Protein 2DUM (pdb70)

Radius of gyration: 31.24 Å; Cα contacts (8 Å, |Δi|>4): 1107; chains: 4; bounding box: 80×66×72 Å

Solvent-accessible surface area: 28606 Å² total; per-residue (Å²): 1,2,109,43,0,0,1,14,4,79,36,27,140,10,0,81,102,4,6,84,1,1,59,128,26,0,105,35,94,0,15,44,0,0,0,0,15,12,55,33,76,40,101,33,102,147,82,213,199,144,75,100,61,45,89,128,50,85,81,83,4,42,154,87,0,104,109,2,0,110,83,0,55,183,5,0,79,13,121,79,36,82,43,28,37,57,51,2,61,39,69,44,10,6,24,92,1,0,75,107,49,95,2,12,1,0,0,2,15,3,79,13,142,179,67,49,49,106,11,6,52,54,6,52,92,0,0,53,98,1,94,1,1,2,1,0,0,28,75,56,69,153,181,6,4,121,52,1,0,0,12,4,85,43,25,157,24,1,78,66,4,9,73,0,2,73,105,30,0,134,39,111,1,17,39,0,0,0,0,20,11,13,52,69,32,58,10,93,108,118,64,128,46,255,126,113,78,60,78,125,56,78,84,64,3,42,129,68,1,117,130,0,2,105,74,0,76,191,9,0,94,12,116,85,33,81,47,28,35,54,90,3,84,35,57,33,11,13,19,88,2,0,63,114,46,75,4,11,1,0,0,5,20,5,137,120,75,126,1,0,69,50,6,72,90,0,0,78,76,0,74,12,1,1,3,1,1,30,80,45,61,192,4,4,127,31,0,0,5,12,15,80,31,17,131,10,1,74,95,5,15,73,0,1,42,96,22,0,116,33,114,0,20,39,0,0,1,0,17,16,32,46,79,44,94,65,125,144,84,159,115,189,139,75,106,80,67,140,95,76,103,62,4,44,144,70,0,140,101,59,7,125,58,3,60,177,1,1,78,10,111,89,33,85,50,20,46,62,58,5,86,25,46,33,12,13,24,94,0,0,85,104,47,76,1,6,1,0,2,8,14,0,27,3,85,109,74,111,60,54,48,85,18,1,39,40,13,50,104,0,0,65,86,0,78,3,1,1,3,1,4,8,52,31,34,154,117,188,4,3,118,55,0,0,0,9,3,77,34,22,154,19,0,77,91,2,14,81,0,1,57,104,27,0,121,45,104,0,19,44,0,1,0,0,20,11,16,58,63,32,64,8,85,119,91,88,125,95,192,118,60,56,78,99,120,52,90,72,71,3,37,112,73,0,113,135,9,1,104,87,0,61,181,8,1,77,6,122,83,33,90,33,20,43,60,61,4,76,21,54,38,17,5,20,82,0,0,62,94,49,81,1,10,0,0,0,10,10,2,50,21,147,128,72,97,0,0,64,55,6,61,93,1,0,78,77,0,114,6,0,0,2,2,4,21,86,53,44,222

Secondary structure (DSSP, 8-state):
--SEEEEE--SSHHHHHHHHHHHHH--S--SEEEEEEEEETTGGG-----TTSHHHHHHHHHHHHHHHHHHHHHHTT-SEEEEEEEEE-HHHHHHHHHHHTT-SEEEEES-----TT---HHHHHHHHH-SS-EEEE------/--SSEEEE--S-HHHHHHHHHHHHH--S-EEEEEEEEEEETTHHHHHHHT--THHHHHHHHHHHHHHHHHHHHHHHTTEEEEEEEEEEE-HHHHHHHHHHHTT-SEEEEE-------HHHHHHHHH-SS-EEEE-----/--SEEEEE--S-HHHHHHHHHHHHH--SPPSEEEEEEEEEGGGTTS-----GGGGGGTHHHHHHHHHHHHHHHHHTT-SEEEEEEEEE-HHHHHHHHHHHHT-SEEEEESS-SSS--TT---HHHHHHHHH-SS-EEEE----S--/--TEEEEE----HHHHHHHHHHHHH--SPEEEEEEEEEEEHHHHHHHS-----SHHHHHHHHHHHHHTTHHHHHHHTTEEEEEEEEEEE-HHHHHHHHHHHTT-SEEEEES-----PPPHHHHHHHHH-SS-EEEE-----

B-factor: mean 58.66, std 19.9, range [17.04, 123.8]

CATH classification: 3.40.50.620

Sequence (569 aa):
MFRKVLFPTDFSEGAYRAVEVFEKRNKMEVGEVILLHVIDEGTLEELMELKDIKEKLKEEASRKLQEKAEEVKRAFRAKNVRTIIRFGIPWDEIVKVAEEENVSLIILPSRGKLSHEFLGSTVMRVLRKTKKPVLIIKEVDENMFRKVLFPTDFSEGAYRAVEVFEKRNKMEVGEVILLHVIDEGTLEELMDGYKDIKEKLKEEASRKLQEKAEEVKRAFRAKNVRTIIRFGIPWDEIVKVAEEENVSLIILPSRHEFLGSTVMRVLRKTKKPVLIIKEVDEMFRKVLFPTDFSEGAYRAVEVFEKRNKMEVGEVILLHVIDEGTLEELMDLKDIKEKLKEEASRKLQEKAEEVKRAFRAKNVRTIIRFGIPWDEIVKVAEEENVSLIILPSRGKLSLSHEFLGSTVMRVLRKTKKPVLIIKEVDENEMFRKVLFPTDFSEGAYRAVEVFEKRNKMEVGEVILLHVIDEGTLEELMDGLKDIKEKLKEEASRKLQEKAEEVKRAFRAKNVRTIIRFGIPWDEIVKVAEEENVSLIILPSRGKHEFLGSTVMRVLRKTKKPVLIIKEVDE

Organism: Pyrococcus horikoshii (strain ATCC 700860 / DSM 12428 / JCM 9974 / NBRC 100139 / OT-3) (NCBI:txid70601)

InterPro domains:
  IPR006015 Universal stress protein A family [PR01438] (5-23)
  IPR006015 Universal stress protein A family [PR01438] (115-127)
  IPR006015 Universal stress protein A family [PR01438] (133-155)
  IPR006016 UspA [PF00582] (4-155)
  IPR014729 Rossmann-like alpha/beta/alpha sandwich fold [G3DSA:3.40.50.620] (1-170)

Foldseek 3Di:
DLAEEEEEDPVFPLRVQLLVQLLVVDDDEHAEYEYEYEAAPPPCVVVCPDCCVVVVVVVVCCVCPVVVQPVSCVRSNYPYYYYDYHYHHLLVVVQVVCVVVVGQEYEYEQDRPPDDPNGHVSRVSNVPPHPHHYHYGYHHDDD/DLQEEEEEAQPDVLSVQLLVLLLVVDDDEGNEYEYEHEDAPPVCVVVVVVPPPVVVVVVVVVVVVCVVCQVSSCVSNNYDYYHYYYHYYHVLVVRLVCCPVVVGQEYEYEQVQPDGDPSCVVNVVPHPHHYHYTYHRDD/DLQEEEEEAQPAPQSVVQLVQLLQPDDDAHEEYEYEYEDEQVVCVVCVPPDPVVCCCCVVVVVVFVVCWVVSCNSRNYDYYHYYYHYYHVLVVQLVVCVVVVGQEYEYEACNHDPDDLPHGHDSRVVNVVPHPHHYHYTGHHDPPD/DLQFEEEEACPEVLSVQQLQQLLVPDPDAHEEYEYEYEDAVVVLVVVVVVVSVVVVVVVVVCVPVFVVPQVVSCVSHNYPYYDYDYHYDHVLVVVLVVCVVVVGQEYEEAQDSHPVDGDDSCVVVCPVHPHHYDYDYHHDD

Nearest PDB structures (foldseek):
  2dum-assembly2_C  TM=1.007E+00  e=1.094E-26  Pyrococcus horikoshii OT3
  2dum-assembly1_A  TM=9.655E-01  e=7.965E-21  Pyrococcus horikoshii OT3
  2dum-assembly2_B  TM=9.559E-01  e=1.217E-20  Pyrococcus horikoshii OT3
  1mjh-assembly1_B  TM=8.051E-01  e=1.052E-10  Methanocaldococcus jannaschii
  1mjh-assembly1_A  TM=8.034E-01  e=1.814E-10  Methanocaldococcus jannaschii

Structure (mmCIF, N/CA/C/O backbone):
data_2DUM
#
_entry.id   2DUM
#
_cell.length_a   120.786
_cell.length_b   120.786
_cell.length_c   127.098
_cell.angle_alpha   90.00
_cell.angle_beta   90.00
_cell.angle_gamma   90.00
#
_symmetry.space_group_name_H-M   'P 43 21 2'
#
loop_
_entity.id
_entity.type
_entity.pdbx_description
1 polymer 'Hypothetical protein PH0823'
2 water water
#
loop_
_atom_site.group_PDB
_atom_site.id
_atom_site.type_symbol
_atom_site.label_atom_id
_atom_site.label_alt_id
_atom_site.label_comp_id
_atom_site.label_asym_id
_atom_site.label_entity_id
_atom_site.label_seq_id
_atom_site.pdbx_PDB_ins_code
_atom_site.Cartn_x
_atom_site.Cartn_y
_atom_site.Cartn_z
_atom_site.occupancy
_atom_site.B_iso_or_equiv
_atom_site.auth_seq_id
_atom_site.auth_comp_id
_atom_site.auth_asym_id
_atom_site.auth_atom_id
_atom_site.pdbx_PDB_model_num
ATOM 1 N N . MET A 1 4 ? -13.107 58.177 15.388 1.00 28.30 4 MET A N 1
ATOM 2 C CA . MET A 1 4 ? -14.030 56.973 15.810 1.00 34.17 4 MET A CA 1
ATOM 3 C C . MET A 1 4 ? -13.852 56.412 17.202 1.00 35.43 4 MET A C 1
ATOM 4 O O . MET A 1 4 ? -14.790 55.888 17.733 1.00 37.51 4 MET A O 1
ATOM 9 N N . PHE A 1 5 ? -12.642 56.422 17.743 1.00 36.51 5 PHE A N 1
ATOM 10 C CA . PHE A 1 5 ? -12.400 56.135 19.148 1.00 36.76 5 PHE A CA 1
ATOM 11 C C . PHE A 1 5 ? -12.360 57.453 19.941 1.00 35.54 5 PHE A C 1
ATOM 12 O O . PHE A 1 5 ? -11.842 57.508 21.062 1.00 36.35 5 PHE A O 1
ATOM 20 N N . ARG A 1 6 ? -12.959 58.500 19.387 1.00 33.47 6 ARG A N 1
ATOM 21 C CA . ARG A 1 6 ? -12.894 59.780 20.059 1.00 32.26 6 ARG A CA 1
ATOM 22 C C . ARG A 1 6 ? -13.672 59.796 21.363 1.00 31.98 6 ARG A C 1
ATOM 23 O O . ARG A 1 6 ? -13.214 60.475 22.318 1.00 33.58 6 ARG A O 1
ATOM 31 N N . LYS A 1 7 ? -14.800 59.076 21.430 1.00 30.17 7 LYS A N 1
ATOM 32 C CA . LYS A 1 7 ? -15.589 59.041 22.610 1.00 29.27 7 LYS A CA 1
ATOM 33 C C . LYS A 1 7 ? -16.395 57.731 22.681 1.00 29.37 7 LYS A C 1
ATOM 34 O O . LYS A 1 7 ? -17.595 57.655 22.569 1.00 27.82 7 LYS A O 1
ATOM 40 N N . VAL A 1 8 ? -15.740 56.632 22.827 1.00 29.58 8 VAL A N 1
ATOM 41 C CA . VAL A 1 8 ? -16.537 55.454 22.703 1.00 29.27 8 VAL A CA 1
ATOM 42 C C . VAL A 1 8 ? -17.337 55.247 23.960 1.00 30.79 8 VAL A C 1
ATOM 43 O O . VAL A 1 8 ? -16.926 55.743 25.034 1.00 30.21 8 VAL A O 1
ATOM 47 N N . LEU A 1 9 ? -18.459 54.519 23.846 1.00 31.60 9 LEU A N 1
ATOM 48 C CA . LEU A 1 9 ? -19.263 54.219 25.044 1.00 33.43 9 LEU A CA 1
ATOM 49 C C . LEU A 1 9 ? -19.200 52.767 25.153 1.00 35.65 9 LEU A C 1
ATO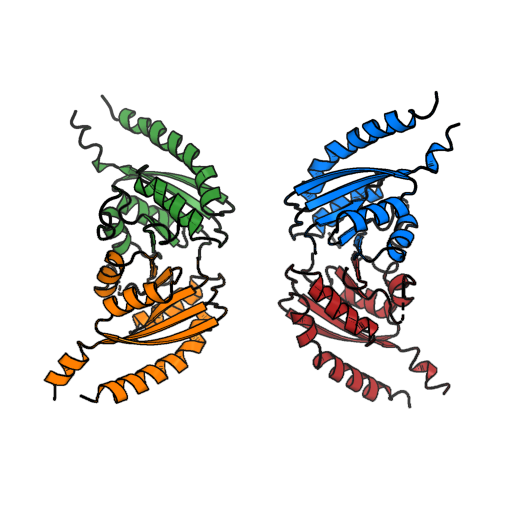M 50 O O . LEU A 1 9 ? -19.096 52.050 24.132 1.00 38.08 9 LEU A O 1
ATOM 55 N N . PHE A 1 10 ? -19.345 52.290 26.359 1.00 36.72 10 PHE A N 1
ATOM 56 C CA . PHE A 1 10 ? -19.030 50.935 26.596 1.00 37.64 10 PHE A CA 1
ATOM 57 C C . PHE A 1 10 ? -19.764 50.606 27.828 1.00 39.17 10 PHE A C 1
ATOM 58 O O . PHE A 1 10 ? -19.387 51.053 28.896 1.00 39.41 10 PHE A O 1
ATOM 66 N N . PRO A 1 11 ? -20.873 49.934 27.689 1.00 40.76 11 PRO A N 1
ATOM 67 C CA . PRO A 1 11 ? -21.649 49.283 28.705 1.00 42.77 11 PRO A CA 1
ATOM 68 C C . PRO A 1 11 ? -21.065 48.039 29.340 1.00 46.39 11 PRO A C 1
ATOM 69 O O . PRO A 1 11 ? -20.783 47.033 28.646 1.00 46.84 11 PRO A O 1
ATOM 73 N N . THR A 1 12 ? -20.922 48.120 30.672 1.00 49.68 12 THR A N 1
ATOM 74 C CA . THR A 1 12 ? -20.542 46.976 31.508 1.00 52.88 12 THR A CA 1
ATOM 75 C C . THR A 1 12 ? -21.648 46.357 32.312 1.00 54.80 12 THR A C 1
ATOM 76 O O . THR A 1 12 ? -22.398 46.981 33.048 1.00 55.30 12 THR A O 1
ATOM 80 N N . ASP A 1 13 ? -21.617 45.055 32.212 1.00 57.58 13 ASP A N 1
ATOM 81 C CA . ASP A 1 13 ? -22.670 44.184 32.562 1.00 59.69 13 ASP A CA 1
ATOM 82 C C . ASP A 1 13 ? -22.340 43.766 33.932 1.00 59.53 13 ASP A C 1
ATOM 83 O O . ASP A 1 13 ? -23.005 42.970 34.527 1.00 59.65 13 ASP A O 1
ATOM 88 N N . PHE A 1 14 ? -21.251 44.299 34.425 1.00 60.04 14 PHE A N 1
ATOM 89 C CA . PHE A 1 14 ? -20.562 43.689 35.524 1.00 60.58 14 PHE A CA 1
ATOM 90 C C . PHE A 1 14 ? -20.394 42.217 35.359 1.00 61.78 14 PHE A C 1
ATOM 91 O O . PHE A 1 14 ? -19.704 41.647 36.170 1.00 62.51 14 PHE A O 1
ATOM 99 N N . SER A 1 15 ? -20.945 41.620 34.299 1.00 62.69 15 SER A N 1
ATOM 100 C CA . SER A 1 15 ? -20.749 40.202 34.028 1.00 64.66 15 SER A CA 1
ATOM 101 C C . SER A 1 15 ? -19.303 39.759 33.814 1.00 65.70 15 SER A C 1
ATOM 102 O O . SER A 1 15 ? -18.376 40.561 33.722 1.00 66.11 15 SER A O 1
ATOM 105 N N . GLU A 1 16 ? -19.145 38.444 33.714 1.00 66.82 16 GLU A N 1
ATOM 106 C CA . GLU A 1 16 ? -17.996 37.767 33.055 1.00 67.57 16 GLU A CA 1
ATOM 107 C C . GLU A 1 16 ? -17.519 38.419 31.734 1.00 65.85 16 GLU A C 1
ATOM 108 O O . GLU A 1 16 ? -16.361 38.876 31.566 1.00 64.28 16 GLU A O 1
ATOM 114 N N . GLY A 1 17 ? -18.502 38.381 30.817 1.00 64.74 17 GLY A N 1
ATOM 115 C CA . GLY A 1 17 ? -18.405 38.697 29.406 1.00 63.38 17 GLY A CA 1
ATOM 116 C C . GLY A 1 17 ? -17.853 40.058 29.281 1.00 62.43 17 GLY A C 1
ATOM 117 O O . GLY A 1 17 ? -17.054 40.294 28.374 1.00 62.62 17 GLY A O 1
ATOM 118 N N . ALA A 1 18 ? -18.249 40.895 30.261 1.00 61.44 18 ALA A N 1
ATOM 119 C CA . ALA A 1 18 ? -17.981 42.320 30.359 1.00 59.86 18 ALA A CA 1
ATOM 120 C C . ALA A 1 18 ? -16.531 42.547 30.664 1.00 60.14 18 ALA A C 1
ATOM 121 O O . ALA A 1 18 ? -15.914 43.358 30.026 1.00 59.09 18 ALA A O 1
ATOM 123 N N . TYR A 1 19 ? -15.958 41.782 31.590 1.00 61.09 19 TYR A N 1
ATOM 124 C CA . TYR A 1 19 ? -14.532 41.917 31.866 1.00 62.27 19 TYR A CA 1
ATOM 125 C C . TYR A 1 19 ? -13.650 41.315 30.809 1.00 60.90 19 TYR A C 1
ATOM 126 O O . TYR A 1 19 ? -12.595 41.816 30.535 1.00 60.71 19 TYR A O 1
ATOM 135 N N . ARG A 1 20 ? -14.066 40.196 30.248 1.00 59.54 20 ARG A N 1
ATOM 136 C CA . ARG A 1 20 ? -13.354 39.618 29.154 1.00 58.14 20 ARG A CA 1
ATOM 137 C C . ARG A 1 20 ? -13.269 40.562 27.971 1.00 56.78 20 ARG A C 1
ATOM 138 O O . ARG A 1 20 ? -12.199 40.752 27.361 1.00 56.06 20 ARG A O 1
ATOM 146 N N . ALA A 1 21 ? -14.389 41.188 27.647 1.00 55.99 21 ALA A N 1
ATOM 147 C CA . ALA A 1 21 ? -14.416 42.074 26.478 1.00 55.05 21 ALA A CA 1
ATOM 148 C C . ALA A 1 21 ? -13.373 43.110 26.650 1.00 54.52 21 ALA A C 1
ATOM 149 O O . ALA A 1 21 ? -12.698 43.496 25.703 1.00 53.93 21 ALA A O 1
ATOM 151 N N . VAL A 1 22 ? -13.196 43.493 27.902 1.00 55.29 22 VAL A N 1
ATOM 152 C CA . VAL A 1 22 ? -12.185 44.496 28.282 1.00 55.71 22 VAL A CA 1
ATOM 153 C C . VAL A 1 22 ? -10.748 44.002 28.070 1.00 56.19 22 VAL A C 1
ATOM 154 O O . VAL A 1 22 ? -9.969 44.726 27.410 1.00 57.47 22 VAL A O 1
ATOM 158 N N . GLU A 1 23 ? -10.376 42.804 28.554 1.00 55.56 23 GLU A N 1
ATOM 159 C CA . GLU A 1 23 ? -9.065 42.217 28.116 1.00 55.61 23 GLU A CA 1
ATOM 160 C C . GLU A 1 23 ? -8.951 42.198 26.595 1.00 53.64 23 GLU A C 1
ATOM 161 O O . GLU A 1 23 ? -8.015 42.781 26.001 1.00 53.07 23 GLU A O 1
ATOM 167 N N . VAL A 1 24 ? -9.934 41.557 25.960 1.00 51.02 24 VAL A N 1
ATOM 168 C CA . VAL A 1 24 ? -9.835 41.371 24.542 1.00 48.23 24 VAL A CA 1
ATOM 169 C C . VAL A 1 24 ? -9.574 42.720 23.905 1.00 47.67 24 VAL A C 1
ATOM 170 O O . VAL A 1 24 ? -8.696 42.778 23.085 1.00 47.30 24 VAL A O 1
ATOM 174 N N . PHE A 1 25 ? -10.283 43.801 24.295 1.00 46.02 25 PHE A N 1
ATOM 175 C CA . PHE A 1 25 ? -10.051 45.056 23.643 1.00 44.83 25 PHE A CA 1
ATOM 176 C C . PHE A 1 25 ? -8.657 45.393 23.929 1.00 47.04 25 PHE A C 1
ATOM 177 O O . PHE A 1 25 ? -7.915 45.803 23.036 1.00 47.48 25 PHE A O 1
ATOM 185 N N . GLU A 1 26 ? -8.257 45.140 25.177 1.00 49.32 26 GLU A N 1
ATOM 186 C CA . GLU A 1 26 ? -6.915 45.502 25.644 1.00 51.07 26 GLU A CA 1
ATOM 187 C C . GLU A 1 26 ? -5.826 44.858 24.833 1.00 50.15 26 GLU A C 1
ATOM 188 O O . GLU A 1 26 ? -4.905 45.551 24.422 1.00 49.14 26 GLU A O 1
ATOM 194 N N . LYS A 1 27 ? -5.980 43.546 24.561 1.00 51.34 27 LYS A N 1
ATOM 195 C CA . LYS A 1 27 ? -5.037 42.744 23.664 1.00 51.61 27 LYS A CA 1
ATOM 196 C C . LYS A 1 27 ? -5.128 42.971 22.152 1.00 50.83 27 LYS A C 1
ATOM 197 O O . LYS A 1 27 ? -4.126 43.294 21.496 1.00 50.11 27 LYS A O 1
ATOM 203 N N . ARG A 1 28 ? -6.347 42.844 21.632 1.00 50.64 28 ARG A N 1
ATOM 204 C CA . ARG A 1 28 ? -6.697 43.217 20.265 1.00 50.00 28 ARG A CA 1
ATOM 205 C C . ARG A 1 28 ? -6.292 44.598 19.909 1.00 48.98 28 ARG A C 1
ATOM 206 O O . ARG A 1 28 ? -5.603 44.763 18.919 1.00 48.70 28 ARG A O 1
ATOM 214 N N . ASN A 1 29 ? -6.706 45.584 20.711 1.00 48.65 29 ASN A N 1
ATOM 215 C CA . ASN A 1 29 ? -6.510 47.025 20.331 1.00 48.91 29 ASN A CA 1
ATOM 216 C C . ASN A 1 29 ? -5.239 47.678 20.752 1.00 48.56 29 ASN A C 1
ATOM 217 O O . ASN A 1 29 ? -4.837 47.538 21.948 1.00 48.77 29 ASN A O 1
ATOM 222 N N . LYS A 1 30 ? -4.661 48.449 19.812 1.00 47.77 30 LYS A N 1
ATOM 223 C CA . LYS A 1 30 ? -3.594 49.377 20.212 1.00 47.47 30 LYS A CA 1
ATOM 224 C C . LYS A 1 30 ? -3.722 50.891 19.958 1.00 46.37 30 LYS A C 1
ATOM 225 O O . LYS A 1 30 ? -2.828 51.667 20.301 1.00 46.74 30 LYS A O 1
ATOM 231 N N . MET A 1 31 ? -4.829 51.337 19.396 1.00 46.04 31 MET A N 1
ATOM 232 C CA . MET A 1 31 ? -4.977 52.764 19.016 1.00 45.60 31 MET A CA 1
ATOM 233 C C . MET A 1 31 ? -5.467 53.457 20.282 1.00 46.90 31 MET A C 1
ATOM 234 O O . MET A 1 31 ? -5.781 52.782 21.327 1.00 46.86 31 MET A O 1
ATOM 239 N N . GLU A 1 32 ? -5.522 54.780 20.256 1.00 46.66 32 GLU A N 1
ATOM 240 C CA . GLU A 1 32 ? -5.798 55.364 21.506 1.00 47.49 32 GLU A CA 1
ATOM 241 C C . GLU A 1 32 ? -7.146 56.078 21.482 1.00 46.95 32 GLU A C 1
ATOM 242 O O . GLU A 1 32 ? -7.424 56.969 20.661 1.00 48.69 32 GLU A O 1
ATOM 248 N N . VAL A 1 33 ? -8.024 55.575 22.314 1.00 45.79 33 VAL A N 1
ATOM 249 C CA . VAL A 1 33 ? -9.344 56.143 22.584 1.00 44.86 33 VAL A CA 1
ATOM 250 C C . VAL A 1 33 ? -9.257 57.616 23.165 1.00 45.16 33 VAL A C 1
ATOM 251 O O . VAL A 1 33 ? -8.301 57.909 23.897 1.00 46.11 33 VAL A O 1
ATOM 255 N N . GLY A 1 34 ? -10.177 58.538 22.800 1.00 44.42 34 GLY A N 1
ATOM 256 C CA . GLY A 1 34 ? -10.212 59.926 23.318 1.00 43.40 34 GLY A CA 1
ATOM 257 C C . GLY A 1 34 ? -10.760 59.800 24.726 1.00 43.71 34 GLY A C 1
ATOM 258 O O . GLY A 1 34 ? -9.995 59.746 25.684 1.00 44.16 34 GLY A O 1
ATOM 259 N N . GLU A 1 35 ? -12.084 59.665 24.865 1.00 43.80 35 GLU A N 1
ATOM 260 C CA . GLU A 1 35 ? -12.778 59.416 26.148 1.00 42.91 35 GLU A CA 1
ATOM 261 C C . GLU A 1 35 ? -13.605 58.146 26.093 1.00 40.60 35 GLU A C 1
ATOM 262 O O . GLU A 1 35 ? -14.248 57.852 25.128 1.00 40.19 35 GLU A O 1
ATOM 268 N N . VAL A 1 36 ? -13.635 57.387 27.147 1.00 40.33 36 VAL A N 1
ATOM 269 C CA . VAL A 1 36 ? -14.653 56.305 27.222 1.00 40.36 36 VAL A CA 1
ATOM 270 C C . VAL A 1 36 ? -15.754 56.517 28.341 1.00 41.09 36 VAL A C 1
ATOM 271 O O . VAL A 1 36 ? -15.452 56.802 29.487 1.00 43.16 36 VAL A O 1
ATOM 275 N N . ILE A 1 37 ? -17.021 56.384 28.040 1.00 39.82 37 ILE A N 1
ATOM 276 C CA . ILE A 1 37 ? -17.929 56.492 29.127 1.00 39.41 37 ILE A CA 1
ATOM 277 C C . ILE A 1 37 ? -18.269 55.058 29.455 1.00 39.42 37 ILE A C 1
ATOM 278 O O . ILE A 1 37 ? -18.795 54.294 28.643 1.00 40.55 37 ILE A O 1
ATOM 283 N N . LEU A 1 38 ? -18.002 54.702 30.667 1.00 38.68 38 LEU A N 1
ATOM 284 C CA . LEU A 1 38 ? -18.218 53.385 31.094 1.00 38.84 38 LEU A CA 1
ATOM 285 C C . LEU A 1 38 ? -19.618 53.313 31.702 1.00 40.37 38 LEU A C 1
ATOM 286 O O . LEU A 1 38 ? -19.761 53.570 32.873 1.00 40.52 38 LEU A O 1
ATOM 291 N N . LEU A 1 39 ? -20.662 52.968 30.937 1.00 42.34 39 LEU A N 1
ATOM 292 C CA . LEU A 1 39 ? -22.059 52.945 31.447 1.00 42.79 39 LEU A CA 1
ATOM 293 C C . LEU A 1 39 ? -22.435 51.692 32.173 1.00 44.07 39 LEU A C 1
ATOM 294 O O . LEU A 1 39 ? -21.851 50.649 31.946 1.00 44.23 39 LEU A O 1
ATOM 299 N N . HIS A 1 40 ? -23.392 51.794 33.087 1.00 46.98 40 HIS A N 1
ATOM 300 C CA . HIS A 1 40 ? -24.008 50.613 33.759 1.00 50.16 40 HIS A CA 1
ATOM 301 C C . HIS A 1 40 ? -25.439 50.871 34.063 1.00 52.11 40 HIS A C 1
ATOM 302 O O . HIS A 1 40 ? -25.760 51.809 34.832 1.00 52.65 40 HIS A O 1
ATOM 309 N N . VAL A 1 41 ? -26.306 50.054 33.487 1.00 53.48 41 VAL A N 1
ATOM 310 C CA . VAL A 1 41 ? -27.678 50.388 33.607 1.00 54.61 41 VAL A CA 1
ATOM 311 C C . VAL A 1 41 ? -28.186 49.387 34.502 1.00 55.98 41 VAL A C 1
ATOM 312 O O . VAL A 1 41 ? -28.353 48.281 34.098 1.00 56.34 41 VAL A O 1
ATOM 316 N N . ILE A 1 42 ? -28.485 49.752 35.717 1.00 59.05 42 ILE A N 1
ATOM 317 C CA . ILE A 1 42 ? -29.066 48.733 36.572 1.00 62.73 42 ILE A CA 1
ATOM 318 C C . ILE A 1 42 ? -30.550 48.539 36.205 1.00 64.16 42 ILE A C 1
ATOM 319 O O . ILE A 1 42 ? -31.334 49.517 36.171 1.00 64.22 42 ILE A O 1
ATOM 324 N N . ASP A 1 43 ? -30.859 47.283 35.839 1.00 66.13 43 ASP A N 1
ATOM 325 C CA . ASP A 1 43 ? -32.045 46.924 35.060 1.00 68.24 43 ASP A CA 1
ATOM 326 C C . ASP A 1 43 ? -33.331 47.060 35.830 1.00 70.58 43 ASP A C 1
ATOM 327 O O . ASP A 1 43 ? -33.522 46.410 36.852 1.00 71.12 43 ASP A O 1
ATOM 332 N N . GLU A 1 44 ? -34.237 47.887 35.326 1.00 73.82 44 GLU A N 1
ATOM 333 C CA . GLU A 1 44 ? -35.567 48.086 35.934 1.00 77.19 44 GLU A CA 1
ATOM 334 C C . GLU A 1 44 ? -36.303 46.747 36.139 1.00 78.16 44 GLU A C 1
ATOM 335 O O . GLU A 1 44 ? -36.835 46.445 37.224 1.00 77.50 44 GLU A O 1
ATOM 341 N N . GLY A 1 45 ? -36.329 45.955 35.071 1.00 80.23 45 GLY A N 1
ATOM 342 C CA . GLY A 1 45 ? -36.874 44.604 35.126 1.00 83.08 45 GLY A CA 1
ATOM 343 C C . GLY A 1 45 ? -36.424 43.805 36.340 1.00 84.89 45 GLY A C 1
ATOM 344 O O . GLY A 1 45 ? -37.231 43.514 37.234 1.00 85.14 45 GLY A O 1
ATOM 345 N N . THR A 1 46 ? -35.124 43.488 36.371 1.00 86.75 46 THR A N 1
ATOM 346 C CA . THR A 1 46 ? -34.552 42.399 37.209 1.00 88.71 46 THR A CA 1
ATOM 347 C C . THR A 1 46 ? -34.836 42.545 38.717 1.00 89.23 46 THR A C 1
ATOM 348 O O . THR A 1 46 ? -35.157 41.572 39.406 1.00 89.01 46 THR A O 1
ATOM 352 N N . LEU A 1 47 ? -34.771 43.764 39.215 1.00 90.48 47 LEU A N 1
ATOM 353 C CA . LEU A 1 47 ? -35.150 43.991 40.594 1.00 92.17 47 LEU A CA 1
ATOM 354 C C . LEU A 1 47 ? -36.603 43.612 40.909 1.00 92.98 47 LEU A C 1
ATOM 355 O O . LEU A 1 47 ? -36.914 43.458 42.077 1.00 93.63 47 LEU A O 1
ATOM 360 N N . GLU A 1 48 ? -37.481 43.474 39.901 1.00 93.70 48 GLU A N 1
ATOM 361 C CA . GLU A 1 48 ? -38.923 43.269 40.149 1.00 94.32 48 GLU A CA 1
ATOM 362 C C . GLU A 1 48 ? -39.221 42.035 40.938 1.00 95.27 48 GLU A C 1
ATOM 363 O O . GLU A 1 48 ? -40.083 42.034 41.826 1.00 94.32 48 GLU A O 1
ATOM 369 N N . GLU A 1 49 ? -38.494 40.978 40.596 1.00 97.22 49 GLU A N 1
ATOM 370 C CA . GLU A 1 49 ? -37.989 40.072 41.620 1.00 99.28 49 GLU A CA 1
ATOM 371 C C . GLU A 1 49 ? -37.490 40.975 42.852 1.00 100.32 49 GLU A C 1
ATOM 372 O O . GLU A 1 49 ? -36.325 40.896 43.373 1.00 100.14 49 GLU A O 1
ATOM 378 N N . LEU A 1 50 ? -38.410 41.872 43.258 1.00 100.94 50 LEU A N 1
ATOM 379 C CA . LEU A 1 50 ? -38.312 42.709 44.463 1.00 101.44 50 LEU A CA 1
ATOM 380 C C . LEU A 1 50 ? -39.039 41.859 45.535 1.00 102.24 50 LEU A C 1
ATOM 381 O O . LEU A 1 50 ? -39.844 42.372 46.328 1.00 102.81 50 LEU A O 1
ATOM 386 N N . MET A 1 51 ? -38.769 40.547 45.537 1.00 102.61 51 MET A N 1
ATOM 387 C CA . MET A 1 51 ? -39.521 39.588 46.364 1.00 102.69 51 MET A CA 1
ATOM 388 C C . MET A 1 51 ? -38.812 39.253 47.694 1.00 102.59 51 MET A C 1
ATOM 389 O O . MET A 1 51 ? -38.621 40.063 48.626 1.00 101.95 51 MET A O 1
ATOM 394 N N . GLU A 1 64 ? -39.198 47.628 53.197 1.00 118.85 64 GLU A N 1
ATOM 395 C CA . GLU A 1 64 ? -38.348 48.611 52.439 1.00 118.71 64 GLU A CA 1
ATOM 396 C C . GLU A 1 64 ? -39.068 48.971 51.170 1.00 118.06 64 GLU A C 1
ATOM 397 O O . GLU A 1 64 ? -39.840 48.154 50.646 1.00 117.86 64 GLU A O 1
ATOM 403 N N . LEU A 1 65 ? -38.839 50.183 50.668 1.00 117.33 65 LEU A N 1
ATOM 404 C CA . LEU A 1 65 ? -39.503 50.559 49.413 1.00 116.55 65 LEU A CA 1
ATOM 405 C C . LEU A 1 65 ? -38.570 50.732 48.200 1.00 115.86 65 LEU A C 1
ATOM 406 O O . LEU A 1 65 ? -37.932 49.753 47.746 1.00 116.00 65 LEU A O 1
ATOM 411 N N . LYS A 1 66 ? -38.513 51.983 47.706 1.00 114.37 66 LYS A N 1
ATOM 412 C CA . LYS A 1 66 ? -37.867 52.367 46.439 1.00 112.15 66 LYS A CA 1
ATOM 413 C C . LYS A 1 66 ? -36.472 52.921 46.624 1.00 110.61 66 LYS A C 1
ATOM 414 O O . LYS A 1 66 ? -36.033 53.796 45.879 1.00 110.79 66 LYS A O 1
ATOM 420 N N . ASP A 1 67 ? -35.784 52.441 47.639 1.00 108.28 67 ASP A N 1
ATOM 421 C CA . ASP A 1 67 ? -34.487 52.967 47.937 1.00 106.52 67 ASP A CA 1
ATOM 422 C C . ASP A 1 67 ? -33.636 51.804 48.242 1.00 105.38 67 ASP A C 1
ATOM 423 O O . ASP A 1 67 ? -32.550 51.912 48.833 1.00 105.22 67 ASP A O 1
ATOM 428 N N . ILE A 1 68 ? -34.158 50.662 47.816 1.00 103.82 68 ILE A N 1
ATOM 429 C CA . ILE A 1 68 ? -33.327 49.485 47.671 1.00 102.32 68 ILE A CA 1
ATOM 430 C C . ILE A 1 68 ? -32.678 49.716 46.318 1.00 100.59 68 ILE A C 1
ATOM 431 O O . ILE A 1 68 ? -31.527 49.302 46.051 1.00 100.72 68 ILE A O 1
ATOM 436 N N . LYS A 1 69 ? -33.431 50.448 45.501 1.00 97.84 69 LYS A N 1
ATOM 437 C CA . LYS A 1 69 ? -32.919 50.986 44.287 1.00 95.47 69 LYS A CA 1
ATOM 438 C C . LYS A 1 69 ? -31.584 51.579 44.644 1.00 94.28 69 LYS A C 1
ATOM 439 O O . LYS A 1 69 ? -30.543 51.165 44.162 1.00 94.41 69 LYS A O 1
ATOM 445 N N . GLU A 1 70 ? -31.606 52.500 45.572 1.00 92.54 70 GLU A N 1
ATOM 446 C CA . GLU A 1 70 ? -30.488 53.355 45.694 1.00 91.45 70 GLU A CA 1
ATOM 447 C C . GLU A 1 70 ? -29.382 52.843 46.563 1.00 90.35 70 GLU A C 1
ATOM 448 O O . GLU A 1 70 ? -28.364 53.519 46.696 1.00 90.26 70 GLU A O 1
ATOM 454 N N . LYS A 1 71 ? -29.558 51.662 47.155 1.00 89.05 71 LYS A N 1
ATOM 455 C CA . LYS A 1 71 ? -28.384 50.942 47.679 1.00 87.74 71 LYS A CA 1
ATOM 456 C C . LYS A 1 71 ? -27.672 50.168 46.552 1.00 86.30 71 LYS A C 1
ATOM 457 O O . LYS A 1 71 ? -26.496 49.836 46.649 1.00 85.80 71 LYS A O 1
ATOM 463 N N . LEU A 1 72 ? -28.401 49.924 45.467 1.00 84.58 72 LEU A N 1
ATOM 464 C CA . LEU A 1 72 ? -27.826 49.375 44.259 1.00 82.43 72 LEU A CA 1
ATOM 465 C C . LEU A 1 72 ? -27.043 50.398 43.519 1.00 80.82 72 LEU A C 1
ATOM 466 O O . LEU A 1 72 ? -26.111 50.078 42.799 1.00 79.67 72 LEU A O 1
ATOM 471 N N . LYS A 1 73 ? -27.465 51.634 43.676 1.00 80.44 73 LYS A N 1
ATOM 472 C CA . LYS A 1 73 ? -26.808 52.713 43.028 1.00 81.12 73 LYS A CA 1
ATOM 473 C C . LYS A 1 73 ? -25.347 52.745 43.514 1.00 81.85 73 LYS A C 1
ATOM 474 O O . LYS A 1 73 ? -24.452 52.550 42.694 1.00 82.23 73 LYS A O 1
ATOM 480 N N . GLU A 1 74 ? -25.090 52.919 44.819 1.00 82.82 74 GLU A N 1
ATOM 481 C CA . GLU A 1 74 ? -23.690 52.944 45.339 1.00 84.17 74 GLU A CA 1
ATOM 482 C C . GLU A 1 74 ? -22.943 51.618 45.199 1.00 83.70 74 GLU A C 1
ATOM 483 O O . GLU A 1 74 ? -21.755 51.595 44.965 1.00 83.55 74 GLU A O 1
ATOM 489 N N . GLU A 1 75 ? -23.650 50.513 45.340 1.00 84.51 75 GLU A N 1
ATOM 490 C CA . GLU A 1 75 ? -23.198 49.222 44.774 1.00 85.48 75 GLU A CA 1
ATOM 491 C C . GLU A 1 75 ? -22.559 49.308 43.357 1.00 84.05 75 GLU A C 1
ATOM 492 O O . GLU A 1 75 ? -21.535 48.651 43.078 1.00 83.51 75 GLU A O 1
ATOM 498 N N . ALA A 1 76 ? -23.238 50.059 42.482 1.00 82.18 76 ALA A N 1
ATOM 499 C CA . ALA A 1 76 ? -22.791 50.339 41.172 1.00 80.84 76 ALA A CA 1
ATOM 500 C C . ALA A 1 76 ? -21.502 51.105 41.333 1.00 80.70 76 ALA A C 1
ATOM 501 O O . ALA A 1 76 ? -20.447 50.507 41.184 1.00 81.07 76 ALA A O 1
ATOM 503 N N . SER A 1 77 ? -21.568 52.392 41.682 1.00 80.36 77 SER A N 1
ATOM 504 C CA . SER A 1 77 ? -20.368 53.253 41.899 1.00 80.20 77 SER A CA 1
ATOM 505 C C . SER A 1 77 ? -19.206 52.616 42.634 1.00 80.85 77 SER A C 1
ATOM 506 O O . SER A 1 77 ? -18.107 53.147 42.611 1.00 81.00 77 SER A O 1
ATOM 509 N N . ARG A 1 78 ? -19.476 51.494 43.308 1.00 81.89 78 ARG A N 1
ATOM 510 C CA . ARG A 1 78 ? -18.476 50.686 44.012 1.00 81.58 78 ARG A CA 1
ATOM 511 C C . ARG A 1 78 ? -17.535 50.167 42.935 1.00 80.79 78 ARG A C 1
ATOM 512 O O . ARG A 1 78 ? -16.461 50.736 42.671 1.00 80.68 78 ARG A O 1
ATOM 520 N N . LYS A 1 79 ? -17.984 49.098 42.282 1.00 80.05 79 LYS A N 1
ATOM 521 C CA . LYS A 1 79 ? -17.156 48.376 41.312 1.00 78.69 79 LYS A CA 1
ATOM 522 C C . LYS A 1 79 ? -16.903 49.198 40.057 1.00 77.38 79 LYS A C 1
ATOM 523 O O . LYS A 1 79 ? -15.998 48.897 39.287 1.00 77.45 79 LYS A O 1
ATOM 529 N N . LEU A 1 80 ? -17.709 50.241 39.886 1.00 75.41 80 LEU A N 1
ATOM 530 C CA . LEU A 1 80 ? -17.822 50.925 38.639 1.00 72.98 80 LEU A CA 1
ATOM 531 C C . LEU A 1 80 ? -16.809 51.917 38.769 1.00 71.32 80 LEU A C 1
ATOM 532 O O . LEU A 1 80 ? -15.928 51.997 37.980 1.00 70.05 80 LEU A O 1
ATOM 537 N N . GLN A 1 81 ? -16.912 52.673 39.830 1.00 71.40 81 GLN A N 1
ATOM 538 C CA . GLN A 1 81 ? -16.036 53.801 39.906 1.00 72.15 81 GLN A CA 1
ATOM 539 C C . GLN A 1 81 ? -14.637 53.326 40.285 1.00 70.52 81 GLN A C 1
ATOM 540 O O . GLN A 1 81 ? -13.654 54.052 40.199 1.00 70.88 81 GLN A O 1
ATOM 546 N N . GLU A 1 82 ? -14.489 52.066 40.582 1.00 69.02 82 GLU A N 1
ATOM 547 C CA . GLU A 1 82 ? -13.125 51.673 40.655 1.00 67.45 82 GLU A CA 1
ATOM 548 C C . GLU A 1 82 ? -12.621 50.962 39.365 1.00 66.07 82 GLU A C 1
ATOM 549 O O . GLU A 1 82 ? -11.453 51.036 39.072 1.00 66.08 82 GLU A O 1
ATOM 555 N N . LYS A 1 83 ? -13.503 50.330 38.588 1.00 64.64 83 LYS A N 1
ATOM 556 C CA . LYS A 1 83 ? -13.197 49.707 37.273 1.00 64.13 83 LYS A CA 1
ATOM 557 C C . LYS A 1 83 ? -13.092 50.809 36.242 1.00 64.50 83 LYS A C 1
ATOM 558 O O . LYS A 1 83 ? -12.803 50.589 35.093 1.00 63.87 83 LYS A O 1
ATOM 564 N N . ALA A 1 84 ? -13.418 52.018 36.683 1.00 66.06 84 ALA A N 1
ATOM 565 C CA . ALA A 1 84 ? -13.222 53.254 35.927 1.00 66.42 84 ALA A CA 1
ATOM 566 C C . ALA A 1 84 ? -11.807 53.277 35.520 1.00 66.71 84 ALA A C 1
ATOM 567 O O . ALA A 1 84 ? -11.512 53.527 34.384 1.00 68.00 84 ALA A O 1
ATOM 569 N N . GLU A 1 85 ? -10.914 53.026 36.452 1.00 67.42 85 GLU A N 1
ATOM 570 C CA . GLU A 1 85 ? -9.520 53.291 36.156 1.00 67.03 85 GLU A CA 1
ATOM 571 C C . GLU A 1 85 ? -8.711 52.145 35.490 1.00 65.54 85 GLU A C 1
ATOM 572 O O . GLU A 1 85 ? -7.610 52.395 35.028 1.00 65.62 85 GLU A O 1
ATOM 578 N N . GLU A 1 86 ? -9.248 50.939 35.376 1.00 63.74 86 GLU A N 1
ATOM 579 C CA . GLU A 1 86 ? -8.542 49.910 34.554 1.00 63.34 86 GLU A CA 1
ATOM 580 C C . GLU A 1 86 ? -9.064 49.800 33.053 1.00 61.31 86 GLU A C 1
ATOM 581 O O . GLU A 1 86 ? -8.319 49.497 32.072 1.00 60.96 86 GLU A O 1
ATOM 587 N N . VAL A 1 87 ? -10.330 50.106 32.860 1.00 58.25 87 VAL A N 1
ATOM 588 C CA . VAL A 1 87 ? -10.781 50.390 31.514 1.00 56.09 87 VAL A CA 1
ATOM 589 C C . VAL A 1 87 ? -10.031 51.563 30.764 1.00 55.59 87 VAL A C 1
ATOM 590 O O . VAL A 1 87 ? -9.620 51.439 29.598 1.00 55.96 87 VAL A O 1
ATOM 594 N N . LYS A 1 88 ? -9.880 52.687 31.444 1.00 53.62 88 LYS A N 1
ATOM 595 C CA . LYS A 1 88 ? -9.216 53.809 30.893 1.00 52.57 88 LYS A CA 1
ATOM 596 C C . LYS A 1 88 ? -7.909 53.269 30.395 1.00 50.34 88 LYS A C 1
ATOM 597 O O . LYS A 1 88 ? -7.439 53.553 29.282 1.00 50.03 88 LYS A O 1
ATOM 603 N N . ARG A 1 89 ? -7.351 52.425 31.229 1.00 48.40 89 ARG A N 1
ATOM 604 C CA . ARG A 1 89 ? -6.038 51.865 30.980 1.00 47.24 89 ARG A CA 1
ATOM 605 C C . ARG A 1 89 ? -6.015 50.795 29.913 1.00 46.09 89 ARG A C 1
ATOM 606 O O . ARG A 1 89 ? -4.974 50.567 29.300 1.00 45.35 89 ARG A O 1
ATOM 614 N N . ALA A 1 90 ? -7.142 50.115 29.703 1.00 45.10 90 ALA A N 1
ATOM 615 C CA . ALA A 1 90 ? -7.203 49.147 28.568 1.00 43.95 90 ALA A CA 1
ATOM 616 C C . ALA A 1 90 ? -7.509 49.785 27.198 1.00 41.24 90 ALA A C 1
ATOM 617 O O . ALA A 1 90 ? -6.802 49.612 26.191 1.00 41.66 90 ALA A O 1
ATOM 619 N N . PHE A 1 91 ? -8.573 50.543 27.164 1.00 37.36 91 PHE A N 1
ATOM 620 C CA . PHE A 1 91 ? -8.804 51.331 25.983 1.00 34.63 91 PHE A CA 1
ATOM 621 C C . PHE A 1 91 ? -7.692 52.212 25.572 1.00 32.35 91 PHE A C 1
ATOM 622 O O . PHE A 1 91 ? -7.765 52.739 24.467 1.00 30.39 91 PHE A O 1
ATOM 630 N N . ARG A 1 92 ? -6.688 52.349 26.455 1.00 29.66 92 ARG A N 1
ATOM 631 C CA . ARG A 1 92 ? -5.593 53.234 26.217 1.00 29.60 92 ARG A CA 1
ATOM 632 C C . ARG A 1 92 ? -6.190 54.555 25.945 1.00 27.49 92 ARG A C 1
ATOM 633 O O . ARG A 1 92 ? -5.845 55.237 25.053 1.00 26.98 92 ARG A O 1
ATOM 641 N N . ALA A 1 93 ? -7.053 54.922 26.833 1.00 27.47 93 ALA A N 1
ATOM 642 C CA . ALA A 1 93 ? -7.906 56.066 26.734 1.00 27.38 93 ALA A CA 1
ATOM 643 C C . ALA A 1 93 ? -7.156 57.337 27.215 1.00 28.03 93 ALA A C 1
ATOM 644 O O . ALA A 1 93 ? -6.493 57.272 28.244 1.00 29.41 93 ALA A O 1
ATOM 646 N N . LYS A 1 94 ? -7.231 58.487 26.560 1.00 28.00 94 LYS A N 1
ATOM 647 C CA . LYS A 1 94 ? -6.868 59.668 27.307 1.00 29.79 94 LYS A CA 1
ATOM 648 C C . LYS A 1 94 ? -7.835 59.985 28.512 1.00 31.49 94 LYS A C 1
ATOM 649 O O . LYS A 1 94 ? -7.327 60.546 29.464 1.00 34.00 94 LYS A O 1
ATOM 655 N N . ASN A 1 95 ? -9.166 59.693 28.513 1.00 31.12 95 ASN A N 1
ATOM 656 C CA . ASN A 1 95 ? -10.080 60.053 29.667 1.00 30.87 95 ASN A CA 1
ATOM 657 C C . ASN A 1 95 ? -11.184 59.101 29.867 1.00 33.51 95 ASN A C 1
ATOM 658 O O . ASN A 1 95 ? -11.626 58.424 28.952 1.00 34.87 95 ASN A O 1
ATOM 663 N N . VAL A 1 96 ? -11.692 59.070 31.074 1.00 35.86 96 VAL A N 1
ATOM 664 C CA . VAL A 1 96 ? -12.713 58.109 31.401 1.00 37.82 96 VAL A CA 1
ATOM 665 C C . VAL A 1 96 ? -13.861 58.896 32.089 1.00 39.83 96 VAL A C 1
ATOM 666 O O . VAL A 1 96 ? -13.716 60.094 32.461 1.00 42.13 96 VAL A O 1
ATOM 670 N N . ARG A 1 97 ? -15.021 58.273 32.209 1.00 40.71 97 ARG A N 1
ATOM 671 C CA . ARG A 1 97 ? -15.997 58.708 33.184 1.00 41.38 97 ARG A CA 1
ATOM 672 C C . ARG A 1 97 ? -16.943 57.594 33.463 1.00 42.30 97 ARG A C 1
ATOM 673 O O . ARG A 1 97 ? -16.781 56.497 32.959 1.00 42.67 97 ARG A O 1
ATOM 681 N N . THR A 1 98 ? -17.951 57.894 34.268 1.00 43.77 98 THR A N 1
ATOM 682 C CA . THR A 1 98 ? -18.937 56.919 34.680 1.00 43.82 98 THR A CA 1
ATOM 683 C C . THR A 1 98 ? -20.326 57.522 34.426 1.00 44.45 98 THR A C 1
ATOM 684 O O . THR A 1 98 ? -20.485 58.741 34.451 1.00 43.86 98 THR A O 1
ATOM 688 N N . ILE A 1 99 ? -21.274 56.664 34.051 1.00 45.36 99 ILE A N 1
ATOM 689 C CA . ILE A 1 99 ? -22.658 56.970 34.189 1.00 47.05 99 ILE A CA 1
ATOM 690 C C . ILE A 1 99 ? -23.368 55.700 34.644 1.00 49.37 99 ILE A C 1
ATOM 691 O O . ILE A 1 99 ? -22.986 54.574 34.283 1.00 50.61 99 ILE A O 1
ATOM 696 N N . ILE A 1 100 ? -24.411 55.907 35.441 1.00 51.58 100 ILE A N 1
ATOM 697 C CA . ILE A 1 100 ? -25.225 54.886 36.105 1.00 53.06 100 ILE A CA 1
ATOM 698 C C . ILE A 1 100 ? -26.600 55.398 35.787 1.00 54.04 100 ILE A C 1
ATOM 699 O O . ILE A 1 100 ? -26.924 56.569 36.152 1.00 53.95 100 ILE A O 1
ATOM 704 N N . ARG A 1 101 ? -27.404 54.558 35.114 1.00 55.09 101 ARG A N 1
ATOM 705 C CA . ARG A 1 101 ? -28.795 54.879 34.888 1.00 55.71 101 ARG A CA 1
ATOM 706 C C . ARG A 1 101 ? -29.579 53.705 35.351 1.00 57.56 101 ARG A C 1
ATOM 707 O O . ARG A 1 101 ? -29.024 52.627 35.448 1.00 57.95 101 ARG A O 1
ATOM 715 N N . PHE A 1 102 ? -30.853 53.923 35.696 1.00 60.81 102 PHE A N 1
ATOM 716 C CA . PHE A 1 102 ? -31.859 52.822 35.902 1.00 63.64 102 PHE A CA 1
ATOM 717 C C . PHE A 1 102 ? -32.621 52.511 34.646 1.00 64.39 102 PHE A C 1
ATOM 718 O O . PHE A 1 102 ? -32.882 53.408 33.838 1.00 65.25 102 PHE A O 1
ATOM 726 N N . GLY A 1 103 ? -33.021 51.273 34.440 1.00 64.88 103 GLY A N 1
ATOM 727 C CA . GLY A 1 103 ? -33.940 51.100 33.303 1.00 66.09 103 GLY A CA 1
ATOM 728 C C . GLY A 1 103 ? -33.813 49.821 32.541 1.00 66.74 103 GLY A C 1
ATOM 729 O O . GLY A 1 103 ? -33.403 48.788 33.108 1.00 67.39 103 GLY A O 1
ATOM 730 N N . ILE A 1 104 ? -34.183 49.852 31.267 1.00 66.76 104 ILE A N 1
ATOM 731 C CA . ILE A 1 104 ? -34.008 48.617 30.472 1.00 66.90 104 ILE A CA 1
ATOM 732 C C . ILE A 1 104 ? -32.682 48.741 29.783 1.00 65.46 104 ILE A C 1
ATOM 733 O O . ILE A 1 104 ? -32.442 49.703 29.027 1.00 65.04 104 ILE A O 1
ATOM 738 N N . PRO A 1 105 ? -31.812 47.791 30.074 1.00 64.42 105 PRO A N 1
ATOM 739 C CA . PRO A 1 105 ? -30.501 47.907 29.535 1.00 64.95 105 PRO A CA 1
ATOM 740 C C . PRO A 1 105 ? -30.440 48.533 28.101 1.00 65.23 105 PRO A C 1
ATOM 741 O O . PRO A 1 105 ? -30.025 49.701 27.979 1.00 64.96 105 PRO A O 1
ATOM 745 N N . TRP A 1 106 ? -30.899 47.840 27.052 1.00 65.48 106 TRP A N 1
ATOM 746 C CA . TRP A 1 106 ? -30.684 48.377 25.686 1.00 65.11 106 TRP A CA 1
ATOM 747 C C . TRP A 1 106 ? -31.221 49.786 25.491 1.00 62.80 106 TRP A C 1
ATOM 748 O O . TRP A 1 106 ? -30.823 50.487 24.566 1.00 62.06 106 TRP A O 1
ATOM 759 N N . ASP A 1 107 ? -32.175 50.174 26.314 1.00 60.46 107 ASP A N 1
ATOM 760 C CA . ASP A 1 107 ? -32.864 51.394 26.026 1.00 58.67 107 ASP A CA 1
ATOM 761 C C . ASP A 1 107 ? -32.062 52.516 26.675 1.00 56.90 107 ASP A C 1
ATOM 762 O O . ASP A 1 107 ? -31.937 53.644 26.176 1.00 55.09 107 ASP A O 1
ATOM 767 N N . GLU A 1 108 ? -31.462 52.185 27.789 1.00 55.50 108 GLU A N 1
ATOM 768 C CA . GLU A 1 108 ? -30.617 53.174 28.372 1.00 55.04 108 GLU A CA 1
ATOM 769 C C . GLU A 1 108 ? -29.342 53.361 27.536 1.00 52.36 108 GLU A C 1
ATOM 770 O O . GLU A 1 108 ? -29.016 54.488 27.168 1.00 51.27 108 GLU A O 1
ATOM 776 N N . ILE A 1 109 ? -28.656 52.251 27.227 1.00 49.32 109 ILE A N 1
ATOM 777 C CA . ILE A 1 109 ? -27.561 52.233 26.268 1.00 46.14 109 ILE A CA 1
ATOM 778 C C . ILE A 1 109 ? -27.849 53.178 25.093 1.00 46.24 109 ILE A C 1
ATOM 779 O O . ILE A 1 109 ? -27.048 54.046 24.792 1.00 46.10 109 ILE A O 1
ATOM 784 N N . VAL A 1 110 ? -28.990 53.019 24.441 1.00 45.81 110 VAL A N 1
ATOM 785 C CA . VAL A 1 110 ? -29.251 53.742 23.234 1.00 46.43 110 VAL A CA 1
ATOM 786 C C . VAL A 1 110 ? -29.561 55.224 23.541 1.00 47.73 110 VAL A C 1
ATOM 787 O O . VAL A 1 110 ? -29.245 56.173 22.799 1.00 45.90 110 VAL A O 1
ATOM 791 N N . LYS A 1 111 ? -30.212 55.397 24.674 1.00 50.42 111 LYS A N 1
ATOM 792 C CA . LYS A 1 111 ? -30.584 56.733 25.124 1.00 52.36 111 LYS A CA 1
ATOM 793 C C . LYS A 1 111 ? -29.318 57.502 25.357 1.00 52.10 111 LYS A C 1
ATOM 794 O O . LYS A 1 111 ? -29.130 58.547 24.768 1.00 53.82 111 LYS A O 1
ATOM 800 N N . VAL A 1 112 ? -28.429 56.950 26.154 1.00 52.13 112 VAL A N 1
ATOM 801 C CA . VAL A 1 112 ? -27.179 57.608 26.487 1.00 52.52 112 VAL A CA 1
ATOM 802 C C . VAL A 1 112 ? -26.238 57.711 25.283 1.00 51.83 112 VAL A C 1
ATOM 803 O O . VAL A 1 112 ? -25.523 58.681 25.158 1.00 52.04 112 VAL A O 1
ATOM 807 N N . ALA A 1 113 ? -26.207 56.723 24.397 1.00 50.83 113 ALA A N 1
ATOM 808 C CA . ALA A 1 113 ? -25.383 56.878 23.234 1.00 48.79 113 ALA A CA 1
ATOM 809 C C . ALA A 1 113 ? -25.751 58.199 22.654 1.00 48.08 113 ALA A C 1
ATOM 810 O O . ALA A 1 113 ? -24.912 59.090 22.602 1.00 47.20 113 ALA A O 1
ATOM 812 N N . GLU A 1 114 ? -27.020 58.345 22.292 1.00 48.33 114 GLU A N 1
ATOM 813 C CA . GLU A 1 114 ? -27.415 59.462 21.433 1.00 50.13 114 GLU A CA 1
ATOM 814 C C . GLU A 1 114 ? -27.208 60.815 22.045 1.00 49.82 114 GLU A C 1
ATOM 815 O O . GLU A 1 114 ? -26.916 61.792 21.328 1.00 48.83 114 GLU A O 1
ATOM 821 N N . GLU A 1 115 ? -27.391 60.836 23.355 1.00 49.84 115 GLU A N 1
ATOM 822 C CA . GLU A 1 115 ? -27.336 62.043 24.142 1.00 52.68 115 GLU A CA 1
ATOM 823 C C . GLU A 1 115 ? -25.936 62.584 24.428 1.00 52.28 115 GLU A C 1
ATOM 824 O O . GLU A 1 115 ? -25.815 63.776 24.716 1.00 54.25 115 GLU A O 1
ATOM 830 N N . GLU A 1 116 ? -24.900 61.748 24.501 1.00 51.05 116 GLU A N 1
ATOM 831 C CA . GLU A 1 116 ? -23.579 62.299 24.598 1.00 50.15 116 GLU A CA 1
ATOM 832 C C . GLU A 1 116 ? -22.844 62.401 23.304 1.00 48.78 116 GLU A C 1
ATOM 833 O O . GLU A 1 116 ? -21.601 62.505 23.320 1.00 48.70 116 GLU A O 1
ATOM 839 N N . ASN A 1 117 ? -23.596 62.381 22.211 1.00 46.39 117 ASN A N 1
ATOM 840 C CA . ASN A 1 117 ? -23.046 62.357 20.916 1.00 44.83 117 ASN A CA 1
ATOM 841 C C . ASN A 1 117 ? -21.687 61.639 20.920 1.00 43.20 117 ASN A C 1
ATOM 842 O O . ASN A 1 117 ? -20.603 62.250 20.818 1.00 43.61 117 ASN A O 1
ATOM 847 N N . VAL A 1 118 ? -21.757 60.319 21.111 1.00 41.48 118 VAL A N 1
ATOM 848 C CA . VAL A 1 118 ? -20.582 59.451 21.176 1.00 37.55 118 VAL A CA 1
ATOM 849 C C . VAL A 1 118 ? -20.200 59.013 19.767 1.00 37.40 118 VAL A C 1
ATOM 850 O O . VAL A 1 118 ? -21.057 58.995 18.888 1.00 36.59 118 VAL A O 1
ATOM 854 N N . SER A 1 119 ? -18.925 58.625 19.584 1.00 36.97 119 SER A N 1
ATOM 855 C CA . SER A 1 119 ? -18.378 58.267 18.272 1.00 36.58 119 SER A CA 1
ATOM 856 C C . SER A 1 119 ? -18.751 56.876 17.899 1.00 35.06 119 SER A C 1
ATOM 857 O O . SER A 1 119 ? -18.994 56.650 16.736 1.00 36.81 119 SER A O 1
ATOM 860 N N . LEU A 1 120 ? -18.794 55.994 18.887 1.00 32.46 120 LEU A N 1
ATOM 861 C CA . LEU A 1 120 ? -18.918 54.590 18.732 1.00 30.85 120 LEU A CA 1
ATOM 862 C C . LEU A 1 120 ? -19.621 54.060 19.935 1.00 31.94 120 LEU A C 1
ATOM 863 O O . LEU A 1 120 ? -19.511 54.638 21.021 1.00 31.52 120 LEU A O 1
ATOM 868 N N . ILE A 1 121 ? -20.332 52.936 19.775 1.00 33.79 121 ILE A N 1
ATOM 869 C CA . ILE A 1 121 ? -20.599 52.108 20.961 1.00 35.48 121 ILE A CA 1
ATOM 870 C C . ILE A 1 121 ? -19.883 50.777 20.871 1.00 36.75 121 ILE A C 1
ATOM 871 O O . ILE A 1 121 ? -19.810 50.215 19.776 1.00 38.03 121 ILE A O 1
ATOM 876 N N . ILE A 1 122 ? -19.303 50.322 21.982 1.00 37.58 122 ILE A N 1
ATOM 877 C CA . ILE A 1 122 ? -18.583 49.059 22.009 1.00 39.54 122 ILE A CA 1
ATOM 878 C C . ILE A 1 122 ? -19.289 48.223 22.972 1.00 41.34 122 ILE A C 1
ATOM 879 O O . ILE A 1 122 ? -19.571 48.707 24.054 1.00 42.18 122 ILE A O 1
ATOM 884 N N . LEU A 1 123 ? -19.527 46.968 22.581 1.00 43.73 123 LEU A N 1
ATOM 885 C CA . LEU A 1 123 ? -20.257 45.935 23.331 1.00 45.76 123 LEU A CA 1
ATOM 886 C C . LEU A 1 123 ? -19.576 44.571 23.293 1.00 48.95 123 LEU A C 1
ATOM 887 O O . LEU A 1 123 ? -19.024 44.173 22.230 1.00 49.59 123 LEU A O 1
ATOM 892 N N . PRO A 1 124 ? -19.704 43.792 24.393 1.00 51.17 124 PRO A N 1
ATOM 893 C CA . PRO A 1 124 ? -19.250 42.407 24.358 1.00 53.12 124 PRO A CA 1
ATOM 894 C C . PRO A 1 124 ? -20.294 41.615 23.613 1.00 54.91 124 PRO A C 1
ATOM 895 O O . PRO A 1 124 ? -21.490 41.995 23.700 1.00 54.09 124 PRO A O 1
ATOM 899 N N . SER A 1 125 ? -19.873 40.557 22.897 1.00 57.83 125 SER A N 1
ATOM 900 C CA . SER A 1 125 ? -20.847 39.753 22.146 1.00 60.74 125 SER A CA 1
ATOM 901 C C . SER A 1 125 ? -21.742 39.124 23.187 1.00 63.55 125 SER A C 1
ATOM 902 O O . SER A 1 125 ? -22.890 39.544 23.351 1.00 65.12 125 SER A O 1
ATOM 905 N N . ARG A 1 126 ? -21.236 38.187 23.963 1.00 66.88 126 ARG A N 1
ATOM 906 C CA . ARG A 1 126 ? -22.103 37.587 24.962 1.00 69.99 126 ARG A CA 1
ATOM 907 C C . ARG A 1 126 ? -21.640 37.971 26.359 1.00 71.87 126 ARG A C 1
ATOM 908 O O . ARG A 1 126 ? -20.407 38.107 26.631 1.00 71.98 126 ARG A O 1
ATOM 916 N N . GLY A 1 127 ? -22.648 38.246 27.207 1.00 73.43 127 GLY A N 1
ATOM 917 C CA . GLY A 1 127 ? -22.466 38.438 28.667 1.00 74.45 127 GLY A CA 1
ATOM 918 C C . GLY A 1 127 ? -22.199 37.125 29.417 1.00 75.03 127 GLY A C 1
ATOM 919 O O . GLY A 1 127 ? -21.297 37.102 30.269 1.00 75.24 127 GLY A O 1
ATOM 920 N N . LYS A 1 128 ? -22.960 36.054 29.077 1.00 74.92 128 LYS A N 1
ATOM 921 C CA . LYS A 1 128 ? -22.828 34.687 29.651 1.00 75.20 128 LYS A CA 1
ATOM 922 C C . LYS A 1 128 ? -21.478 33.993 29.357 1.00 75.28 128 LYS A C 1
ATOM 923 O O . LYS A 1 128 ? -21.478 32.899 28.767 1.00 75.50 128 LYS A O 1
ATOM 929 N N . LEU A 1 131 ? -20.540 29.980 27.524 1.00 99.72 131 LEU A N 1
ATOM 930 C CA . LEU A 1 131 ? -20.652 29.029 26.373 1.00 100.80 131 LEU A CA 1
ATOM 931 C C . LEU A 1 131 ? -20.658 29.717 24.988 1.00 101.23 131 LEU A C 1
ATOM 932 O O . LEU A 1 131 ? -21.688 30.289 24.579 1.00 101.50 131 LEU A O 1
ATOM 937 N N . SER A 1 132 ? -19.502 29.641 24.297 1.00 101.43 132 SER A N 1
ATOM 938 C CA . SER A 1 132 ? -19.326 29.773 22.781 1.00 101.52 132 SER A CA 1
ATOM 939 C C . SER A 1 132 ? -19.638 31.107 21.989 1.00 100.95 132 SER A C 1
ATOM 940 O O . SER A 1 132 ? -20.520 31.939 22.372 1.00 101.34 132 SER A O 1
ATOM 943 N N . HIS A 1 133 ? -18.906 31.242 20.864 1.00 99.19 133 HIS A N 1
ATOM 944 C CA . HIS A 1 133 ? -18.837 32.469 20.051 1.00 97.15 133 HIS A CA 1
ATOM 945 C C . HIS A 1 133 ? -20.026 32.636 19.063 1.00 94.75 133 HIS A C 1
ATOM 946 O O . HIS A 1 133 ? -19.837 33.216 17.987 1.00 94.65 133 HIS A O 1
ATOM 953 N N . GLU A 1 134 ? -21.225 32.136 19.409 1.00 91.54 134 GLU A N 1
ATOM 954 C CA . GLU A 1 134 ? -22.395 32.291 18.530 1.00 88.40 134 GLU A CA 1
ATOM 955 C C . GLU A 1 134 ? -23.611 32.814 19.230 1.00 86.53 134 GLU A C 1
ATOM 956 O O . GLU A 1 134 ? -24.434 33.530 18.622 1.00 85.70 134 GLU A O 1
ATOM 962 N N . PHE A 1 135 ? -23.751 32.453 20.507 1.00 84.90 135 PHE A N 1
ATOM 963 C CA . PHE A 1 135 ? -24.855 33.048 21.257 1.00 82.95 135 PHE A CA 1
ATOM 964 C C . PHE A 1 135 ? -24.558 34.549 21.154 1.00 80.34 135 PHE A C 1
ATOM 965 O O . PHE A 1 135 ? -23.480 35.018 21.614 1.00 80.78 135 PHE A O 1
ATOM 973 N N . LEU A 1 136 ? -25.464 35.276 20.493 1.00 76.12 136 LEU A N 1
ATOM 974 C CA . LEU A 1 136 ? -25.251 36.674 20.358 1.00 71.95 136 LEU A CA 1
ATOM 975 C C . LEU A 1 136 ? -25.453 37.497 21.612 1.00 70.71 136 LEU A C 1
ATOM 976 O O . LEU A 1 136 ? -24.627 38.301 21.950 1.00 71.39 136 LEU A O 1
ATOM 981 N N . GLY A 1 137 ? -26.519 37.336 22.343 1.00 69.08 137 GLY A N 1
ATOM 982 C CA . GLY A 1 137 ? -26.766 38.355 23.348 1.00 67.44 137 GLY A CA 1
ATOM 983 C C . GLY A 1 137 ? -27.900 39.108 22.727 1.00 66.59 137 GLY A C 1
ATOM 984 O O . GLY A 1 137 ? -27.917 39.340 21.517 1.00 66.56 137 GLY A O 1
ATOM 985 N N . SER A 1 138 ? -28.900 39.418 23.530 1.00 66.00 138 SER A N 1
ATOM 986 C CA . SER A 1 138 ? -30.090 40.063 22.999 1.00 65.63 138 SER A CA 1
ATOM 987 C C . SER A 1 138 ? -30.232 41.517 23.507 1.00 64.90 138 SER A C 1
ATOM 988 O O . SER A 1 138 ? -30.991 42.304 22.877 1.00 65.53 138 SER A O 1
ATOM 991 N N . THR A 1 139 ? -29.538 41.876 24.615 1.00 62.59 139 THR A N 1
ATOM 992 C CA . THR A 1 139 ? -29.227 43.289 24.794 1.00 61.00 139 THR A CA 1
ATOM 993 C C . THR A 1 139 ? -28.481 43.788 23.546 1.00 59.53 139 THR A C 1
ATOM 994 O O . THR A 1 139 ? -28.822 44.849 22.990 1.00 59.81 139 THR A O 1
ATOM 998 N N . VAL A 1 140 ? -27.504 43.000 23.101 1.00 57.12 140 VAL A N 1
ATOM 999 C CA . VAL A 1 140 ? -26.644 43.374 22.017 1.00 55.51 140 VAL A CA 1
ATOM 1000 C C . VAL A 1 140 ? -27.465 43.631 20.774 1.00 55.64 140 VAL A C 1
ATOM 1001 O O . VAL A 1 140 ? -27.676 44.775 20.388 1.00 55.23 140 VAL A O 1
ATOM 1005 N N . MET A 1 141 ? -27.939 42.568 20.169 1.00 56.40 141 MET A N 1
ATOM 1006 C CA . MET A 1 141 ? -28.967 42.645 19.190 1.00 58.79 141 MET A CA 1
ATOM 1007 C C . MET A 1 141 ? -29.908 43.892 19.259 1.00 59.17 141 MET A C 1
ATOM 1008 O O . MET A 1 141 ? -30.202 44.549 18.221 1.00 59.68 141 MET A O 1
ATOM 1013 N N . ARG A 1 142 ? -30.428 44.207 20.441 1.00 58.42 142 ARG A N 1
ATOM 1014 C CA . ARG A 1 142 ? -31.414 45.274 20.499 1.00 58.91 142 ARG A CA 1
ATOM 1015 C C . ARG A 1 142 ? -30.822 46.705 20.385 1.00 57.23 142 ARG A C 1
ATOM 1016 O O . ARG A 1 142 ? -31.394 47.593 19.699 1.00 57.61 142 ARG A O 1
ATOM 1024 N N . VAL A 1 143 ? -29.677 46.936 21.023 1.00 55.03 143 VAL A N 1
ATOM 1025 C CA . VAL A 1 143 ? -28.920 48.143 20.709 1.00 52.60 143 VAL A CA 1
ATOM 1026 C C . VAL A 1 143 ? -28.568 48.119 19.222 1.00 52.41 143 VAL A C 1
ATOM 1027 O O . VAL A 1 143 ? -28.955 49.054 18.504 1.00 52.10 143 VAL A O 1
ATOM 1031 N N . LEU A 1 144 ? -27.889 47.054 18.771 1.00 50.89 144 LEU A N 1
ATOM 1032 C CA . LEU A 1 144 ? -27.611 46.886 17.360 1.00 50.60 144 LEU A CA 1
ATOM 1033 C C . LEU A 1 144 ? -28.645 47.484 16.432 1.00 51.53 144 LEU A C 1
ATOM 1034 O O . LEU A 1 144 ? -28.297 48.213 15.507 1.00 50.33 144 LEU A O 1
ATOM 1039 N N . ARG A 1 145 ? -29.907 47.176 16.720 1.00 54.05 145 ARG A N 1
ATOM 1040 C CA . ARG A 1 145 ? -31.040 47.457 15.846 1.00 57.43 145 ARG A CA 1
ATOM 1041 C C . ARG A 1 145 ? -31.657 48.869 15.998 1.00 57.59 145 ARG A C 1
ATOM 1042 O O . ARG A 1 145 ? -32.259 49.393 15.084 1.00 56.96 145 ARG A O 1
ATOM 1050 N N . LYS A 1 146 ? -31.527 49.463 17.179 1.00 58.04 146 LYS A N 1
ATOM 1051 C CA . LYS A 1 146 ? -32.264 50.637 17.508 1.00 57.85 146 LYS A CA 1
ATOM 1052 C C . LYS A 1 146 ? -31.383 51.838 17.326 1.00 56.96 146 LYS A C 1
ATOM 1053 O O . LYS A 1 146 ? -31.854 52.956 17.071 1.00 58.36 146 LYS A O 1
ATOM 1059 N N . THR A 1 147 ? -30.085 51.633 17.420 1.00 55.07 147 THR A N 1
ATOM 1060 C CA . THR A 1 147 ? -29.179 52.777 17.379 1.00 52.64 147 THR A CA 1
ATOM 1061 C C . THR A 1 147 ? -28.871 53.366 15.991 1.00 52.23 147 THR A C 1
ATOM 1062 O O . THR A 1 147 ? -29.168 52.741 14.987 1.00 52.17 147 THR A O 1
ATOM 1066 N N . LYS A 1 148 ? -28.332 54.592 15.946 1.00 51.96 148 LYS A N 1
ATOM 1067 C CA . LYS A 1 148 ? -27.831 55.252 14.672 1.00 51.30 148 LYS A CA 1
ATOM 1068 C C . LYS A 1 148 ? -26.305 55.358 14.644 1.00 49.23 148 LYS A C 1
ATOM 1069 O O . LYS A 1 148 ? -25.619 55.314 13.570 1.00 50.33 148 LYS A O 1
ATOM 1075 N N . LYS A 1 149 ? -25.785 55.501 15.851 1.00 46.00 149 LYS A N 1
ATOM 1076 C CA . LYS A 1 149 ? -24.379 55.311 16.166 1.00 42.38 149 LYS A CA 1
ATOM 1077 C C . LYS A 1 149 ? -23.718 53.987 15.528 1.00 41.40 149 LYS A C 1
ATOM 1078 O O . LYS A 1 149 ? -24.448 53.027 15.128 1.00 40.51 149 LYS A O 1
ATOM 1084 N N . PRO A 1 150 ? -22.366 53.995 15.295 1.00 39.37 150 PRO A N 1
ATOM 1085 C CA . PRO A 1 150 ? -21.653 52.753 14.932 1.00 38.27 150 PRO A CA 1
ATOM 1086 C C . PRO A 1 150 ? -21.405 51.860 16.108 1.00 36.36 150 PRO A C 1
ATOM 1087 O O . PRO A 1 150 ? -21.617 52.316 17.250 1.00 36.20 150 PRO A O 1
ATOM 1091 N N . VAL A 1 151 ? -21.089 50.577 15.864 1.00 34.73 151 VAL A N 1
ATOM 1092 C CA . VAL A 1 151 ? -21.105 49.609 16.961 1.00 34.37 151 VAL A CA 1
ATOM 1093 C C . VAL A 1 151 ? -20.029 48.576 16.859 1.00 34.58 151 VAL A C 1
ATOM 1094 O O . VAL A 1 151 ? -19.946 47.892 15.854 1.00 35.96 151 VAL A O 1
ATOM 1098 N N . LEU A 1 152 ? -19.220 48.418 17.901 1.00 33.76 152 LEU A N 1
ATOM 1099 C CA . LEU A 1 152 ? -18.157 47.463 17.833 1.00 32.70 152 LEU A CA 1
ATOM 1100 C C . LEU A 1 152 ? -18.599 46.239 18.651 1.00 34.20 152 LEU A C 1
ATOM 1101 O O . LEU A 1 152 ? -18.826 46.256 19.927 1.00 32.64 152 LEU A O 1
ATOM 1106 N N . ILE A 1 153 ? -18.759 45.127 17.969 1.00 34.91 153 ILE A N 1
ATOM 1107 C CA . ILE A 1 153 ? -19.019 44.003 18.844 1.00 36.42 153 ILE A CA 1
ATOM 1108 C C . ILE A 1 153 ? -17.748 43.191 18.998 1.00 38.43 153 ILE A C 1
ATOM 1109 O O . ILE A 1 153 ? -17.180 42.676 18.033 1.00 37.15 153 ILE A O 1
ATOM 1114 N N . ILE A 1 154 ? -17.233 43.186 20.213 1.00 42.27 154 ILE A N 1
ATOM 1115 C CA . ILE A 1 154 ? -15.933 42.553 20.467 1.00 46.53 154 ILE A CA 1
ATOM 1116 C C . ILE A 1 154 ? -16.319 41.177 20.978 1.00 48.65 154 ILE A C 1
ATOM 1117 O O . ILE A 1 154 ? -17.521 40.991 21.350 1.00 49.15 154 ILE A O 1
ATOM 1122 N N . LYS A 1 155 ? -15.385 40.219 20.941 1.00 51.36 155 LYS A N 1
ATOM 1123 C CA . LYS A 1 155 ? -15.751 38.840 21.221 1.00 55.02 155 LYS A CA 1
ATOM 1124 C C . LYS A 1 155 ? -14.724 37.953 21.973 1.00 59.89 155 LYS A C 1
ATOM 1125 O O . LYS A 1 155 ? -15.043 37.375 23.034 1.00 61.56 155 LYS A O 1
ATOM 1131 N N . GLU A 1 156 ? -13.525 37.785 21.413 1.00 65.27 156 GLU A N 1
ATOM 1132 C CA . GLU A 1 156 ? -12.416 37.033 22.047 1.00 69.27 156 GLU A CA 1
ATOM 1133 C C . GLU A 1 156 ? -11.203 37.046 21.122 1.00 72.69 156 GLU A C 1
ATOM 1134 O O . GLU A 1 156 ? -11.327 37.278 19.903 1.00 73.60 156 GLU A O 1
ATOM 1140 N N . VAL A 1 157 ? -10.032 36.804 21.703 1.00 77.24 157 VAL A N 1
ATOM 1141 C CA . VAL A 1 157 ? -8.770 37.103 21.019 1.00 81.16 157 VAL A CA 1
ATOM 1142 C C . VAL A 1 157 ? -8.395 36.084 19.899 1.00 84.76 157 VAL A C 1
ATOM 1143 O O . VAL A 1 157 ? -9.263 35.315 19.404 1.00 85.20 157 VAL A O 1
ATOM 1147 N N . ASP A 1 158 ? -7.133 36.148 19.469 1.00 88.93 158 ASP A N 1
ATOM 1148 C CA . ASP A 1 158 ? -6.600 35.388 18.335 1.00 92.80 158 ASP A CA 1
ATOM 1149 C C . ASP A 1 158 ? -6.000 33.947 18.652 1.00 94.69 158 ASP A C 1
ATOM 1150 O O . ASP A 1 158 ? -6.694 33.015 19.166 1.00 93.86 158 ASP A O 1
ATOM 1155 N N . GLU A 1 159 ? -4.720 33.778 18.311 1.00 97.31 159 GLU A N 1
ATOM 1156 C CA . GLU A 1 159 ? -4.093 32.460 18.328 1.00 99.70 159 GLU A CA 1
ATOM 1157 C C . GLU A 1 159 ? -3.257 32.189 19.593 1.00 101.27 159 GLU A C 1
ATOM 1158 O O . GLU A 1 159 ? -3.207 31.029 20.035 1.00 101.83 159 GLU A O 1
ATOM 1164 N N . ASN A 1 160 ? -2.625 33.225 20.176 1.00 102.75 160 ASN A N 1
ATOM 1165 C CA . ASN A 1 160 ? -1.567 32.977 21.182 1.00 104.18 160 ASN A CA 1
ATOM 1166 C C . ASN A 1 160 ? -2.010 32.363 22.550 1.00 104.62 160 ASN A C 1
ATOM 1167 O O . ASN A 1 160 ? -2.278 33.053 23.547 1.00 105.07 160 ASN A O 1
ATOM 1172 N N . MET B 1 4 ? 5.571 72.625 13.755 1.00 29.96 4 MET B N 1
ATOM 1173 C CA . MET B 1 4 ? 7.142 72.908 13.671 1.00 31.61 4 MET B CA 1
ATOM 1174 C C . MET B 1 4 ? 7.880 72.530 12.368 1.00 33.30 4 MET B C 1
ATOM 1175 O O . MET B 1 4 ? 8.885 73.155 11.973 1.00 31.96 4 MET B O 1
ATOM 1180 N N . PHE B 1 5 ? 7.355 71.508 11.692 1.00 35.24 5 PHE B N 1
ATOM 1181 C CA . PHE B 1 5 ? 7.707 71.201 10.336 1.00 35.34 5 PHE B CA 1
ATOM 1182 C C . PHE B 1 5 ? 6.499 71.504 9.378 1.00 35.17 5 PHE B C 1
ATOM 1183 O O . PHE B 1 5 ? 6.508 71.047 8.208 1.00 34.08 5 PHE B O 1
ATOM 1191 N N . ARG B 1 6 ? 5.485 72.290 9.823 1.00 33.68 6 ARG B N 1
ATOM 1192 C CA . ARG B 1 6 ? 4.373 72.612 8.915 1.00 32.67 6 ARG B CA 1
ATOM 1193 C C . ARG B 1 6 ? 4.824 73.300 7.709 1.00 33.09 6 ARG B C 1
ATOM 1194 O O . ARG B 1 6 ? 4.368 72.948 6.678 1.00 33.02 6 ARG B O 1
ATOM 1202 N N . LYS B 1 7 ? 5.724 74.301 7.818 1.00 34.28 7 LYS B N 1
ATOM 1203 C CA . LYS B 1 7 ? 6.141 75.126 6.637 1.00 33.52 7 LYS B CA 1
ATOM 1204 C C . LYS B 1 7 ? 7.629 75.270 6.580 1.00 31.30 7 LYS B C 1
ATOM 1205 O O . LYS B 1 7 ? 8.167 76.143 7.206 1.00 31.21 7 LYS B O 1
ATOM 1211 N N . VAL B 1 8 ? 8.344 74.450 5.855 1.00 29.03 8 VAL B N 1
ATOM 1212 C CA . VAL B 1 8 ? 9.749 74.660 6.023 1.00 28.15 8 VAL B CA 1
ATOM 1213 C C . VAL B 1 8 ? 10.511 75.428 4.920 1.00 30.23 8 VAL B C 1
ATOM 1214 O O . VAL B 1 8 ? 10.205 75.395 3.718 1.00 30.03 8 VAL B O 1
ATOM 1218 N N . LEU B 1 9 ? 11.537 76.135 5.304 1.00 32.86 9 LEU B N 1
ATOM 1219 C CA . LEU B 1 9 ? 12.174 76.845 4.237 1.00 36.48 9 LEU B CA 1
ATOM 1220 C C . LEU B 1 9 ? 13.483 76.177 3.878 1.00 38.42 9 LEU B C 1
ATOM 1221 O O . LEU B 1 9 ? 14.456 76.272 4.647 1.00 39.80 9 LEU B O 1
ATOM 1226 N N . PHE B 1 10 ? 13.538 75.485 2.745 1.00 38.69 10 PHE B N 1
ATOM 1227 C CA . PHE B 1 10 ? 14.804 75.002 2.436 1.00 40.14 10 PHE B CA 1
ATOM 1228 C C . PHE B 1 10 ? 15.362 75.899 1.380 1.00 41.37 10 PHE B C 1
ATOM 1229 O O . PHE B 1 10 ? 14.784 76.061 0.331 1.00 42.47 10 PHE B O 1
ATOM 1237 N N . PRO B 1 11 ? 16.441 76.583 1.648 1.00 42.53 11 PRO B N 1
ATOM 1238 C CA . PRO B 1 11 ? 16.942 77.236 0.510 1.00 43.01 11 PRO B CA 1
ATOM 1239 C C . PRO B 1 11 ? 18.208 76.592 -0.119 1.00 44.39 11 PRO B C 1
ATOM 1240 O O . PRO B 1 11 ? 19.231 76.475 0.527 1.00 43.51 11 PRO B O 1
ATOM 1244 N N . THR B 1 12 ? 18.083 76.179 -1.383 1.00 46.55 12 THR B N 1
ATOM 1245 C CA . THR B 1 12 ? 19.126 75.577 -2.198 1.00 49.72 12 THR B CA 1
ATOM 1246 C C . THR B 1 12 ? 19.831 76.663 -3.000 1.00 52.72 12 THR B C 1
ATOM 1247 O O . THR B 1 12 ? 19.211 77.675 -3.367 1.00 54.54 12 THR B O 1
ATOM 1251 N N . ASP B 1 13 ? 21.102 76.439 -3.337 1.00 54.93 13 ASP B N 1
ATOM 1252 C CA . ASP B 1 13 ? 21.796 77.219 -4.355 1.00 57.12 13 ASP B CA 1
ATOM 1253 C C . ASP B 1 13 ? 22.398 76.218 -5.388 1.00 58.00 13 ASP B C 1
ATOM 1254 O O . ASP B 1 13 ? 23.319 76.509 -6.121 1.00 56.54 13 ASP B O 1
ATOM 1259 N N . PHE B 1 14 ? 21.910 74.994 -5.402 1.00 60.64 14 PHE B N 1
ATOM 1260 C CA . PHE B 1 14 ? 22.428 73.983 -6.348 1.00 62.57 14 PHE B CA 1
ATOM 1261 C C . PHE B 1 14 ? 23.910 73.672 -6.049 1.00 63.60 14 PHE B C 1
ATOM 1262 O O . PHE B 1 14 ? 24.641 73.166 -6.895 1.00 63.54 14 PHE B O 1
ATOM 1270 N N . SER B 1 15 ? 24.337 73.971 -4.818 1.00 65.26 15 SER B N 1
ATOM 1271 C CA . SER B 1 15 ? 25.630 73.499 -4.296 1.00 65.73 15 SER B CA 1
ATOM 1272 C C . SER B 1 15 ? 25.636 71.942 -4.311 1.00 64.84 15 SER B C 1
ATOM 1273 O O . SER B 1 15 ? 24.630 71.321 -4.680 1.00 65.16 15 SER B O 1
ATOM 1276 N N . GLU B 1 16 ? 26.758 71.317 -3.975 1.00 63.79 16 GLU B N 1
ATOM 1277 C CA . GLU B 1 16 ? 26.791 69.871 -3.894 1.00 63.29 16 GLU B CA 1
ATOM 1278 C C . GLU B 1 16 ? 26.365 69.522 -2.521 1.00 61.86 16 GLU B C 1
ATOM 1279 O O . GLU B 1 16 ? 25.899 68.448 -2.274 1.00 63.11 16 GLU B O 1
ATOM 1285 N N . GLY B 1 17 ? 26.553 70.445 -1.605 1.00 59.54 17 GLY B N 1
ATOM 1286 C CA . GLY B 1 17 ? 26.236 70.183 -0.249 1.00 57.26 17 GLY B CA 1
ATOM 1287 C C . GLY B 1 17 ? 24.801 70.458 -0.242 1.00 55.23 17 GLY B C 1
ATOM 1288 O O . GLY B 1 17 ? 24.066 69.690 0.365 1.00 55.21 17 GLY B O 1
ATOM 1289 N N . ALA B 1 18 ? 24.429 71.539 -0.934 1.00 53.54 18 ALA B N 1
ATOM 1290 C CA . ALA B 1 18 ? 23.033 71.866 -1.183 1.00 54.24 18 ALA B CA 1
ATOM 1291 C C . ALA B 1 18 ? 22.251 70.627 -1.617 1.00 55.30 18 ALA B C 1
ATOM 1292 O O . ALA B 1 18 ? 21.206 70.282 -1.075 1.00 55.17 18 ALA B O 1
ATOM 1294 N N . TYR B 1 19 ? 22.783 69.899 -2.572 1.00 57.42 19 TYR B N 1
ATOM 1295 C CA . TYR B 1 19 ? 22.090 68.700 -2.999 1.00 58.60 19 TYR B CA 1
ATOM 1296 C C . TYR B 1 19 ? 22.165 67.518 -2.037 1.00 58.21 19 TYR B C 1
ATOM 1297 O O . TYR B 1 19 ? 21.173 66.802 -1.930 1.00 58.74 19 TYR B O 1
ATOM 1306 N N . ARG B 1 20 ? 23.310 67.336 -1.347 1.00 57.11 20 ARG B N 1
ATOM 1307 C CA . ARG B 1 20 ? 23.555 66.284 -0.309 1.00 55.57 20 ARG B CA 1
ATOM 1308 C C . ARG B 1 20 ? 22.933 66.637 1.031 1.00 54.12 20 ARG B C 1
ATOM 1309 O O . ARG B 1 20 ? 22.768 65.781 1.880 1.00 53.50 20 ARG B O 1
ATOM 1317 N N . ALA B 1 21 ? 22.621 67.919 1.241 1.00 52.93 21 ALA B N 1
ATOM 1318 C CA . ALA B 1 21 ? 21.846 68.290 2.409 1.00 51.80 21 ALA B CA 1
ATOM 1319 C C . ALA B 1 21 ? 20.596 67.426 2.354 1.00 51.68 21 ALA B C 1
ATOM 1320 O O . ALA B 1 21 ? 20.219 66.839 3.340 1.00 51.58 21 ALA B O 1
ATOM 1322 N N . VAL B 1 22 ? 20.036 67.297 1.143 1.00 52.11 22 VAL B N 1
ATOM 1323 C CA . VAL B 1 22 ? 18.698 66.735 0.834 1.00 51.68 22 VAL B CA 1
ATOM 1324 C C . VAL B 1 22 ? 18.604 65.227 0.899 1.00 52.35 22 VAL B C 1
ATOM 1325 O O . VAL B 1 22 ? 17.516 64.674 1.118 1.00 51.65 22 VAL B O 1
ATOM 1329 N N . GLU B 1 23 ? 19.736 64.549 0.766 1.00 53.14 23 GLU B N 1
ATOM 1330 C CA . GLU B 1 23 ? 19.735 63.119 1.091 1.00 54.38 23 GLU B CA 1
ATOM 1331 C C . GLU B 1 23 ? 20.074 62.859 2.535 1.00 52.74 23 GLU B C 1
ATOM 1332 O O . GLU B 1 23 ? 19.563 61.899 3.131 1.00 54.46 23 GLU B O 1
ATOM 1338 N N . VAL B 1 24 ? 20.878 63.745 3.114 1.00 50.25 24 VAL B N 1
ATOM 1339 C CA . VAL B 1 24 ? 21.064 63.728 4.542 1.00 48.06 24 VAL B CA 1
ATOM 1340 C C . VAL B 1 24 ? 19.675 63.816 5.135 1.00 47.19 24 VAL B C 1
ATOM 1341 O O . VAL B 1 24 ? 19.300 62.975 5.933 1.00 45.25 24 VAL B O 1
ATOM 1345 N N . PHE B 1 25 ? 18.887 64.780 4.650 1.00 46.85 25 PHE B N 1
ATOM 1346 C CA . PHE B 1 25 ? 17.649 65.019 5.279 1.00 46.93 25 PHE B CA 1
ATOM 1347 C C . PHE B 1 25 ? 16.872 63.812 5.124 1.00 48.99 25 PHE B C 1
ATOM 1348 O O . PHE B 1 25 ? 16.311 63.342 6.096 1.00 50.05 25 PHE B O 1
ATOM 1356 N N . GLU B 1 26 ? 16.896 63.237 3.932 1.00 51.72 26 GLU B N 1
ATOM 1357 C CA . GLU B 1 26 ? 16.072 62.039 3.627 1.00 54.19 26 GLU B CA 1
ATOM 1358 C C . GLU B 1 26 ? 16.262 60.806 4.583 1.00 53.85 26 GLU B C 1
ATOM 1359 O O . GLU B 1 26 ? 15.263 60.241 5.140 1.00 53.10 26 GLU B O 1
ATOM 1365 N N . LYS B 1 27 ? 17.543 60.440 4.789 1.00 53.41 27 LYS B N 1
ATOM 1366 C CA . LYS B 1 27 ? 17.903 59.269 5.626 1.00 53.76 27 LYS B CA 1
ATOM 1367 C C . LYS B 1 27 ? 17.582 59.560 7.076 1.00 51.71 27 LYS B C 1
ATOM 1368 O O . LYS B 1 27 ? 16.786 58.856 7.669 1.00 51.50 27 LYS B O 1
ATOM 1374 N N . ARG B 1 28 ? 18.221 60.645 7.568 1.00 50.00 28 ARG B N 1
ATOM 1375 C CA . ARG B 1 28 ? 18.036 61.416 8.801 1.00 46.63 28 ARG B CA 1
ATOM 1376 C C . ARG B 1 28 ? 16.656 61.630 9.418 1.00 46.95 28 ARG B C 1
ATOM 1377 O O . ARG B 1 28 ? 16.526 61.417 10.636 1.00 48.15 28 ARG B O 1
ATOM 1385 N N . ASN B 1 29 ? 15.664 62.118 8.639 1.00 45.46 29 ASN B N 1
ATOM 1386 C CA . ASN B 1 29 ? 14.272 62.397 9.098 1.00 43.98 29 ASN B CA 1
ATOM 1387 C C . ASN B 1 29 ? 13.333 61.319 8.578 1.00 44.26 29 ASN B C 1
ATOM 1388 O O . ASN B 1 29 ? 13.536 60.841 7.435 1.00 45.42 29 ASN B O 1
ATOM 1393 N N . LYS B 1 30 ? 12.353 60.894 9.408 1.00 44.02 30 LYS B N 1
ATOM 1394 C CA . LYS B 1 30 ? 11.142 60.170 8.941 1.00 43.38 30 LYS B CA 1
ATOM 1395 C C . LYS B 1 30 ? 10.006 60.700 9.765 1.00 44.50 30 LYS B C 1
ATOM 1396 O O . LYS B 1 30 ? 9.644 60.108 10.778 1.00 45.66 30 LYS B O 1
ATOM 1402 N N . MET B 1 31 ? 9.509 61.883 9.379 1.00 45.18 31 MET B N 1
ATOM 1403 C CA . MET B 1 31 ? 8.538 62.707 10.123 1.00 43.82 31 MET B CA 1
ATOM 1404 C C . MET B 1 31 ? 7.925 63.491 8.989 1.00 44.43 31 MET B C 1
ATOM 1405 O O . MET B 1 31 ? 8.559 63.693 7.930 1.00 43.36 31 MET B O 1
ATOM 1410 N N . GLU B 1 32 ? 6.652 63.819 9.133 1.00 45.00 32 GLU B N 1
ATOM 1411 C CA . GLU B 1 32 ? 5.966 64.291 7.982 1.00 47.41 32 GLU B CA 1
ATOM 1412 C C . GLU B 1 32 ? 5.918 65.786 8.068 1.00 45.51 32 GLU B C 1
ATOM 1413 O O . GLU B 1 32 ? 5.504 66.414 9.075 1.00 45.16 32 GLU B O 1
ATOM 1419 N N . VAL B 1 33 ? 6.431 66.348 7.003 1.00 44.33 33 VAL B N 1
ATOM 1420 C CA . VAL B 1 33 ? 6.587 67.759 6.866 1.00 43.09 33 VAL B CA 1
ATOM 1421 C C . VAL B 1 33 ? 5.280 68.318 6.196 1.00 43.83 33 VAL B C 1
ATOM 1422 O O . VAL B 1 33 ? 4.791 67.727 5.210 1.00 45.87 33 VAL B O 1
ATOM 1426 N N . GLY B 1 34 ? 4.718 69.424 6.679 1.00 42.33 34 GLY B N 1
ATOM 1427 C CA . GLY B 1 34 ? 3.619 70.055 5.966 1.00 42.05 34 GLY B CA 1
ATOM 1428 C C . GLY B 1 34 ? 3.827 70.610 4.542 1.00 42.72 34 GLY B C 1
ATOM 1429 O O . GLY B 1 34 ? 3.037 70.345 3.660 1.00 44.24 34 GLY B O 1
ATOM 1430 N N . GLU B 1 35 ? 4.854 71.423 4.303 1.00 42.77 35 GLU B N 1
ATOM 1431 C CA . GLU B 1 35 ? 5.053 72.135 3.044 1.00 41.45 35 GLU B CA 1
ATOM 1432 C C . GLU B 1 35 ? 6.472 72.531 3.106 1.00 39.24 35 GLU B C 1
ATOM 1433 O O . GLU B 1 35 ? 6.976 72.856 4.195 1.00 39.26 35 GLU B O 1
ATOM 1439 N N . VAL B 1 36 ? 7.124 72.544 1.959 1.00 37.17 36 VAL B N 1
ATOM 1440 C CA . VAL B 1 36 ? 8.510 72.995 1.916 1.00 36.20 36 VAL B CA 1
ATOM 1441 C C . VAL B 1 36 ? 8.589 74.071 0.846 1.00 36.93 36 VAL B C 1
ATOM 1442 O O . VAL B 1 36 ? 8.036 73.962 -0.257 1.00 38.48 36 VAL B O 1
ATOM 1446 N N . ILE B 1 37 ? 9.195 75.186 1.182 1.00 35.94 37 ILE B N 1
ATOM 1447 C CA . ILE B 1 37 ? 9.383 76.143 0.135 1.00 34.12 37 ILE B CA 1
ATOM 1448 C C . ILE B 1 37 ? 10.762 75.822 -0.390 1.00 35.01 37 ILE B C 1
ATOM 1449 O O . ILE B 1 37 ? 11.756 75.659 0.349 1.00 37.41 37 ILE B O 1
ATOM 1454 N N . LEU B 1 38 ? 10.846 75.588 -1.652 1.00 33.56 38 LEU B N 1
ATOM 1455 C CA . LEU B 1 38 ? 12.129 75.519 -2.132 1.00 33.77 38 LEU B CA 1
ATOM 1456 C C . LEU B 1 38 ? 12.502 76.964 -2.602 1.00 36.07 38 LEU B C 1
ATOM 1457 O O . LEU B 1 38 ? 11.810 77.678 -3.378 1.00 35.73 38 LEU B O 1
ATOM 1462 N N . LEU B 1 39 ? 13.608 77.476 -2.100 1.00 37.01 39 LEU B N 1
ATOM 1463 C CA . LEU B 1 39 ? 13.917 78.824 -2.515 1.00 36.03 39 LEU B CA 1
ATOM 1464 C C . LEU B 1 39 ? 15.325 78.867 -3.026 1.00 36.37 39 LEU B C 1
ATOM 1465 O O . LEU B 1 39 ? 16.211 78.319 -2.440 1.00 36.04 39 LEU B O 1
ATOM 1470 N N . HIS B 1 40 ? 15.513 79.467 -4.177 1.00 38.48 40 HIS B N 1
ATOM 1471 C CA . HIS B 1 40 ? 16.833 79.594 -4.746 1.00 40.83 40 HIS B CA 1
ATOM 1472 C C . HIS B 1 40 ? 16.917 81.030 -4.945 1.00 42.74 40 HIS B C 1
ATOM 1473 O O . HIS B 1 40 ? 15.995 81.632 -5.506 1.00 42.68 40 HIS B O 1
ATOM 1480 N N . VAL B 1 41 ? 18.001 81.602 -4.424 1.00 45.92 41 VAL B N 1
ATOM 1481 C CA . VAL B 1 41 ? 18.226 83.057 -4.567 1.00 46.44 41 VAL B CA 1
ATOM 1482 C C . VAL B 1 41 ? 19.406 83.219 -5.474 1.00 47.96 41 VAL B C 1
ATOM 1483 O O . VAL B 1 41 ? 20.485 82.682 -5.213 1.00 47.37 41 VAL B O 1
ATOM 1487 N N . ILE B 1 42 ? 19.132 83.859 -6.597 1.00 50.87 42 ILE B N 1
ATOM 1488 C CA . ILE B 1 42 ? 20.140 84.166 -7.580 1.00 55.27 42 ILE B CA 1
ATOM 1489 C C . ILE B 1 42 ? 21.012 85.325 -7.035 1.00 56.98 42 ILE B C 1
ATOM 1490 O O . ILE B 1 42 ? 20.459 86.444 -6.748 1.00 58.04 42 ILE B O 1
ATOM 1495 N N . ASP B 1 43 ? 22.343 85.081 -6.936 1.00 58.62 43 ASP B N 1
ATOM 1496 C CA . ASP B 1 43 ? 23.344 85.952 -6.217 1.00 59.44 43 ASP B CA 1
ATOM 1497 C C . ASP B 1 43 ? 23.854 87.196 -6.973 1.00 62.04 43 ASP B C 1
ATOM 1498 O O . ASP B 1 43 ? 24.914 87.180 -7.681 1.00 62.14 43 ASP B O 1
ATOM 1503 N N . GLU B 1 44 ? 23.103 88.286 -6.822 1.00 64.20 44 GLU B N 1
ATOM 1504 C CA . GLU B 1 44 ? 23.492 89.538 -7.419 1.00 66.38 44 GLU B CA 1
ATOM 1505 C C . GLU B 1 44 ? 24.747 89.805 -6.650 1.00 66.87 44 GLU B C 1
ATOM 1506 O O . GLU B 1 44 ? 24.698 90.284 -5.504 1.00 68.63 44 GLU B O 1
ATOM 1512 N N . GLY B 1 45 ? 25.868 89.399 -7.217 1.00 66.66 45 GLY B N 1
ATOM 1513 C CA . GLY B 1 45 ? 27.062 89.373 -6.423 1.00 67.75 45 GLY B CA 1
ATOM 1514 C C . GLY B 1 45 ? 28.015 88.584 -7.250 1.00 69.11 45 GLY B C 1
ATOM 1515 O O . GLY B 1 45 ? 29.169 88.964 -7.410 1.00 69.20 45 GLY B O 1
ATOM 1516 N N . THR B 1 46 ? 27.525 87.478 -7.790 1.00 70.23 46 THR B N 1
ATOM 1517 C CA . THR B 1 46 ? 28.356 86.644 -8.612 1.00 71.41 46 THR B CA 1
ATOM 1518 C C . THR B 1 46 ? 27.950 87.000 -9.981 1.00 72.67 46 THR B C 1
ATOM 1519 O O . THR B 1 46 ? 28.730 86.824 -10.919 1.00 73.00 46 THR B O 1
ATOM 1523 N N . LEU B 1 47 ? 26.724 87.517 -10.081 1.00 74.17 47 LEU B N 1
ATOM 1524 C CA . LEU B 1 47 ? 26.255 88.120 -11.310 1.00 75.44 47 LEU B CA 1
ATOM 1525 C C . LEU B 1 47 ? 27.133 89.308 -11.619 1.00 76.79 47 LEU B C 1
ATOM 1526 O O . LEU B 1 47 ? 27.319 89.629 -12.796 1.00 77.39 47 LEU B O 1
ATOM 1531 N N . GLU B 1 48 ? 27.668 89.969 -10.574 1.00 78.05 48 GLU B N 1
ATOM 1532 C CA . GLU B 1 48 ? 28.628 91.066 -10.753 1.00 78.06 48 GLU B CA 1
ATOM 1533 C C . GLU B 1 48 ? 30.028 90.522 -10.864 1.00 78.05 48 GLU B C 1
ATOM 1534 O O . GLU B 1 48 ? 30.807 91.085 -11.538 1.00 77.95 48 GLU B O 1
ATOM 1540 N N . GLU B 1 49 ? 30.356 89.393 -10.278 1.00 79.52 49 GLU B N 1
ATOM 1541 C CA . GLU B 1 49 ? 31.698 88.879 -10.518 1.00 81.53 49 GLU B CA 1
ATOM 1542 C C . GLU B 1 49 ? 31.838 88.511 -11.960 1.00 82.04 49 GLU B C 1
ATOM 1543 O O . GLU B 1 49 ? 32.855 88.775 -12.594 1.00 82.07 49 GLU B O 1
ATOM 1549 N N . LEU B 1 50 ? 30.803 87.875 -12.466 1.00 83.24 50 LEU B N 1
ATOM 1550 C CA . LEU B 1 50 ? 30.779 87.449 -13.856 1.00 85.04 50 LEU B CA 1
ATOM 1551 C C . LEU B 1 50 ? 30.393 88.570 -14.817 1.00 85.82 50 LEU B C 1
ATOM 1552 O O . LEU B 1 50 ? 30.263 88.346 -16.033 1.00 86.36 50 LEU B O 1
ATOM 1557 N N . MET B 1 51 ? 30.118 89.753 -14.275 1.00 86.54 51 MET B N 1
ATOM 1558 C CA . MET B 1 51 ? 29.873 90.915 -15.122 1.00 86.43 51 MET B CA 1
ATOM 1559 C C . MET B 1 51 ? 31.285 91.427 -15.436 1.00 86.44 51 MET B C 1
ATOM 1560 O O . MET B 1 51 ? 31.620 91.612 -16.616 1.00 86.13 51 MET B O 1
ATOM 1565 N N . ASP B 1 52 ? 32.109 91.534 -14.377 1.00 86.36 52 ASP B N 1
ATOM 1566 C CA . ASP B 1 52 ? 33.587 91.652 -14.443 1.00 86.54 52 ASP B CA 1
ATOM 1567 C C . ASP B 1 52 ? 34.266 90.747 -15.481 1.00 88.21 52 ASP B C 1
ATOM 1568 O O . ASP B 1 52 ? 35.129 91.214 -16.249 1.00 88.96 52 ASP B O 1
ATOM 1573 N N . GLY B 1 53 ? 33.898 89.463 -15.481 1.00 89.56 53 GLY B N 1
ATOM 1574 C CA . GLY B 1 53 ? 34.560 88.476 -16.311 1.00 91.68 53 GLY B CA 1
ATOM 1575 C C . GLY B 1 53 ? 34.073 88.317 -17.740 1.00 92.32 53 GLY B C 1
ATOM 1576 O O . GLY B 1 53 ? 34.081 87.209 -18.235 1.00 92.47 53 GLY B O 1
ATOM 1577 N N . TYR B 1 54 ? 33.629 89.408 -18.379 1.00 93.91 54 TYR B N 1
ATOM 1578 C CA . TYR B 1 54 ? 33.311 89.585 -19.870 1.00 94.99 54 TYR B CA 1
ATOM 1579 C C . TYR B 1 54 ? 31.922 90.158 -20.219 1.00 95.46 54 TYR B C 1
ATOM 1580 O O . TYR B 1 54 ? 31.837 91.361 -20.526 1.00 95.72 54 TYR B O 1
ATOM 1589 N N . LYS B 1 66 ? 21.318 94.445 -18.547 1.00 104.40 66 LYS B N 1
ATOM 1590 C CA . LYS B 1 66 ? 21.929 93.358 -17.723 1.00 104.68 66 LYS B CA 1
ATOM 1591 C C . LYS B 1 66 ? 21.036 92.098 -17.688 1.00 105.13 66 LYS B C 1
ATOM 1592 O O . LYS B 1 66 ? 20.609 91.652 -16.626 1.00 105.46 66 LYS B O 1
ATOM 1598 N N . ASP B 1 67 ? 20.787 91.516 -18.859 1.00 105.44 67 ASP B N 1
ATOM 1599 C CA . ASP B 1 67 ? 19.926 90.328 -18.990 1.00 105.65 67 ASP B CA 1
ATOM 1600 C C . ASP B 1 67 ? 20.608 88.984 -19.066 1.00 105.12 67 ASP B C 1
ATOM 1601 O O . ASP B 1 67 ? 20.220 88.151 -19.902 1.00 104.72 67 ASP B O 1
ATOM 1606 N N . ILE B 1 68 ? 21.612 88.775 -18.214 1.00 104.39 68 ILE B N 1
ATOM 1607 C CA . ILE B 1 68 ? 22.082 87.427 -17.963 1.00 103.78 68 ILE B CA 1
ATOM 1608 C C . ILE B 1 68 ? 21.101 86.907 -16.931 1.00 102.51 68 ILE B C 1
ATOM 1609 O O . ILE B 1 68 ? 20.781 85.731 -16.880 1.00 101.92 68 ILE B O 1
ATOM 1614 N N . LYS B 1 69 ? 20.566 87.832 -16.157 1.00 101.53 69 LYS B N 1
ATOM 1615 C CA . LYS B 1 69 ? 19.562 87.513 -15.165 1.00 100.74 69 LYS B CA 1
ATOM 1616 C C . LYS B 1 69 ? 18.398 86.608 -15.639 1.00 99.55 69 LYS B C 1
ATOM 1617 O O . LYS B 1 69 ? 17.959 85.750 -14.891 1.00 99.44 69 LYS B O 1
ATOM 1623 N N . GLU B 1 70 ? 17.907 86.767 -16.863 1.00 98.68 70 GLU B N 1
ATOM 1624 C CA . GLU B 1 70 ? 16.804 85.885 -17.340 1.00 97.79 70 GLU B CA 1
ATOM 1625 C C . GLU B 1 70 ? 17.295 84.485 -17.805 1.00 96.39 70 GLU B C 1
ATOM 1626 O O . GLU B 1 70 ? 16.648 83.437 -17.565 1.00 95.63 70 GLU B O 1
ATOM 1632 N N . LYS B 1 71 ? 18.449 84.488 -18.466 1.00 94.73 71 LYS B N 1
ATOM 1633 C CA . LYS B 1 71 ? 19.193 83.269 -18.700 1.00 93.34 71 LYS B CA 1
ATOM 1634 C C . LYS B 1 71 ? 19.309 82.595 -17.323 1.00 91.49 71 LYS B C 1
ATOM 1635 O O . LYS B 1 71 ? 19.120 81.364 -17.191 1.00 91.59 71 LYS B O 1
ATOM 1641 N N . LEU B 1 72 ? 19.559 83.424 -16.299 1.00 88.86 72 LEU B N 1
ATOM 1642 C CA . LEU B 1 72 ? 19.835 82.943 -14.936 1.00 85.70 72 LEU B CA 1
ATOM 1643 C C . LEU B 1 72 ? 18.605 82.475 -14.268 1.00 83.26 72 LEU B C 1
ATOM 1644 O O . LEU B 1 72 ? 18.595 81.432 -13.631 1.00 82.49 72 LEU B O 1
ATOM 1649 N N . LYS B 1 73 ? 17.569 83.269 -14.450 1.00 80.64 73 LYS B N 1
ATOM 1650 C CA . LYS B 1 73 ? 16.344 82.996 -13.843 1.00 78.66 73 LYS B CA 1
ATOM 1651 C C . LYS B 1 73 ? 15.800 81.757 -14.463 1.00 77.90 73 LYS B C 1
ATOM 1652 O O . LYS B 1 73 ? 15.352 80.897 -13.755 1.00 78.14 73 LYS B O 1
ATOM 1658 N N . GLU B 1 74 ? 15.859 81.617 -15.779 1.00 77.07 74 GLU B N 1
ATOM 1659 C CA . GLU B 1 74 ? 15.144 80.504 -16.362 1.00 75.93 74 GLU B CA 1
ATOM 1660 C C . GLU B 1 74 ? 15.892 79.183 -16.174 1.00 74.78 74 GLU B C 1
ATOM 1661 O O . GLU B 1 74 ? 15.273 78.232 -15.858 1.00 75.02 74 GLU B O 1
ATOM 1667 N N . GLU B 1 75 ? 17.213 79.115 -16.256 1.00 74.52 75 GLU B N 1
ATOM 1668 C CA . GLU B 1 75 ? 17.868 77.863 -15.887 1.00 73.56 75 GLU B CA 1
ATOM 1669 C C . GLU B 1 75 ? 17.746 77.618 -14.385 1.00 72.92 75 GLU B C 1
ATOM 1670 O O . GLU B 1 75 ? 17.797 76.480 -13.898 1.00 72.66 75 GLU B O 1
ATOM 1676 N N . ALA B 1 76 ? 17.605 78.701 -13.637 1.00 71.93 76 ALA B N 1
ATOM 1677 C CA . ALA B 1 76 ? 17.310 78.588 -12.238 1.00 69.62 76 ALA B CA 1
ATOM 1678 C C . ALA B 1 76 ? 15.970 77.927 -12.263 1.00 68.45 76 ALA B C 1
ATOM 1679 O O . ALA B 1 76 ? 15.884 76.732 -12.098 1.00 68.58 76 ALA B O 1
ATOM 1681 N N . SER B 1 77 ? 14.949 78.685 -12.590 1.00 67.23 77 SER B N 1
ATOM 1682 C CA . SER B 1 77 ? 13.576 78.237 -12.460 1.00 67.78 77 SER B CA 1
ATOM 1683 C C . SER B 1 77 ? 13.196 76.877 -13.120 1.00 67.70 77 SER B C 1
ATOM 1684 O O . SER B 1 77 ? 12.141 76.318 -12.822 1.00 67.41 77 SER B O 1
ATOM 1687 N N . ARG B 1 78 ? 14.069 76.348 -13.967 1.00 67.67 78 ARG B N 1
ATOM 1688 C CA . ARG B 1 78 ? 14.019 74.949 -14.405 1.00 68.30 78 ARG B CA 1
ATOM 1689 C C . ARG B 1 78 ? 14.409 74.051 -13.256 1.00 68.02 78 ARG B C 1
ATOM 1690 O O . ARG B 1 78 ? 13.560 73.431 -12.573 1.00 68.49 78 ARG B O 1
ATOM 1698 N N . LYS B 1 79 ? 15.737 73.974 -13.104 1.00 66.61 79 LYS B N 1
ATOM 1699 C CA . LYS B 1 79 ? 16.420 73.290 -12.014 1.00 65.16 79 LYS B CA 1
ATOM 1700 C C . LYS B 1 79 ? 15.587 73.172 -10.671 1.00 64.21 79 LYS B C 1
ATOM 1701 O O . LYS B 1 79 ? 15.651 72.142 -9.970 1.00 64.20 79 LYS B O 1
ATOM 1707 N N . LEU B 1 80 ? 14.829 74.209 -10.333 1.00 62.17 80 LEU B N 1
ATOM 1708 C CA . LEU B 1 80 ? 13.951 74.120 -9.239 1.00 62.14 80 LEU B CA 1
ATOM 1709 C C . LEU B 1 80 ? 12.795 73.250 -9.616 1.00 63.34 80 LEU B C 1
ATOM 1710 O O . LEU B 1 80 ? 12.606 72.186 -9.065 1.00 63.45 80 LEU B O 1
ATOM 1715 N N . GLN B 1 81 ? 11.981 73.703 -10.556 1.00 65.03 81 GLN B N 1
ATOM 1716 C CA . GLN B 1 81 ? 10.770 72.973 -10.814 1.00 64.86 81 GLN B CA 1
ATOM 1717 C C . GLN B 1 81 ? 11.065 71.502 -11.169 1.00 64.96 81 GLN B C 1
ATOM 1718 O O . GLN B 1 81 ? 10.176 70.591 -11.042 1.00 65.91 81 GLN B O 1
ATOM 1724 N N . GLU B 1 82 ? 12.315 71.216 -11.520 1.00 63.83 82 GLU B N 1
ATOM 1725 C CA . GLU B 1 82 ? 12.670 69.798 -11.587 1.00 63.05 82 GLU B CA 1
ATOM 1726 C C . GLU B 1 82 ? 12.842 69.167 -10.184 1.00 62.28 82 GLU B C 1
ATOM 1727 O O . GLU B 1 82 ? 12.263 68.118 -9.870 1.00 62.26 82 GLU B O 1
ATOM 1733 N N . LYS B 1 83 ? 13.641 69.840 -9.360 1.00 60.96 83 LYS B N 1
ATOM 1734 C CA . LYS B 1 83 ? 14.079 69.385 -8.071 1.00 60.15 83 LYS B CA 1
ATOM 1735 C C . LYS B 1 83 ? 12.903 69.395 -7.048 1.00 59.16 83 LYS B C 1
ATOM 1736 O O . LYS B 1 83 ? 12.838 68.645 -6.072 1.00 57.21 83 LYS B O 1
ATOM 1742 N N . ALA B 1 84 ? 11.960 70.285 -7.317 1.00 59.58 84 ALA B N 1
ATOM 1743 C CA . ALA B 1 84 ? 10.852 70.542 -6.466 1.00 59.00 84 ALA B CA 1
ATOM 1744 C C . ALA B 1 84 ? 10.275 69.204 -6.133 1.00 59.67 84 ALA B C 1
ATOM 1745 O O . ALA B 1 84 ? 9.889 68.964 -5.030 1.00 60.87 84 ALA B O 1
ATOM 1747 N N . GLU B 1 85 ? 10.236 68.279 -7.067 1.00 61.01 85 GLU B N 1
ATOM 1748 C CA . GLU B 1 85 ? 9.495 66.995 -6.797 1.00 61.52 85 GLU B CA 1
ATOM 1749 C C . GLU B 1 85 ? 10.222 65.903 -5.935 1.00 60.07 85 GLU B C 1
ATOM 1750 O O . GLU B 1 85 ? 9.561 65.119 -5.268 1.00 58.77 85 GLU B O 1
ATOM 1756 N N . GLU B 1 86 ? 11.561 65.913 -5.960 1.00 59.71 86 GLU B N 1
ATOM 1757 C CA . GLU B 1 86 ? 12.453 65.115 -5.067 1.00 60.49 86 GLU B CA 1
ATOM 1758 C C . GLU B 1 86 ? 12.601 65.707 -3.689 1.00 56.74 86 GLU B C 1
ATOM 1759 O O . GLU B 1 86 ? 12.765 64.993 -2.706 1.00 57.67 86 GLU B O 1
ATOM 1765 N N . VAL B 1 87 ? 12.564 67.017 -3.592 1.00 53.17 87 VAL B N 1
ATOM 1766 C CA . VAL B 1 87 ? 12.589 67.560 -2.283 1.00 49.25 87 VAL B CA 1
ATOM 1767 C C . VAL B 1 87 ? 11.270 67.159 -1.578 1.00 47.18 87 VAL B C 1
ATOM 1768 O O . VAL B 1 87 ? 11.294 66.544 -0.489 1.00 45.68 87 VAL B O 1
ATOM 1772 N N . LYS B 1 88 ? 10.136 67.451 -2.211 1.00 44.05 88 LYS B N 1
ATOM 1773 C CA . LYS B 1 88 ? 8.853 67.002 -1.661 1.00 41.66 88 LYS B CA 1
ATOM 17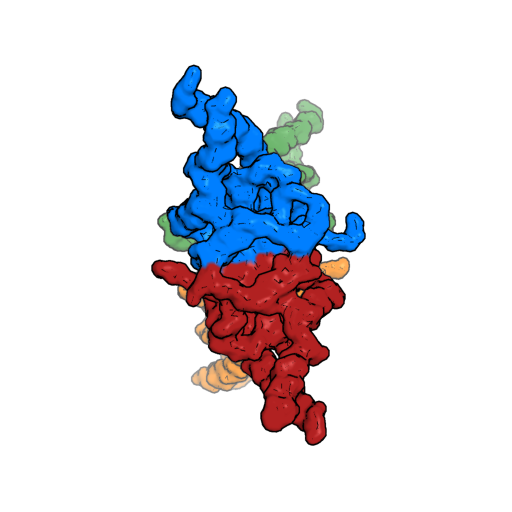74 C C . LYS B 1 88 ? 9.008 65.619 -1.084 1.00 42.47 88 LYS B C 1
ATOM 1775 O O . LYS B 1 88 ? 8.454 65.332 -0.021 1.00 42.52 88 LYS B O 1
ATOM 1781 N N . ARG B 1 89 ? 9.752 64.765 -1.784 1.00 42.32 89 ARG B N 1
ATOM 1782 C CA . ARG B 1 89 ? 9.767 63.357 -1.461 1.00 43.08 89 ARG B CA 1
ATOM 1783 C C . ARG B 1 89 ? 10.742 62.982 -0.320 1.00 43.49 89 ARG B C 1
ATOM 1784 O O . ARG B 1 89 ? 10.365 62.349 0.668 1.00 42.96 89 ARG B O 1
ATOM 1792 N N . ALA B 1 90 ? 12.004 63.362 -0.489 1.00 44.03 90 ALA B N 1
ATOM 1793 C CA . ALA B 1 90 ? 12.992 63.343 0.579 1.00 44.20 90 ALA B CA 1
ATOM 1794 C C . ALA B 1 90 ? 12.431 63.952 1.850 1.00 44.54 90 ALA B C 1
ATOM 1795 O O . ALA B 1 90 ? 12.387 63.343 2.944 1.00 46.78 90 ALA B O 1
ATOM 1797 N N . PHE B 1 91 ? 11.987 65.192 1.706 1.00 43.66 91 PHE B N 1
ATOM 1798 C CA . PHE B 1 91 ? 11.502 65.903 2.839 1.00 41.95 91 PHE B CA 1
ATOM 1799 C C . PHE B 1 91 ? 10.353 65.224 3.456 1.00 40.92 91 PHE B C 1
ATOM 1800 O O . PHE B 1 91 ? 10.027 65.523 4.603 1.00 40.07 91 PHE B O 1
ATOM 1808 N N . ARG B 1 92 ? 9.800 64.280 2.685 1.00 39.33 92 ARG B N 1
ATOM 1809 C CA . ARG B 1 92 ? 8.758 63.439 3.150 1.00 38.86 92 ARG B CA 1
ATOM 1810 C C . ARG B 1 92 ? 7.620 64.395 3.512 1.00 38.41 92 ARG B C 1
ATOM 1811 O O . ARG B 1 92 ? 6.986 64.283 4.549 1.00 39.59 92 ARG B O 1
ATOM 1819 N N . ALA B 1 93 ? 7.358 65.317 2.581 1.00 37.77 93 ALA B N 1
ATOM 1820 C CA . ALA B 1 93 ? 6.475 66.468 2.736 1.00 36.07 93 ALA B CA 1
ATOM 1821 C C . ALA B 1 93 ? 5.088 66.413 2.090 1.00 35.44 93 ALA B C 1
ATOM 1822 O O . ALA B 1 93 ? 4.901 65.976 0.941 1.00 34.42 93 ALA B O 1
ATOM 1824 N N . LYS B 1 94 ? 4.098 66.942 2.769 1.00 35.24 94 LYS B N 1
ATOM 1825 C CA . LYS B 1 94 ? 2.808 67.044 2.099 1.00 36.51 94 LYS B CA 1
ATOM 1826 C C . LYS B 1 94 ? 2.725 67.934 0.869 1.00 37.48 94 LYS B C 1
ATOM 1827 O O . LYS B 1 94 ? 2.060 67.545 -0.059 1.00 39.21 94 LYS B O 1
ATOM 1833 N N . ASN B 1 95 ? 3.324 69.144 0.858 1.00 37.42 95 ASN B N 1
ATOM 1834 C CA . ASN B 1 95 ? 3.261 70.035 -0.311 1.00 36.79 95 ASN B CA 1
ATOM 1835 C C . ASN B 1 95 ? 4.572 70.702 -0.655 1.00 37.77 95 ASN B C 1
ATOM 1836 O O . ASN B 1 95 ? 5.392 70.956 0.206 1.00 39.42 95 ASN B O 1
ATOM 1841 N N . VAL B 1 96 ? 4.817 70.964 -1.926 1.00 37.33 96 VAL B N 1
ATOM 1842 C CA . VAL B 1 96 ? 6.010 71.654 -2.227 1.00 37.86 96 VAL B CA 1
ATOM 1843 C C . VAL B 1 96 ? 5.769 72.920 -3.066 1.00 38.96 96 VAL B C 1
ATOM 1844 O O . VAL B 1 96 ? 5.032 72.881 -4.053 1.00 39.72 96 VAL B O 1
ATOM 1848 N N . ARG B 1 97 ? 6.346 74.060 -2.657 1.00 39.24 97 ARG B N 1
ATOM 1849 C CA . ARG B 1 97 ? 6.456 75.160 -3.608 1.00 39.58 97 ARG B CA 1
ATOM 1850 C C . ARG B 1 97 ? 7.836 75.696 -3.775 1.00 39.43 97 ARG B C 1
ATOM 1851 O O . ARG B 1 97 ? 8.702 75.541 -2.891 1.00 40.59 97 ARG B O 1
ATOM 1859 N N . THR B 1 98 ? 7.980 76.395 -4.890 1.00 38.48 98 THR B N 1
ATOM 1860 C CA . THR B 1 98 ? 9.213 77.020 -5.251 1.00 38.63 98 THR B CA 1
ATOM 1861 C C . THR B 1 98 ? 9.112 78.551 -5.277 1.00 37.30 98 THR B C 1
ATOM 1862 O O . THR B 1 98 ? 8.025 79.108 -5.302 1.00 37.62 98 THR B O 1
ATOM 1866 N N . ILE B 1 99 ? 10.279 79.199 -5.196 1.00 36.83 99 ILE B N 1
ATOM 1867 C CA . ILE B 1 99 ? 10.409 80.639 -5.094 1.00 36.55 99 ILE B CA 1
ATOM 1868 C C . ILE B 1 99 ? 11.796 80.975 -5.577 1.00 37.82 99 ILE B C 1
ATOM 1869 O O . ILE B 1 99 ? 12.758 80.454 -5.021 1.00 38.35 99 ILE B O 1
ATOM 1874 N N . ILE B 1 100 ? 11.895 81.840 -6.582 1.00 38.77 100 ILE B N 1
ATOM 1875 C CA . ILE B 1 100 ? 13.154 82.270 -7.077 1.00 41.37 100 ILE B CA 1
ATOM 1876 C C . ILE B 1 100 ? 13.344 83.665 -6.581 1.00 42.38 100 ILE B C 1
ATOM 1877 O O . ILE B 1 100 ? 12.385 84.368 -6.513 1.00 43.96 100 ILE B O 1
ATOM 1882 N N . ARG B 1 101 ? 14.564 84.127 -6.314 1.00 43.78 101 ARG B N 1
ATOM 1883 C CA . ARG B 1 101 ? 14.746 85.451 -5.732 1.00 44.12 101 ARG B CA 1
ATOM 1884 C C . ARG B 1 101 ? 16.002 86.109 -6.214 1.00 45.01 101 ARG B C 1
ATOM 1885 O O . ARG B 1 101 ? 17.021 85.441 -6.414 1.00 44.91 101 ARG B O 1
ATOM 1893 N N . PHE B 1 102 ? 15.949 87.420 -6.386 1.00 46.71 102 PHE B N 1
ATOM 1894 C CA . PHE B 1 102 ? 17.161 88.109 -6.783 1.00 50.20 102 PHE B CA 1
ATOM 1895 C C . PHE B 1 102 ? 17.828 89.030 -5.749 1.00 49.90 102 PHE B C 1
ATOM 1896 O O . PHE B 1 102 ? 17.240 90.081 -5.379 1.00 51.12 102 PHE B O 1
ATOM 1904 N N . GLY B 1 103 ? 19.028 88.710 -5.278 1.00 48.36 103 GLY B N 1
ATOM 1905 C CA . GLY B 1 103 ? 19.521 89.513 -4.136 1.00 48.57 103 GLY B CA 1
ATOM 1906 C C . GLY B 1 103 ? 20.812 88.987 -3.509 1.00 49.17 103 GLY B C 1
ATOM 1907 O O . GLY B 1 103 ? 21.608 88.290 -4.219 1.00 49.30 103 GLY B O 1
ATOM 1908 N N . ILE B 1 104 ? 21.082 89.319 -2.221 1.00 48.49 104 ILE B N 1
ATOM 1909 C CA . ILE B 1 104 ? 22.259 88.696 -1.548 1.00 48.17 104 ILE B CA 1
ATOM 1910 C C . ILE B 1 104 ? 21.569 87.597 -0.841 1.00 47.31 104 ILE B C 1
ATOM 1911 O O . ILE B 1 104 ? 20.552 87.886 -0.177 1.00 48.13 104 ILE B O 1
ATOM 1916 N N . PRO B 1 105 ? 22.005 86.328 -1.093 1.00 45.72 105 PRO B N 1
ATOM 1917 C CA . PRO B 1 105 ? 21.290 85.127 -0.566 1.00 45.03 105 PRO B CA 1
ATOM 1918 C C . PRO B 1 105 ? 20.756 85.344 0.822 1.00 45.09 105 PRO B C 1
ATOM 1919 O O . PRO B 1 105 ? 19.547 85.460 0.975 1.00 44.71 105 PRO B O 1
ATOM 1923 N N . TRP B 1 106 ? 21.629 85.552 1.808 1.00 46.04 106 TRP B N 1
ATOM 1924 C CA . TRP B 1 106 ? 21.202 85.442 3.192 1.00 45.83 106 TRP B CA 1
ATOM 1925 C C . TRP B 1 106 ? 20.161 86.518 3.441 1.00 45.43 106 TRP B C 1
ATOM 1926 O O . TRP B 1 106 ? 19.415 86.465 4.415 1.00 46.39 106 TRP B O 1
ATOM 1937 N N . ASP B 1 107 ? 20.070 87.509 2.590 1.00 44.32 107 ASP B N 1
ATOM 1938 C CA . ASP B 1 107 ? 19.155 88.557 2.952 1.00 45.20 107 ASP B CA 1
ATOM 1939 C C . ASP B 1 107 ? 17.819 88.297 2.317 1.00 45.33 107 ASP B C 1
ATOM 1940 O O . ASP B 1 107 ? 16.774 88.786 2.704 1.00 44.61 107 ASP B O 1
ATOM 1945 N N . GLU B 1 108 ? 17.847 87.532 1.266 1.00 46.63 108 GLU B N 1
ATOM 1946 C CA . GLU B 1 108 ? 16.572 87.218 0.684 1.00 47.43 108 GLU B CA 1
ATOM 1947 C C . GLU B 1 108 ? 16.002 86.113 1.521 1.00 46.03 108 GLU B C 1
ATOM 1948 O O . GLU B 1 108 ? 14.813 86.132 1.749 1.00 47.10 108 GLU B O 1
ATOM 1954 N N . ILE B 1 109 ? 16.853 85.199 2.008 1.00 43.58 109 ILE B N 1
ATOM 1955 C CA . ILE B 1 109 ? 16.434 84.062 2.819 1.00 42.03 109 ILE B CA 1
ATOM 1956 C C . ILE B 1 109 ? 15.666 84.507 4.048 1.00 41.76 109 ILE B C 1
ATOM 1957 O O . ILE B 1 109 ? 14.470 84.191 4.231 1.00 41.29 109 ILE B O 1
ATOM 1962 N N . VAL B 1 110 ? 16.340 85.276 4.870 1.00 40.67 110 VAL B N 1
ATOM 1963 C CA . VAL B 1 110 ? 15.715 85.833 6.029 1.00 41.16 110 VAL B CA 1
ATOM 1964 C C . VAL B 1 110 ? 14.448 86.632 5.677 1.00 41.63 110 VAL B C 1
ATOM 1965 O O . VAL B 1 110 ? 13.586 86.839 6.513 1.00 42.04 110 VAL B O 1
ATOM 1969 N N . LYS B 1 111 ? 14.365 87.127 4.458 1.00 42.43 111 LYS B N 1
ATOM 1970 C CA . LYS B 1 111 ? 13.280 88.030 4.106 1.00 44.21 111 LYS B CA 1
ATOM 1971 C C . LYS B 1 111 ? 12.085 87.162 3.885 1.00 45.29 111 LYS B C 1
ATOM 1972 O O . LYS B 1 111 ? 11.151 87.184 4.660 1.00 46.90 111 LYS B O 1
ATOM 1978 N N . VAL B 1 112 ? 12.144 86.365 2.825 1.00 46.10 112 VAL B N 1
ATOM 1979 C CA . VAL B 1 112 ? 11.213 85.252 2.581 1.00 45.06 112 VAL B CA 1
ATOM 1980 C C . VAL B 1 112 ? 10.810 84.509 3.867 1.00 45.82 112 VAL B C 1
ATOM 1981 O O . VAL B 1 112 ? 9.625 84.350 4.091 1.00 46.62 112 VAL B O 1
ATOM 1985 N N . ALA B 1 113 ? 11.770 84.086 4.705 1.00 45.45 113 ALA B N 1
ATOM 1986 C CA . ALA B 1 113 ? 11.401 83.392 5.918 1.00 46.50 113 ALA B CA 1
ATOM 1987 C C . ALA B 1 113 ? 10.346 84.222 6.590 1.00 48.01 113 ALA B C 1
ATOM 1988 O O . ALA B 1 113 ? 9.270 83.720 6.972 1.00 48.71 113 ALA B O 1
ATOM 1990 N N . GLU B 1 114 ? 10.636 85.507 6.720 1.00 48.67 114 GLU B N 1
ATOM 1991 C CA . GLU B 1 114 ? 9.727 86.287 7.436 1.00 50.15 114 GLU B CA 1
ATOM 1992 C C . GLU B 1 114 ? 8.374 86.411 6.737 1.00 50.19 114 GLU B C 1
ATOM 1993 O O . GLU B 1 114 ? 7.364 86.171 7.408 1.00 50.92 114 GLU B O 1
ATOM 1999 N N . GLU B 1 115 ? 8.342 86.757 5.445 1.00 49.81 115 GLU B N 1
ATOM 2000 C CA . GLU B 1 115 ? 7.112 87.233 4.848 1.00 51.58 115 GLU B CA 1
ATOM 2001 C C . GLU B 1 115 ? 6.234 86.036 4.867 1.00 50.69 115 GLU B C 1
ATOM 2002 O O . GLU B 1 115 ? 5.285 86.024 5.674 1.00 52.60 115 GLU B O 1
ATOM 2008 N N . GLU B 1 116 ? 6.551 85.001 4.069 1.00 48.73 116 GLU B N 1
ATOM 2009 C CA . GLU B 1 116 ? 5.923 83.650 4.208 1.00 46.40 116 GLU B CA 1
ATOM 2010 C C . GLU B 1 116 ? 5.556 83.081 5.600 1.00 45.10 116 GLU B C 1
ATOM 2011 O O . GLU B 1 116 ? 4.801 82.139 5.699 1.00 43.68 116 GLU B O 1
ATOM 2017 N N . ASN B 1 117 ? 6.104 83.665 6.646 1.00 44.44 117 ASN B N 1
ATOM 2018 C CA . ASN B 1 117 ? 5.994 83.181 7.974 1.00 44.75 117 ASN B CA 1
ATOM 2019 C C . ASN B 1 117 ? 6.078 81.698 8.014 1.00 43.65 117 ASN B C 1
ATOM 2020 O O . ASN B 1 117 ? 5.060 81.016 8.230 1.00 44.44 117 ASN B O 1
ATOM 2025 N N . VAL B 1 118 ? 7.284 81.191 7.750 1.00 41.48 118 VAL B N 1
ATOM 2026 C CA . VAL B 1 118 ? 7.601 79.777 7.898 1.00 37.54 118 VAL B CA 1
ATOM 2027 C C . VAL B 1 118 ? 7.783 79.443 9.401 1.00 37.50 118 VAL B C 1
ATOM 2028 O O . VAL B 1 118 ? 7.743 80.336 10.250 1.00 37.38 118 VAL B O 1
ATOM 2032 N N . SER B 1 119 ? 7.981 78.162 9.721 1.00 36.49 119 SER B N 1
ATOM 2033 C CA . SER B 1 119 ? 8.061 77.677 11.096 1.00 34.79 119 SER B CA 1
ATOM 2034 C C . SER B 1 119 ? 9.438 77.246 11.393 1.00 33.29 119 SER B C 1
ATOM 2035 O O . SER B 1 119 ? 9.718 77.170 12.572 1.00 35.67 119 SER B O 1
ATOM 2038 N N . LEU B 1 120 ? 10.279 76.995 10.367 1.00 30.34 120 LEU B N 1
ATOM 2039 C CA . LEU B 1 120 ? 11.697 76.636 10.467 1.00 27.32 120 LEU B CA 1
ATOM 2040 C C . LEU B 1 120 ? 12.493 76.928 9.152 1.00 29.14 120 LEU B C 1
ATOM 2041 O O . LEU B 1 120 ? 11.940 76.969 8.071 1.00 28.91 120 LEU B O 1
ATOM 2046 N N . ILE B 1 121 ? 13.812 77.070 9.231 1.00 30.49 121 ILE B N 1
ATOM 2047 C CA . ILE B 1 121 ? 14.597 77.029 8.023 1.00 31.70 121 ILE B CA 1
ATOM 2048 C C . ILE B 1 121 ? 15.612 75.906 7.968 1.00 33.51 121 ILE B C 1
ATOM 2049 O O . ILE B 1 121 ? 16.438 75.803 8.827 1.00 33.93 121 ILE B O 1
ATOM 2054 N N . ILE B 1 122 ? 15.563 75.033 6.982 1.00 36.87 122 ILE B N 1
ATOM 2055 C CA . ILE B 1 122 ? 16.629 74.001 6.922 1.00 39.15 122 ILE B CA 1
ATOM 2056 C C . ILE B 1 122 ? 17.661 74.675 6.116 1.00 42.27 122 ILE B C 1
ATOM 2057 O O . ILE B 1 122 ? 17.329 75.321 5.108 1.00 43.79 122 ILE B O 1
ATOM 2062 N N . LEU B 1 123 ? 18.919 74.515 6.533 1.00 44.92 123 LEU B N 1
ATOM 2063 C CA . LEU B 1 123 ? 20.108 75.158 5.907 1.00 45.69 123 LEU B CA 1
ATOM 2064 C C . LEU B 1 123 ? 21.219 74.153 5.867 1.00 47.10 123 LEU B C 1
ATOM 2065 O O . LEU B 1 123 ? 21.533 73.552 6.896 1.00 47.21 123 LEU B O 1
ATOM 2070 N N . PRO B 1 124 ? 21.814 73.925 4.699 1.00 48.54 124 PRO B N 1
ATOM 2071 C CA . PRO B 1 124 ? 22.928 72.955 4.681 1.00 49.35 124 PRO B CA 1
ATOM 2072 C C . PRO B 1 124 ? 24.081 73.568 5.378 1.00 50.66 124 PRO B C 1
ATOM 2073 O O . PRO B 1 124 ? 24.256 74.757 5.269 1.00 50.21 124 PRO B O 1
ATOM 2077 N N . SER B 1 125 ? 24.822 72.785 6.141 1.00 53.67 125 SER B N 1
ATOM 2078 C CA . SER B 1 125 ? 25.868 73.352 6.954 1.00 57.56 125 SER B CA 1
ATOM 207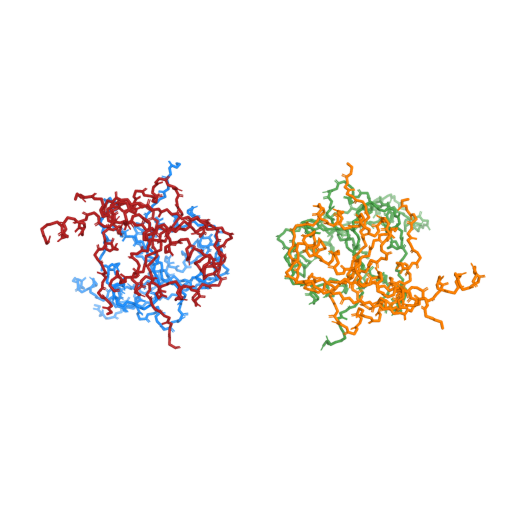9 C C . SER B 1 125 ? 26.908 74.053 6.098 1.00 61.35 125 SER B C 1
ATOM 2080 O O . SER B 1 125 ? 27.124 75.283 6.168 1.00 61.48 125 SER B O 1
ATOM 2083 N N . ARG B 1 126 ? 27.593 73.235 5.295 1.00 65.24 126 ARG B N 1
ATOM 2084 C CA . ARG B 1 126 ? 28.595 73.761 4.385 1.00 67.86 126 ARG B CA 1
ATOM 2085 C C . ARG B 1 126 ? 27.829 73.870 3.087 1.00 67.49 126 ARG B C 1
ATOM 2086 O O . ARG B 1 126 ? 27.432 72.868 2.427 1.00 66.91 126 ARG B O 1
ATOM 2094 N N . HIS B 1 133 ? 34.921 70.183 7.326 1.00 96.20 133 HIS B N 1
ATOM 2095 C CA . HIS B 1 133 ? 33.739 69.684 8.101 1.00 97.21 133 HIS B CA 1
ATOM 2096 C C . HIS B 1 133 ? 33.147 70.706 9.125 1.00 97.81 133 HIS B C 1
ATOM 2097 O O . HIS B 1 133 ? 31.906 70.909 9.164 1.00 97.97 133 HIS B O 1
ATOM 2104 N N . GLU B 1 134 ? 34.044 71.292 9.957 1.00 98.36 134 GLU B N 1
ATOM 2105 C CA . GLU B 1 134 ? 33.774 72.227 11.117 1.00 97.99 134 GLU B CA 1
ATOM 2106 C C . GLU B 1 134 ? 33.748 73.673 10.645 1.00 98.06 134 GLU B C 1
ATOM 2107 O O . GLU B 1 134 ? 33.385 74.612 11.374 1.00 97.94 134 GLU B O 1
ATOM 2113 N N . PHE B 1 135 ? 34.237 73.829 9.424 1.00 98.23 135 PHE B N 1
ATOM 2114 C CA . PHE B 1 135 ? 33.955 74.986 8.635 1.00 97.95 135 PHE B CA 1
ATOM 2115 C C . PHE B 1 135 ? 32.441 75.108 8.415 1.00 95.61 135 PHE B C 1
ATOM 2116 O O . PHE B 1 135 ? 31.809 74.274 7.764 1.00 95.40 135 PHE B O 1
ATOM 2124 N N . LEU B 1 136 ? 31.892 76.169 8.983 1.00 93.00 136 LEU B N 1
ATOM 2125 C CA . LEU B 1 136 ? 30.500 76.548 8.814 1.00 90.27 136 LEU B CA 1
ATOM 2126 C C . LEU B 1 136 ? 30.403 77.621 7.695 1.00 88.97 136 LEU B C 1
ATOM 2127 O O . LEU B 1 136 ? 31.259 78.527 7.611 1.00 89.98 136 LEU B O 1
ATOM 2132 N N . GLY B 1 137 ? 29.390 77.528 6.828 1.00 86.55 137 GLY B N 1
ATOM 2133 C CA . GLY B 1 137 ? 29.200 78.528 5.752 1.00 82.70 137 GLY B CA 1
ATOM 2134 C C . GLY B 1 137 ? 28.985 79.963 6.230 1.00 79.60 137 GLY B C 1
ATOM 2135 O O . GLY B 1 137 ? 28.507 80.216 7.342 1.00 79.63 137 GLY B O 1
ATOM 2136 N N . SER B 1 138 ? 29.314 80.914 5.376 1.00 76.24 138 SER B N 1
ATOM 2137 C CA . SER B 1 138 ? 29.242 82.308 5.786 1.00 73.43 138 SER B CA 1
ATOM 2138 C C . SER B 1 138 ? 27.815 82.828 5.811 1.00 70.24 138 SER B C 1
ATOM 2139 O O . SER B 1 138 ? 27.499 83.854 6.460 1.00 69.92 138 SER B O 1
ATOM 2142 N N . THR B 1 139 ? 26.978 82.139 5.053 1.00 66.14 139 THR B N 1
ATOM 2143 C CA . THR B 1 139 ? 25.661 82.628 4.762 1.00 62.22 139 THR B CA 1
ATOM 2144 C C . THR B 1 139 ? 24.656 81.985 5.711 1.00 59.74 139 THR B C 1
ATOM 2145 O O . THR B 1 139 ? 23.545 82.436 5.909 1.00 58.26 139 THR B O 1
ATOM 2149 N N . VAL B 1 140 ? 25.125 80.934 6.333 1.00 57.41 140 VAL B N 1
ATOM 2150 C CA . VAL B 1 140 ? 24.447 80.282 7.361 1.00 55.18 140 VAL B CA 1
ATOM 2151 C C . VAL B 1 140 ? 24.693 81.158 8.581 1.00 55.67 140 VAL B C 1
ATOM 2152 O O . VAL B 1 140 ? 23.774 81.490 9.340 1.00 56.22 140 VAL B O 1
ATOM 2156 N N . MET B 1 141 ? 25.938 81.581 8.733 1.00 54.63 141 MET B N 1
ATOM 2157 C CA . MET B 1 141 ? 26.315 82.332 9.857 1.00 54.02 141 MET B CA 1
ATOM 2158 C C . MET B 1 141 ? 25.486 83.594 9.753 1.00 50.30 141 MET B C 1
ATOM 2159 O O . MET B 1 141 ? 24.752 83.948 10.620 1.00 49.72 141 MET B O 1
ATOM 2164 N N . ARG B 1 142 ? 25.504 84.236 8.641 1.00 48.27 142 ARG B N 1
ATOM 2165 C CA . ARG B 1 142 ? 24.663 85.404 8.524 1.00 47.78 142 ARG B CA 1
ATOM 2166 C C . ARG B 1 142 ? 23.146 85.222 8.744 1.00 47.55 142 ARG B C 1
ATOM 2167 O O . ARG B 1 142 ? 22.485 86.101 9.309 1.00 47.40 142 ARG B O 1
ATOM 2175 N N . VAL B 1 143 ? 22.560 84.141 8.225 1.00 47.32 143 VAL B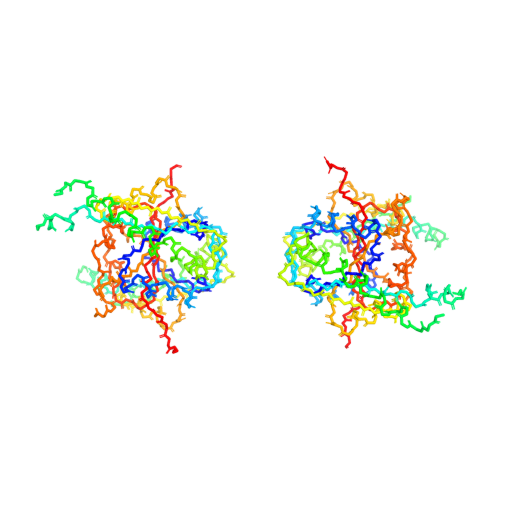 N 1
ATOM 2176 C CA . VAL B 1 143 ? 21.095 83.951 8.341 1.00 46.29 143 VAL B CA 1
ATOM 2177 C C . VAL B 1 143 ? 20.844 83.575 9.771 1.00 46.57 143 VAL B C 1
ATOM 2178 O O . VAL B 1 143 ? 19.810 83.922 10.331 1.00 48.01 143 VAL B O 1
ATOM 2182 N N . LEU B 1 144 ? 21.787 82.872 10.378 1.00 45.31 144 LEU B N 1
ATOM 2183 C CA . LEU B 1 144 ? 21.650 82.520 11.764 1.00 44.53 144 LEU B CA 1
ATOM 2184 C C . LEU B 1 144 ? 21.577 83.681 12.782 1.00 45.73 144 LEU B C 1
ATOM 2185 O O . LEU B 1 144 ? 20.892 83.599 13.794 1.00 45.25 144 LEU B O 1
ATOM 2190 N N . ARG B 1 145 ? 22.327 84.738 12.514 1.00 47.27 145 ARG B N 1
ATOM 2191 C CA . ARG B 1 145 ? 22.331 85.939 13.330 1.00 49.06 145 ARG B CA 1
ATOM 2192 C C . ARG B 1 145 ? 21.115 86.778 13.063 1.00 48.14 145 ARG B C 1
ATOM 2193 O O . ARG B 1 145 ? 20.674 87.494 13.900 1.00 48.42 145 ARG B O 1
ATOM 2201 N N . LYS B 1 146 ? 20.580 86.730 11.873 1.00 47.65 146 LYS B N 1
ATOM 2202 C CA . LYS B 1 146 ? 19.670 87.756 11.524 1.00 47.67 146 LYS B CA 1
ATOM 2203 C C . LYS B 1 146 ? 18.166 87.321 11.549 1.00 47.90 146 LYS B C 1
ATOM 2204 O O . LYS B 1 146 ? 17.250 88.174 11.553 1.00 47.69 146 LYS B O 1
ATOM 2210 N N . THR B 1 147 ? 17.839 86.032 11.578 1.00 48.03 147 THR B N 1
ATOM 2211 C CA . THR B 1 147 ? 16.392 85.792 11.659 1.00 48.68 147 THR B CA 1
ATOM 2212 C C . THR B 1 147 ? 15.880 85.738 12.998 1.00 48.42 147 THR B C 1
ATOM 2213 O O . THR B 1 147 ? 16.564 85.460 13.939 1.00 47.92 147 THR B O 1
ATOM 2217 N N . LYS B 1 148 ? 14.588 85.890 13.026 1.00 48.91 148 LYS B N 1
ATOM 2218 C CA . LYS B 1 148 ? 13.909 85.705 14.239 1.00 49.93 148 LYS B CA 1
ATOM 2219 C C . LYS B 1 148 ? 13.36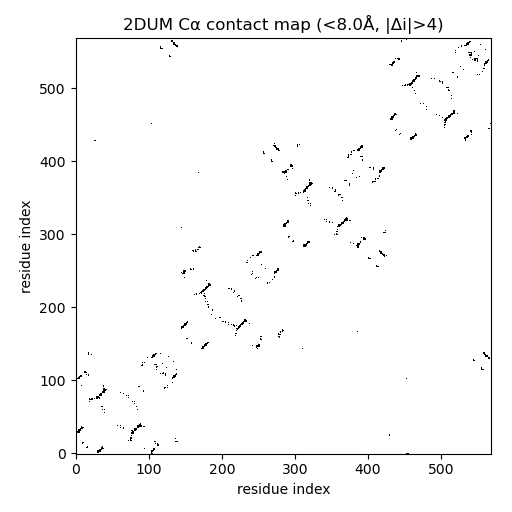5 84.253 14.296 1.00 48.06 148 LYS B C 1
ATOM 2220 O O . LYS B 1 148 ? 12.830 83.842 15.325 1.00 48.35 148 LYS B O 1
ATOM 2226 N N . LYS B 1 149 ? 13.511 83.495 13.204 1.00 45.83 149 LYS B N 1
ATOM 2227 C CA . LYS B 1 149 ? 12.892 82.137 13.082 1.00 43.86 149 LYS B CA 1
ATOM 2228 C C . LYS B 1 149 ? 13.832 80.995 13.554 1.00 42.75 149 LYS B C 1
ATOM 2229 O O . LYS B 1 149 ? 15.043 81.166 13.611 1.00 44.50 149 LYS B O 1
ATOM 2235 N N . PRO B 1 150 ? 13.287 79.819 13.830 1.00 40.55 150 PRO B N 1
ATOM 2236 C CA . PRO B 1 150 ? 14.183 78.755 14.159 1.00 40.30 150 PRO B CA 1
ATOM 2237 C C . PRO B 1 150 ? 14.980 78.286 12.963 1.00 39.40 150 PRO B C 1
ATOM 2238 O O . PRO B 1 150 ? 14.500 78.296 11.830 1.00 39.66 150 PRO B O 1
ATOM 2242 N N . VAL B 1 151 ? 16.187 77.808 13.183 1.00 37.75 151 VAL B N 1
ATOM 2243 C CA . VAL B 1 151 ? 16.875 77.302 12.018 1.00 35.24 151 VAL B CA 1
ATOM 2244 C C . VAL B 1 151 ? 17.516 75.969 12.358 1.00 34.13 151 VAL B C 1
ATOM 2245 O O . VAL B 1 151 ? 18.026 75.763 13.465 1.00 34.59 151 VAL B O 1
ATOM 2249 N N . LEU B 1 152 ? 17.383 75.021 11.455 1.00 32.47 152 LEU B N 1
ATOM 2250 C CA . LEU B 1 152 ? 18.003 73.743 11.664 1.00 32.20 152 LEU B CA 1
ATOM 2251 C C . LEU B 1 152 ? 19.110 73.598 10.640 1.00 34.47 152 LEU B C 1
ATOM 2252 O O . LEU B 1 152 ? 18.857 73.762 9.382 1.00 35.44 152 LEU B O 1
ATOM 2257 N N . ILE B 1 153 ? 20.323 73.310 11.104 1.00 34.49 153 ILE B N 1
ATOM 2258 C CA . ILE B 1 153 ? 21.441 73.213 10.185 1.00 34.76 153 ILE B CA 1
ATOM 2259 C C . ILE B 1 153 ? 21.707 71.782 10.117 1.00 37.35 153 ILE B C 1
ATOM 2260 O O . ILE B 1 153 ? 21.752 71.113 11.143 1.00 38.46 153 ILE B O 1
ATOM 2265 N N . ILE B 1 154 ? 21.937 71.254 8.944 1.00 40.32 154 ILE B N 1
ATOM 2266 C CA . ILE B 1 154 ? 22.124 69.816 8.945 1.00 43.66 154 ILE B CA 1
ATOM 2267 C C . ILE B 1 154 ? 23.413 69.616 8.218 1.00 46.95 154 ILE B C 1
ATOM 2268 O O . ILE B 1 154 ? 23.712 70.485 7.381 1.00 46.71 154 ILE B O 1
ATOM 2273 N N . LYS B 1 155 ? 24.167 68.537 8.539 1.00 51.04 155 LYS B N 1
ATOM 2274 C CA . LYS B 1 155 ? 25.459 68.264 7.865 1.00 57.27 155 LYS B CA 1
ATOM 2275 C C . LYS B 1 155 ? 25.554 66.925 7.102 1.00 59.91 155 LYS B C 1
ATOM 2276 O O . LYS B 1 155 ? 24.977 66.837 6.035 1.00 61.18 155 LYS B O 1
ATOM 2282 N N . GLU B 1 156 ? 26.267 65.897 7.599 1.00 63.99 156 GLU B N 1
ATOM 2283 C CA . GLU B 1 156 ? 26.256 64.548 6.951 1.00 67.49 156 GLU B CA 1
ATOM 2284 C C . GLU B 1 156 ? 25.342 63.498 7.648 1.00 70.84 156 GLU B C 1
ATOM 2285 O O . GLU B 1 156 ? 24.812 63.799 8.732 1.00 72.65 156 GLU B O 1
ATOM 2291 N N . VAL B 1 157 ? 25.113 62.314 7.023 1.00 73.53 157 VAL B N 1
ATOM 2292 C CA . VAL B 1 157 ? 24.482 61.120 7.696 1.00 75.23 157 VAL B CA 1
ATOM 2293 C C . VAL B 1 157 ? 25.496 60.690 8.806 1.00 78.71 157 VAL B C 1
ATOM 2294 O O . VAL B 1 157 ? 26.557 61.358 8.929 1.00 79.18 157 VAL B O 1
ATOM 2298 N N . ASP B 1 158 ? 25.240 59.664 9.632 1.00 81.58 158 ASP B N 1
ATOM 2299 C CA . ASP B 1 158 ? 26.311 59.370 10.621 1.00 85.33 158 ASP B CA 1
ATOM 2300 C C . ASP B 1 158 ? 27.029 58.031 10.639 1.00 87.18 158 ASP B C 1
ATOM 2301 O O . ASP B 1 158 ? 26.585 57.090 11.317 1.00 88.05 158 ASP B O 1
ATOM 2306 N N . GLU B 1 159 ? 28.161 58.015 9.913 1.00 89.00 159 GLU B N 1
ATOM 2307 C CA . GLU B 1 159 ? 29.218 56.950 9.854 1.00 90.69 159 GLU B CA 1
ATOM 2308 C C . GLU B 1 159 ? 29.036 55.777 10.822 1.00 90.55 159 GLU B C 1
ATOM 2309 O O . GLU B 1 159 ? 29.391 55.774 12.014 1.00 90.46 159 GLU B O 1
ATOM 2315 N N . MET C 1 4 ? 13.441 61.952 13.083 1.00 29.63 4 MET C N 1
ATOM 2316 C CA . MET C 1 4 ? 14.206 63.300 13.329 1.00 32.85 4 MET C CA 1
ATOM 2317 C C . MET C 1 4 ? 14.083 64.206 14.609 1.00 35.32 4 MET C C 1
ATOM 2318 O O . MET C 1 4 ? 14.973 65.015 14.926 1.00 34.28 4 MET C O 1
ATOM 2323 N N . PHE C 1 5 ? 12.943 64.156 15.257 1.00 38.22 5 PHE C N 1
ATOM 2324 C CA . PHE C 1 5 ? 12.872 64.411 16.661 1.00 40.37 5 PHE C CA 1
ATOM 2325 C C . PHE C 1 5 ? 12.890 63.069 17.448 1.00 42.24 5 PHE C C 1
ATOM 2326 O O . PHE C 1 5 ? 12.472 63.048 18.605 1.00 44.41 5 PHE C O 1
ATOM 2334 N N . ARG C 1 6 ? 13.268 61.954 16.821 1.00 42.74 6 ARG C N 1
ATOM 2335 C CA . ARG C 1 6 ? 13.311 60.661 17.497 1.00 44.25 6 ARG C CA 1
ATOM 2336 C C . ARG C 1 6 ? 13.835 60.867 18.859 1.00 41.97 6 ARG C C 1
ATOM 2337 O O . ARG C 1 6 ? 13.125 60.612 19.774 1.00 41.76 6 ARG C O 1
ATOM 2345 N N . LYS C 1 7 ? 15.087 61.299 18.994 1.00 40.75 7 LYS C N 1
ATOM 2346 C CA . LYS C 1 7 ? 15.646 61.552 20.315 1.00 40.69 7 LYS C CA 1
ATOM 2347 C C . LYS C 1 7 ? 16.406 62.817 20.286 1.00 39.64 7 LYS C C 1
ATOM 2348 O O . LYS C 1 7 ? 17.324 62.902 19.499 1.00 40.88 7 LYS C O 1
ATOM 2354 N N . VAL C 1 8 ? 16.153 63.723 21.213 1.00 37.63 8 VAL C N 1
ATOM 2355 C CA . VAL C 1 8 ? 16.545 65.123 21.057 1.00 35.88 8 VAL C CA 1
ATOM 2356 C C . VAL C 1 8 ? 17.325 65.516 22.238 1.00 34.95 8 VAL C C 1
ATOM 2357 O O . VAL C 1 8 ? 16.946 65.196 23.366 1.00 34.34 8 VAL C O 1
ATOM 2361 N N . LEU C 1 9 ? 18.431 66.212 22.011 1.00 33.89 9 LEU C N 1
ATOM 2362 C CA . LEU C 1 9 ? 19.310 66.541 23.151 1.00 32.37 9 LEU C CA 1
ATOM 2363 C C . LEU C 1 9 ? 19.236 67.940 23.404 1.00 32.44 9 LEU C C 1
ATOM 2364 O O . LEU C 1 9 ? 19.431 68.757 22.482 1.00 34.06 9 LEU C O 1
ATOM 2369 N N . PHE C 1 10 ? 18.944 68.255 24.638 1.00 33.12 10 PHE C N 1
ATOM 2370 C CA . PHE C 1 10 ? 18.719 69.640 24.996 1.00 35.24 10 PHE C CA 1
ATOM 2371 C C . PHE C 1 10 ? 19.507 70.045 26.186 1.00 37.44 10 PHE C C 1
ATOM 2372 O O . PHE C 1 10 ? 19.195 69.651 27.340 1.00 37.11 10 PHE C O 1
ATOM 2380 N N . PRO C 1 11 ? 20.588 70.777 25.923 1.00 40.24 11 PRO C N 1
ATOM 2381 C CA . PRO C 1 11 ? 21.474 71.143 27.005 1.00 41.97 11 PRO C CA 1
ATOM 2382 C C . PRO C 1 11 ? 21.051 72.493 27.592 1.00 43.62 11 PRO C C 1
ATOM 2383 O O . PRO C 1 11 ? 20.844 73.448 26.865 1.00 44.19 11 PRO C O 1
ATOM 2387 N N . THR C 1 12 ? 20.868 72.532 28.899 1.00 45.63 12 THR C N 1
ATOM 2388 C CA . THR C 1 12 ? 20.466 73.733 29.602 1.00 47.62 12 THR C CA 1
ATOM 2389 C C . THR C 1 12 ? 21.605 74.239 30.518 1.00 47.74 12 THR C C 1
ATOM 2390 O O . THR C 1 12 ? 22.323 73.437 31.085 1.00 48.39 12 THR C O 1
ATOM 2394 N N . ASP C 1 13 ? 21.749 75.548 30.699 1.00 48.90 13 ASP C N 1
ATOM 2395 C CA . ASP C 1 13 ? 22.701 76.139 31.742 1.00 50.04 13 ASP C CA 1
ATOM 2396 C C . ASP C 1 13 ? 21.905 76.784 32.910 1.00 50.23 13 ASP C C 1
ATOM 2397 O O . ASP C 1 13 ? 22.337 77.770 33.559 1.00 49.92 13 ASP C O 1
ATOM 2402 N N . PHE C 1 14 ? 20.699 76.274 33.112 1.00 50.84 14 PHE C N 1
ATOM 2403 C CA . PHE C 1 14 ? 19.746 76.955 33.980 1.00 51.54 14 PHE C CA 1
ATOM 2404 C C . PHE C 1 14 ? 19.979 78.413 33.869 1.00 51.63 14 PHE C C 1
ATOM 2405 O O . PHE C 1 14 ? 20.556 78.997 34.743 1.00 52.45 14 PHE C O 1
ATOM 2413 N N . SER C 1 15 ? 19.680 78.949 32.711 1.00 52.56 15 SER C N 1
ATOM 2414 C CA . SER C 1 15 ? 19.826 80.343 32.437 1.00 53.41 15 SER C CA 1
ATOM 2415 C C . SER C 1 15 ? 18.467 80.803 32.073 1.00 54.22 15 SER C C 1
ATOM 2416 O O . SER C 1 15 ? 17.630 80.031 31.716 1.00 54.99 15 SER C O 1
ATOM 2419 N N . GLU C 1 16 ? 18.275 82.097 32.119 1.00 55.69 16 GLU C N 1
ATOM 2420 C CA . GLU C 1 16 ? 17.034 82.688 31.747 1.00 57.02 16 GLU C CA 1
ATOM 2421 C C . GLU C 1 16 ? 16.548 82.200 30.366 1.00 55.56 16 GLU C C 1
ATOM 2422 O O . GLU C 1 16 ? 15.428 81.641 30.225 1.00 54.64 16 GLU C O 1
ATOM 2428 N N . GLY C 1 17 ? 17.413 82.406 29.364 1.00 54.85 17 GLY C N 1
ATOM 2429 C CA . GLY C 1 17 ? 17.172 81.978 27.940 1.00 53.93 17 GLY C CA 1
ATOM 2430 C C . GLY C 1 17 ? 16.843 80.488 27.806 1.00 52.81 17 GLY C C 1
ATOM 2431 O O . GLY C 1 17 ? 15.818 80.125 27.171 1.00 53.04 17 GLY C O 1
ATOM 2432 N N . ALA C 1 18 ? 17.687 79.654 28.441 1.00 50.39 18 ALA C N 1
ATOM 2433 C CA . ALA C 1 18 ? 17.457 78.262 28.568 1.00 48.77 18 ALA C CA 1
ATOM 2434 C C . ALA C 1 18 ? 15.998 78.057 29.035 1.00 49.18 18 ALA C C 1
ATOM 2435 O O . ALA C 1 18 ? 15.188 77.581 28.267 1.00 48.69 18 ALA C O 1
ATOM 2437 N N . TYR C 1 19 ? 15.616 78.500 30.228 1.00 49.61 19 TYR C N 1
ATOM 2438 C CA . TYR C 1 19 ? 14.194 78.539 30.585 1.00 49.46 19 TYR C CA 1
ATOM 2439 C C . TYR C 1 19 ? 13.262 79.104 29.536 1.00 49.27 19 TYR C C 1
ATOM 2440 O O . TYR C 1 19 ? 12.261 78.458 29.227 1.00 48.79 19 TYR C O 1
ATOM 2449 N N . ARG C 1 20 ? 13.550 80.253 28.945 1.00 49.34 20 ARG C N 1
ATOM 2450 C CA . ARG C 1 20 ? 12.566 80.724 27.938 1.00 52.20 20 ARG C CA 1
ATOM 2451 C C . ARG C 1 20 ? 12.430 79.936 26.605 1.00 53.15 20 ARG C C 1
ATOM 2452 O O . ARG C 1 20 ? 11.320 79.912 25.968 1.00 52.37 20 ARG C O 1
ATOM 2460 N N . ALA C 1 21 ? 13.567 79.331 26.186 1.00 53.48 21 ALA C N 1
ATOM 2461 C CA . ALA C 1 21 ? 13.628 78.490 24.977 1.00 52.35 21 ALA C CA 1
ATOM 2462 C C . ALA C 1 21 ? 12.632 77.407 25.096 1.00 53.06 21 ALA C C 1
ATOM 2463 O O . ALA C 1 21 ? 12.005 77.079 24.086 1.00 55.24 21 ALA C O 1
ATOM 2465 N N . VAL C 1 22 ? 12.431 76.832 26.287 1.00 51.73 22 VAL C N 1
ATOM 2466 C CA . VAL C 1 22 ? 11.545 75.675 26.280 1.00 50.49 22 VAL C CA 1
ATOM 2467 C C . VAL C 1 22 ? 10.126 76.195 26.006 1.00 49.38 22 VAL C C 1
ATOM 2468 O O . VAL C 1 22 ? 9.397 75.722 25.142 1.00 47.13 22 VAL C O 1
ATOM 2472 N N . GLU C 1 23 ? 9.814 77.246 26.734 1.00 49.66 23 GLU C N 1
ATOM 2473 C CA . GLU C 1 23 ? 8.680 78.073 26.460 1.00 49.87 23 GLU C CA 1
ATOM 2474 C C . GLU C 1 23 ? 8.558 78.378 24.959 1.00 47.47 23 GLU C C 1
ATOM 2475 O O . GLU C 1 23 ? 7.482 78.171 24.362 1.00 47.20 23 GLU C O 1
ATOM 2481 N N . VAL C 1 24 ? 9.621 78.862 24.328 1.00 44.62 24 VAL C N 1
ATOM 2482 C CA . VAL C 1 24 ? 9.441 79.134 22.918 1.00 43.36 24 VAL C CA 1
ATOM 2483 C C . VAL C 1 24 ? 8.880 77.896 22.145 1.00 43.83 24 VAL C C 1
ATOM 2484 O O . VAL C 1 24 ? 7.861 78.017 21.419 1.00 44.96 24 VAL C O 1
ATOM 2488 N N . PHE C 1 25 ? 9.516 76.724 22.343 1.00 41.98 25 PHE C N 1
ATOM 2489 C CA . PHE C 1 25 ? 9.254 75.465 21.638 1.00 39.32 25 PHE C CA 1
ATOM 2490 C C . PHE C 1 25 ? 7.826 75.010 21.901 1.00 40.79 25 PHE C C 1
ATOM 2491 O O . PHE C 1 25 ? 7.070 74.399 21.065 1.00 39.07 25 PHE C O 1
ATOM 2499 N N . GLU C 1 26 ? 7.464 75.327 23.117 1.00 42.27 26 GLU C N 1
ATOM 2500 C CA . GLU C 1 26 ? 6.233 74.930 23.611 1.00 45.61 26 GLU C CA 1
ATOM 2501 C C . GLU C 1 26 ? 5.256 75.589 22.649 1.00 46.58 26 GLU C C 1
ATOM 2502 O O . GLU C 1 26 ? 4.306 74.900 22.147 1.00 47.37 26 GLU C O 1
ATOM 2508 N N . LYS C 1 27 ? 5.533 76.869 22.303 1.00 46.73 27 LYS C N 1
ATOM 2509 C CA . LYS C 1 27 ? 4.632 77.694 21.383 1.00 46.89 27 LYS C CA 1
ATOM 2510 C C . LYS C 1 27 ? 4.648 77.299 19.909 1.00 46.00 27 LYS C C 1
ATOM 2511 O O . LYS C 1 27 ? 3.599 77.010 19.323 1.00 45.35 27 LYS C O 1
ATOM 2517 N N . ARG C 1 28 ? 5.852 77.271 19.330 1.00 44.98 28 ARG C N 1
ATOM 2518 C CA . ARG C 1 28 ? 6.042 76.878 17.983 1.00 44.67 28 ARG C CA 1
ATOM 2519 C C . ARG C 1 28 ? 5.876 75.354 17.723 1.00 45.83 28 ARG C C 1
ATOM 2520 O O . ARG C 1 28 ? 5.114 75.019 16.793 1.00 46.78 28 ARG C O 1
ATOM 2528 N N . ASN C 1 29 ? 6.474 74.404 18.506 1.00 45.95 29 ASN C N 1
ATOM 2529 C CA . ASN C 1 29 ? 6.328 72.988 18.123 1.00 44.98 29 ASN C CA 1
ATOM 2530 C C . ASN C 1 29 ? 5.018 72.408 18.529 1.00 46.19 29 ASN C C 1
ATOM 2531 O O . ASN C 1 29 ? 4.552 72.557 19.694 1.00 46.84 29 ASN C O 1
ATOM 2536 N N . LYS C 1 30 ? 4.446 71.721 17.539 1.00 47.29 30 LYS C N 1
ATOM 2537 C CA . LYS C 1 30 ? 3.248 70.900 17.691 1.00 48.04 30 LYS C CA 1
ATOM 2538 C C . LYS C 1 30 ? 3.464 69.427 17.279 1.00 48.40 30 LYS C C 1
ATOM 2539 O O . LYS C 1 30 ? 2.501 68.628 17.366 1.00 48.83 30 LYS C O 1
ATOM 2545 N N . MET C 1 31 ? 4.672 69.051 16.792 1.00 48.19 31 MET C N 1
ATOM 2546 C CA . MET C 1 31 ? 4.995 67.624 16.464 1.00 46.77 31 MET C CA 1
ATOM 2547 C C . MET C 1 31 ? 5.322 66.940 17.828 1.00 47.72 31 MET C C 1
ATOM 2548 O O . MET C 1 31 ? 5.576 67.638 18.850 1.00 47.95 31 MET C O 1
ATOM 2553 N N . GLU C 1 32 ? 5.229 65.609 17.858 1.00 48.32 32 GLU C N 1
ATOM 2554 C CA . GLU C 1 32 ? 5.385 64.826 19.057 1.00 48.41 32 GLU C CA 1
ATOM 2555 C C . GLU C 1 32 ? 6.893 64.381 19.064 1.00 47.30 32 GLU C C 1
ATOM 2556 O O . GLU C 1 32 ? 7.327 63.746 18.154 1.00 48.32 32 GLU C O 1
ATOM 2562 N N . VAL C 1 33 ? 7.695 64.769 20.052 1.00 46.32 33 VAL C N 1
ATOM 2563 C CA . VAL C 1 33 ? 9.099 64.375 20.185 1.00 45.42 33 VAL C CA 1
ATOM 2564 C C . VAL C 1 33 ? 9.274 62.984 20.807 1.00 45.13 33 VAL C C 1
ATOM 2565 O O . VAL C 1 33 ? 8.593 62.594 21.774 1.00 46.22 33 VAL C O 1
ATOM 2569 N N . GLY C 1 34 ? 10.182 62.196 20.290 1.00 44.67 34 GLY C N 1
ATOM 2570 C CA . GLY C 1 34 ? 10.335 60.881 20.888 1.00 45.02 34 GLY C CA 1
ATOM 2571 C C . GLY C 1 34 ? 10.942 60.904 22.294 1.00 45.72 34 GLY C C 1
ATOM 2572 O O . GLY C 1 34 ? 10.197 60.764 23.259 1.00 46.46 34 GLY C O 1
ATOM 2573 N N . GLU C 1 35 ? 12.280 61.014 22.412 1.00 45.00 35 GLU C N 1
ATOM 2574 C CA . GLU C 1 35 ? 12.945 61.082 23.698 1.00 45.81 35 GLU C CA 1
ATOM 2575 C C . GLU C 1 35 ? 13.569 62.427 23.749 1.00 44.22 35 GLU C C 1
ATOM 2576 O O . GLU C 1 35 ? 14.194 62.824 22.757 1.00 44.80 35 GLU C O 1
ATOM 2582 N N . VAL C 1 36 ? 13.425 63.103 24.886 1.00 42.09 36 VAL C N 1
ATOM 2583 C CA . VAL C 1 36 ? 14.136 64.322 25.181 1.00 40.97 36 VAL C CA 1
ATOM 2584 C C . VAL C 1 36 ? 15.178 64.038 26.226 1.00 40.41 36 VAL C C 1
ATOM 2585 O O . VAL C 1 36 ? 14.806 63.635 27.291 1.00 41.27 36 VAL C O 1
ATOM 2589 N N . ILE C 1 37 ? 16.448 64.314 25.955 1.00 38.55 37 ILE C N 1
ATOM 2590 C CA . ILE C 1 37 ? 17.456 64.099 26.929 1.00 37.70 37 ILE C CA 1
ATOM 2591 C C . ILE C 1 37 ? 17.823 65.412 27.461 1.00 37.06 37 ILE C C 1
ATOM 2592 O O . ILE C 1 37 ? 18.404 66.209 26.757 1.00 38.62 37 ILE C O 1
ATOM 2597 N N . LEU C 1 38 ? 17.549 65.652 28.730 1.00 36.48 38 LEU C N 1
ATOM 2598 C CA . LEU C 1 38 ? 17.826 66.972 29.284 1.00 34.80 38 LEU C CA 1
ATOM 2599 C C . LEU C 1 38 ? 19.189 67.010 29.781 1.00 34.97 38 LEU C C 1
ATOM 2600 O O . LEU C 1 38 ? 19.497 66.391 30.762 1.00 34.73 38 LEU C O 1
ATOM 2605 N N . LEU C 1 39 ? 20.060 67.741 29.145 1.00 36.35 39 LEU C N 1
ATOM 2606 C CA . LEU C 1 39 ? 21.400 67.689 29.704 1.00 37.18 39 LEU C CA 1
ATOM 2607 C C . LEU C 1 39 ? 21.792 68.985 30.323 1.00 38.44 39 LEU C C 1
ATOM 2608 O O . LEU C 1 39 ? 21.339 70.073 29.880 1.00 36.32 39 LEU C O 1
ATOM 2613 N N . HIS C 1 40 ? 22.634 68.849 31.351 1.00 41.37 40 HIS C N 1
ATOM 2614 C CA . HIS C 1 40 ? 23.362 70.001 31.946 1.00 45.16 40 HIS C CA 1
ATOM 2615 C C . HIS C 1 40 ? 24.782 69.715 32.231 1.00 46.58 40 HIS C C 1
ATOM 2616 O O . HIS C 1 40 ? 25.049 68.847 33.026 1.00 47.88 40 HIS C O 1
ATOM 2623 N N . VAL C 1 41 ? 25.691 70.485 31.649 1.00 49.19 41 VAL C N 1
ATOM 2624 C CA . VAL C 1 41 ? 27.137 70.388 31.993 1.00 51.05 41 VAL C CA 1
ATOM 2625 C C . VAL C 1 41 ? 27.573 71.287 33.156 1.00 51.99 41 VAL C C 1
ATOM 2626 O O . VAL C 1 41 ? 27.608 72.478 32.957 1.00 52.16 41 VAL C O 1
ATOM 2630 N N . ILE C 1 42 ? 27.954 70.759 34.323 1.00 54.09 42 ILE C N 1
ATOM 2631 C CA . ILE C 1 42 ? 28.728 71.609 35.291 1.00 55.32 42 ILE C CA 1
ATOM 2632 C C . ILE C 1 42 ? 30.022 72.015 34.653 1.00 57.08 42 ILE C C 1
ATOM 2633 O O . ILE C 1 42 ? 30.872 71.135 34.208 1.00 56.90 42 ILE C O 1
ATOM 2638 N N . ASP C 1 43 ? 30.198 73.332 34.652 1.00 59.09 43 ASP C N 1
ATOM 2639 C CA . ASP C 1 43 ? 31.317 73.888 33.959 1.00 62.45 43 ASP C CA 1
ATOM 2640 C C . ASP C 1 43 ? 32.605 73.714 34.706 1.00 64.11 43 ASP C C 1
ATOM 2641 O O . ASP C 1 43 ? 32.793 74.315 35.737 1.00 63.14 43 ASP C O 1
ATOM 2646 N N . GLU C 1 44 ? 33.488 72.896 34.139 1.00 67.41 44 GLU C N 1
ATOM 2647 C CA . GLU C 1 44 ? 34.781 72.552 34.753 1.00 70.09 44 GLU C CA 1
ATOM 2648 C C . GLU C 1 44 ? 35.634 73.782 34.880 1.00 71.07 44 GLU C C 1
ATOM 2649 O O . GLU C 1 44 ? 36.201 74.033 35.942 1.00 72.21 44 GLU C O 1
ATOM 2655 N N . GLY C 1 45 ? 35.730 74.559 33.821 1.00 71.76 45 GLY C N 1
ATOM 2656 C CA . GLY C 1 45 ? 36.330 75.878 33.959 1.00 74.40 45 GLY C CA 1
ATOM 2657 C C . GLY C 1 45 ? 35.761 76.898 34.980 1.00 76.10 45 GLY C C 1
ATOM 2658 O O . GLY C 1 45 ? 36.477 77.788 35.430 1.00 75.56 45 GLY C O 1
ATOM 2659 N N . THR C 1 46 ? 34.477 76.820 35.334 1.00 78.02 46 THR C N 1
ATOM 2660 C CA . THR C 1 46 ? 33.903 77.754 36.339 1.00 79.84 46 THR C CA 1
ATOM 2661 C C . THR C 1 46 ? 34.489 77.438 37.752 1.00 80.78 46 THR C C 1
ATOM 2662 O O . THR C 1 46 ? 34.347 78.222 38.675 1.00 80.19 46 THR C O 1
ATOM 2666 N N . LEU C 1 47 ? 35.162 76.282 37.882 1.00 82.84 47 LEU C N 1
ATOM 2667 C CA . LEU C 1 47 ? 36.000 75.890 39.040 1.00 84.41 47 LEU C CA 1
ATOM 2668 C C . LEU C 1 47 ? 37.392 76.509 38.881 1.00 86.14 47 LEU C C 1
ATOM 2669 O O . LEU C 1 47 ? 38.443 75.870 39.018 1.00 85.32 47 LEU C O 1
ATOM 2674 N N . GLU C 1 48 ? 37.281 77.778 38.472 1.00 88.79 48 GLU C N 1
ATOM 2675 C CA . GLU C 1 48 ? 38.241 78.857 38.463 1.00 90.58 48 GLU C CA 1
ATOM 2676 C C . GLU C 1 48 ? 38.356 79.176 39.889 1.00 91.17 48 GLU C C 1
ATOM 2677 O O . GLU C 1 48 ? 39.364 78.863 40.509 1.00 91.69 48 GLU C O 1
ATOM 2683 N N . GLU C 1 49 ? 37.300 79.820 40.401 1.00 91.88 49 GLU C N 1
ATOM 2684 C CA . GLU C 1 49 ? 37.242 80.217 41.808 1.00 93.02 49 GLU C CA 1
ATOM 2685 C C . GLU C 1 49 ? 37.129 78.962 42.768 1.00 92.30 49 GLU C C 1
ATOM 2686 O O . GLU C 1 49 ? 36.607 79.046 43.864 1.00 92.04 49 GLU C O 1
ATOM 2692 N N . LEU C 1 50 ? 37.605 77.790 42.331 1.00 91.92 50 LEU C N 1
ATOM 2693 C CA . LEU C 1 50 ? 38.389 76.956 43.258 1.00 91.48 50 LEU C CA 1
ATOM 2694 C C . LEU C 1 50 ? 39.815 77.484 43.019 1.00 92.86 50 LEU C C 1
ATOM 2695 O O . LEU C 1 50 ? 40.785 76.744 42.829 1.00 92.47 50 LEU C O 1
ATOM 2700 N N . MET C 1 51 ? 39.861 78.800 42.838 1.00 94.27 51 MET C N 1
ATOM 2701 C CA . MET C 1 51 ? 40.914 79.633 43.364 1.00 95.74 51 MET C CA 1
ATOM 2702 C C . MET C 1 51 ? 40.243 80.592 44.385 1.00 96.03 51 MET C C 1
ATOM 2703 O O . MET C 1 51 ? 40.099 81.816 44.150 1.00 94.90 51 MET C O 1
ATOM 2708 N N . ASP C 1 52 ? 39.843 79.969 45.509 1.00 96.20 52 ASP C N 1
ATOM 2709 C CA . ASP C 1 52 ? 39.310 80.630 46.696 1.00 95.99 52 ASP C CA 1
ATOM 2710 C C . ASP C 1 52 ? 39.303 79.720 47.872 1.00 95.84 52 ASP C C 1
ATOM 2711 O O . ASP C 1 52 ? 38.203 79.228 48.209 1.00 95.35 52 ASP C O 1
ATOM 2716 N N . LEU C 1 65 ? 38.981 74.379 51.178 1.00 96.78 65 LEU C N 1
ATOM 2717 C CA . LEU C 1 65 ? 38.027 73.248 51.070 1.00 97.21 65 LEU C CA 1
ATOM 2718 C C . LEU C 1 65 ? 38.547 72.279 50.003 1.00 97.11 65 LEU C C 1
ATOM 2719 O O . LEU C 1 65 ? 39.419 72.653 49.194 1.00 97.10 65 LEU C O 1
ATOM 2724 N N . LYS C 1 66 ? 38.045 71.039 50.020 1.00 96.79 66 LYS C N 1
ATOM 2725 C CA . LYS C 1 66 ? 38.503 70.013 49.073 1.00 96.70 66 LYS C CA 1
ATOM 2726 C C . LYS C 1 66 ? 37.490 69.938 47.911 1.00 96.50 66 LYS C C 1
ATOM 2727 O O . LYS C 1 66 ? 36.476 70.654 47.933 1.00 96.69 66 LYS C O 1
ATOM 2733 N N . ASP C 1 67 ? 37.762 69.093 46.907 1.00 96.08 67 ASP C N 1
ATOM 2734 C CA . ASP C 1 67 ? 36.809 68.799 45.794 1.00 95.42 67 ASP C CA 1
ATOM 2735 C C . ASP C 1 67 ? 35.280 68.740 46.100 1.00 95.32 67 ASP C C 1
ATOM 2736 O O . ASP C 1 67 ? 34.503 69.284 45.309 1.00 94.97 67 ASP C O 1
ATOM 2741 N N . ILE C 1 68 ? 34.900 68.048 47.207 1.00 95.14 68 ILE C N 1
ATOM 2742 C CA . ILE C 1 68 ? 33.530 67.943 47.840 1.00 94.80 68 ILE C CA 1
ATOM 2743 C C . ILE C 1 68 ? 32.600 69.110 47.512 1.00 93.98 68 ILE C C 1
ATOM 2744 O O . ILE C 1 68 ? 31.374 69.092 47.781 1.00 93.86 68 ILE C O 1
ATOM 2749 N N . LYS C 1 69 ? 33.236 70.143 46.972 1.00 92.66 69 LYS C N 1
ATOM 2750 C CA . LYS C 1 69 ? 32.580 71.207 46.281 1.00 91.20 69 LYS C CA 1
ATOM 2751 C C . LYS C 1 69 ? 31.673 70.694 45.140 1.00 90.24 69 LYS C C 1
ATOM 2752 O O . LYS C 1 69 ? 30.477 71.071 45.038 1.00 89.98 69 LYS C O 1
ATOM 2758 N N . GLU C 1 70 ? 32.236 69.826 44.299 1.00 88.12 70 GLU C N 1
ATOM 2759 C CA . GLU C 1 70 ? 31.510 69.379 43.135 1.00 86.38 70 GLU C CA 1
ATOM 2760 C C . GLU C 1 70 ? 30.464 68.349 43.462 1.00 85.53 70 GLU C C 1
ATOM 2761 O O . GLU C 1 70 ? 29.651 68.003 42.603 1.00 85.83 70 GLU C O 1
ATOM 2767 N N . LYS C 1 71 ? 30.477 67.864 44.703 1.00 84.38 71 LYS C N 1
ATOM 2768 C CA . LYS C 1 71 ? 29.347 67.099 45.224 1.00 83.09 71 LYS C CA 1
ATOM 2769 C C . LYS C 1 71 ? 28.203 68.079 45.269 1.00 81.52 71 LYS C C 1
ATOM 2770 O O . LYS C 1 71 ? 27.064 67.693 45.383 1.00 82.27 71 LYS C O 1
ATOM 2776 N N . LEU C 1 72 ? 28.492 69.350 45.092 1.00 79.56 72 LEU C N 1
ATOM 2777 C CA . LEU C 1 72 ? 27.443 70.302 45.072 1.00 78.50 72 LEU C CA 1
ATOM 2778 C C . LEU C 1 72 ? 26.727 70.469 43.705 1.00 77.58 72 LEU C C 1
ATOM 2779 O O . LEU C 1 72 ? 25.949 71.401 43.490 1.00 77.90 72 LEU C O 1
ATOM 2784 N N . LYS C 1 73 ? 27.027 69.559 42.782 1.00 75.86 73 LYS C N 1
ATOM 2785 C CA . LYS C 1 73 ? 26.132 69.119 41.702 1.00 73.53 73 LYS C CA 1
ATOM 2786 C C . LYS C 1 73 ? 24.798 68.487 42.173 1.00 72.55 73 LYS C C 1
ATOM 2787 O O . LYS C 1 73 ? 24.172 67.798 41.385 1.00 71.72 73 LYS C O 1
ATOM 2793 N N . GLU C 1 74 ? 24.408 68.584 43.448 1.00 71.31 74 GLU C N 1
ATOM 2794 C CA . GLU C 1 74 ? 23.099 68.060 43.818 1.00 70.44 74 GLU C CA 1
ATOM 2795 C C . GLU C 1 74 ? 22.230 69.235 43.604 1.00 68.51 74 GLU C C 1
ATOM 2796 O O . GLU C 1 74 ? 21.019 69.128 43.438 1.00 67.34 74 GLU C O 1
ATOM 2802 N N . GLU C 1 75 ? 22.888 70.376 43.646 1.00 66.64 75 GLU C N 1
ATOM 2803 C CA . GLU C 1 75 ? 22.257 71.604 43.274 1.00 66.12 75 GLU C CA 1
ATOM 2804 C C . GLU C 1 75 ? 21.760 71.405 41.853 1.00 64.53 75 GLU C C 1
ATOM 2805 O O . GLU C 1 75 ? 20.599 71.699 41.505 1.00 63.36 75 GLU C O 1
ATOM 2811 N N . ALA C 1 76 ? 22.672 70.868 41.043 1.00 63.30 76 ALA C N 1
ATOM 2812 C CA . ALA C 1 76 ? 22.427 70.670 39.601 1.00 60.82 76 ALA C CA 1
ATOM 2813 C C . ALA C 1 76 ? 21.282 69.739 39.386 1.00 58.26 76 ALA C C 1
ATOM 2814 O O . ALA C 1 76 ? 20.244 70.133 38.914 1.00 58.09 76 ALA C O 1
ATOM 2816 N N . SER C 1 77 ? 21.476 68.505 39.786 1.00 56.48 77 SER C N 1
ATOM 2817 C CA . SER C 1 77 ? 20.427 67.529 39.781 1.00 55.33 77 SER C CA 1
ATOM 2818 C C . SER C 1 77 ? 19.041 67.989 40.350 1.00 55.65 77 SER C C 1
ATOM 2819 O O . SER C 1 77 ? 18.012 67.778 39.736 1.00 55.04 77 SER C O 1
ATOM 2822 N N . ARG C 1 78 ? 19.014 68.616 41.521 1.00 56.83 78 ARG C N 1
ATOM 2823 C CA . ARG C 1 78 ? 17.780 69.167 42.028 1.00 57.29 78 ARG C CA 1
ATOM 2824 C C . ARG C 1 78 ? 17.077 69.748 40.849 1.00 57.05 78 ARG C C 1
ATOM 2825 O O . ARG C 1 78 ? 16.149 69.098 40.348 1.00 57.27 78 ARG C O 1
ATOM 2833 N N . LYS C 1 79 ? 17.562 70.923 40.376 1.00 56.96 79 LYS C N 1
ATOM 2834 C CA . LYS C 1 79 ? 16.825 71.822 39.437 1.00 56.73 79 LYS C CA 1
ATOM 2835 C C . LYS C 1 79 ? 16.470 71.071 38.184 1.00 58.03 79 LYS C C 1
ATOM 2836 O O . LYS C 1 79 ? 15.493 71.407 37.482 1.00 58.68 79 LYS C O 1
ATOM 2842 N N . LEU C 1 80 ? 17.287 70.050 37.920 1.00 58.62 80 LEU C N 1
ATOM 2843 C CA . LEU C 1 80 ? 17.198 69.274 36.711 1.00 58.98 80 LEU C CA 1
ATOM 2844 C C . LEU C 1 80 ? 16.093 68.263 36.840 1.00 60.10 80 LEU C C 1
ATOM 2845 O O . LEU C 1 80 ? 15.561 67.881 35.822 1.00 61.68 80 LEU C O 1
ATOM 2850 N N . GLN C 1 81 ? 15.740 67.763 38.025 1.00 60.30 81 GLN C N 1
ATOM 2851 C CA . GLN C 1 81 ? 14.639 66.862 37.961 1.00 60.97 81 GLN C CA 1
ATOM 2852 C C . GLN C 1 81 ? 13.438 67.772 38.109 1.00 60.56 81 GLN C C 1
ATOM 2853 O O . GLN C 1 81 ? 12.399 67.447 37.624 1.00 59.67 81 GLN C O 1
ATOM 2859 N N . GLU C 1 82 ? 13.622 68.961 38.676 1.00 61.04 82 GLU C N 1
ATOM 2860 C CA . GLU C 1 82 ? 12.579 69.974 38.661 1.00 62.27 82 GLU C CA 1
ATOM 2861 C C . GLU C 1 82 ? 12.201 70.240 37.239 1.00 62.25 82 GLU C C 1
ATOM 2862 O O . GLU C 1 82 ? 11.018 70.360 36.919 1.00 63.35 82 GLU C O 1
ATOM 2868 N N . LYS C 1 83 ? 13.194 70.345 36.359 1.00 61.42 83 LYS C N 1
ATOM 2869 C CA . LYS C 1 83 ? 12.888 70.760 35.009 1.00 59.93 83 LYS C CA 1
ATOM 2870 C C . LYS C 1 83 ? 12.458 69.662 34.081 1.00 60.04 83 LYS C C 1
ATOM 2871 O O . LYS C 1 83 ? 12.065 69.982 32.955 1.00 60.76 83 LYS C O 1
ATOM 2877 N N . ALA C 1 84 ? 12.494 68.386 34.528 1.00 59.53 84 ALA C N 1
ATOM 2878 C CA . ALA C 1 84 ? 12.242 67.207 33.633 1.00 58.81 84 ALA C CA 1
ATOM 2879 C C . ALA C 1 84 ? 10.750 67.039 33.178 1.00 59.24 84 ALA C C 1
ATOM 2880 O O . ALA C 1 84 ? 10.463 67.118 31.985 1.00 59.24 84 ALA C O 1
ATOM 2882 N N . GLU C 1 85 ? 9.789 66.847 34.091 1.00 59.09 85 GLU C N 1
ATOM 2883 C CA . GLU C 1 85 ? 8.413 66.661 33.611 1.00 58.31 85 GLU C CA 1
ATOM 2884 C C . GLU C 1 85 ? 7.966 67.977 32.922 1.00 57.07 85 GLU C C 1
ATOM 2885 O O . GLU C 1 85 ? 7.146 67.967 31.999 1.00 57.72 85 GLU C O 1
ATOM 2891 N N . GLU C 1 86 ? 8.535 69.097 33.354 1.00 54.78 86 GLU C N 1
ATOM 2892 C CA . GLU C 1 86 ? 8.352 70.348 32.701 1.00 53.54 86 GLU C CA 1
ATOM 2893 C C . GLU C 1 86 ? 8.676 70.305 31.199 1.00 50.73 86 GLU C C 1
ATOM 2894 O O . GLU C 1 86 ? 7.830 70.530 30.337 1.00 50.74 86 GLU C O 1
ATOM 2900 N N . VAL C 1 87 ? 9.900 69.966 30.868 1.00 47.03 87 VAL C N 1
ATOM 2901 C CA . VAL C 1 87 ? 10.246 69.838 29.465 1.00 43.12 87 VAL C CA 1
ATOM 2902 C C . VAL C 1 87 ? 9.543 68.798 28.647 1.00 40.87 87 VAL C C 1
ATOM 2903 O O . VAL C 1 87 ? 9.174 69.027 27.510 1.00 40.57 87 VAL C O 1
ATOM 2907 N N . LYS C 1 88 ? 9.411 67.636 29.228 1.00 38.69 88 LYS C N 1
ATOM 2908 C CA . LYS C 1 88 ? 8.783 66.527 28.583 1.00 37.05 88 LYS C CA 1
ATOM 2909 C C . LYS C 1 88 ? 7.468 67.013 28.150 1.00 37.72 88 LYS C C 1
ATOM 2910 O O . LYS C 1 88 ? 7.031 66.625 27.088 1.00 37.57 88 LYS C O 1
ATOM 2916 N N . ARG C 1 89 ? 6.835 67.853 28.969 1.00 39.20 89 ARG C N 1
ATOM 2917 C CA . ARG C 1 89 ? 5.556 68.424 28.590 1.00 42.86 89 ARG C CA 1
ATOM 2918 C C . ARG C 1 89 ? 5.742 69.466 27.461 1.00 41.69 89 ARG C C 1
ATOM 2919 O O . ARG C 1 89 ? 5.291 69.236 26.305 1.00 42.05 89 ARG C O 1
ATOM 2927 N N . ALA C 1 90 ? 6.443 70.568 27.798 1.00 40.40 90 ALA C N 1
ATOM 2928 C CA . ALA C 1 90 ? 6.779 71.645 26.892 1.00 38.66 90 ALA C CA 1
ATOM 2929 C C . ALA C 1 90 ? 7.070 71.083 25.534 1.00 39.68 90 ALA C C 1
ATOM 2930 O O . ALA C 1 90 ? 6.573 71.627 24.531 1.00 40.58 90 ALA C O 1
ATOM 2932 N N . PHE C 1 91 ? 7.868 69.993 25.480 1.00 40.08 91 PHE C N 1
ATOM 2933 C CA . PHE C 1 91 ? 8.326 69.422 24.207 1.00 39.57 91 PHE C CA 1
ATOM 2934 C C . PHE C 1 91 ? 7.473 68.338 23.659 1.00 40.92 91 PHE C C 1
ATOM 2935 O O . PHE C 1 91 ? 7.959 67.551 22.784 1.00 41.29 91 PHE C O 1
ATOM 2943 N N . ARG C 1 92 ? 6.225 68.247 24.162 1.00 40.81 92 ARG C N 1
ATOM 2944 C CA . ARG C 1 92 ? 5.315 67.262 23.634 1.00 41.03 92 ARG C CA 1
ATOM 2945 C C . ARG C 1 92 ? 5.926 65.838 23.579 1.00 40.26 92 ARG C C 1
ATOM 2946 O O . ARG C 1 92 ? 5.474 65.032 22.780 1.00 40.70 92 ARG C O 1
ATOM 2954 N N . ALA C 1 93 ? 6.899 65.536 24.438 1.00 39.11 93 ALA C N 1
ATOM 2955 C CA . ALA C 1 93 ? 7.719 64.333 24.327 1.00 38.99 93 ALA C CA 1
ATOM 2956 C C . ALA C 1 93 ? 7.142 63.144 25.123 1.00 39.57 93 ALA C C 1
ATOM 2957 O O . ALA C 1 93 ? 6.524 63.310 26.188 1.00 41.19 93 ALA C O 1
ATOM 2959 N N . LYS C 1 94 ? 7.302 61.944 24.585 1.00 39.91 94 LYS C N 1
ATOM 2960 C CA . LYS C 1 94 ? 6.848 60.692 25.237 1.00 39.71 94 LYS C CA 1
ATOM 2961 C C . LYS C 1 94 ? 7.676 60.373 26.406 1.00 39.64 94 LYS C C 1
ATOM 2962 O O . LYS C 1 94 ? 7.153 59.980 27.406 1.00 40.90 94 LYS C O 1
ATOM 2968 N N . ASN C 1 95 ? 8.994 60.328 26.220 1.00 40.02 95 ASN C N 1
ATOM 2969 C CA . ASN C 1 95 ? 9.898 60.015 27.344 1.00 40.20 95 ASN C CA 1
ATOM 2970 C C . ASN C 1 95 ? 10.891 61.105 27.531 1.00 39.87 95 ASN C C 1
ATOM 2971 O O . ASN C 1 95 ? 11.304 61.716 26.530 1.00 39.25 95 ASN C O 1
ATOM 2976 N N . VAL C 1 96 ? 11.241 61.344 28.795 1.00 39.45 96 VAL C N 1
ATOM 2977 C CA . VAL C 1 96 ? 12.372 62.163 29.084 1.00 41.61 96 VAL C CA 1
ATOM 2978 C C . VAL C 1 96 ? 13.363 61.540 30.068 1.00 43.35 96 VAL C C 1
ATOM 2979 O O . VAL C 1 96 ? 12.986 60.741 30.974 1.00 45.52 96 VAL C O 1
ATOM 2983 N N . ARG C 1 97 ? 14.625 61.943 29.904 1.00 42.93 97 ARG C N 1
ATOM 2984 C CA . ARG C 1 97 ? 15.727 61.489 30.705 1.00 42.34 97 ARG C CA 1
ATOM 2985 C C . ARG C 1 97 ? 16.621 62.704 31.081 1.00 41.34 97 ARG C C 1
ATOM 2986 O O . ARG C 1 97 ? 16.790 63.635 30.279 1.00 40.84 97 ARG C O 1
ATOM 2994 N N . THR C 1 98 ? 17.233 62.720 32.273 1.00 40.42 98 THR C N 1
ATOM 2995 C CA . THR C 1 98 ? 18.193 63.799 32.532 1.00 39.41 98 THR C CA 1
ATOM 2996 C C . THR C 1 98 ? 19.700 63.346 32.695 1.00 40.35 98 THR C C 1
ATOM 2997 O O . THR C 1 98 ? 19.937 62.185 33.049 1.00 41.49 98 THR C O 1
ATOM 3001 N N . ILE C 1 99 ? 20.685 64.247 32.416 1.00 40.54 99 ILE C N 1
ATOM 3002 C CA . ILE C 1 99 ? 22.141 63.987 32.485 1.00 40.89 99 ILE C CA 1
ATOM 3003 C C . ILE C 1 99 ? 22.984 65.120 33.124 1.00 42.93 99 ILE C C 1
ATOM 3004 O O . ILE C 1 99 ? 22.807 66.270 32.803 1.00 44.44 99 ILE C O 1
ATOM 3009 N N . ILE C 1 100 ? 23.926 64.801 34.000 1.00 45.30 100 ILE C N 1
ATOM 3010 C CA . ILE C 1 100 ? 24.859 65.806 34.522 1.00 47.47 100 ILE C CA 1
ATOM 3011 C C . ILE C 1 100 ? 26.288 65.482 34.065 1.00 49.11 100 ILE C C 1
ATOM 3012 O O . ILE C 1 100 ? 26.674 64.282 34.037 1.00 49.70 100 ILE C O 1
ATOM 3017 N N . ARG C 1 101 ? 27.091 66.505 33.721 1.00 50.31 101 ARG C N 1
ATOM 3018 C CA . ARG C 1 101 ? 28.522 66.251 33.388 1.00 51.59 101 ARG C CA 1
ATOM 3019 C C . ARG C 1 101 ? 29.462 67.308 33.893 1.00 53.61 101 ARG C C 1
ATOM 3020 O O . ARG C 1 101 ? 29.019 68.468 34.186 1.00 53.22 101 ARG C O 1
ATOM 3028 N N . PHE C 1 102 ? 30.756 66.906 33.924 1.00 55.10 102 PHE C N 1
ATOM 3029 C CA . PHE C 1 102 ? 31.899 67.831 34.204 1.00 57.00 102 PHE C CA 1
ATOM 3030 C C . PHE C 1 102 ? 32.778 68.105 32.971 1.00 57.52 102 PHE C C 1
ATOM 3031 O O . PHE C 1 102 ? 33.427 67.199 32.348 1.00 57.02 102 PHE C O 1
ATOM 3039 N N . GLY C 1 103 ? 32.797 69.369 32.603 1.00 57.15 103 GLY C N 1
ATOM 3040 C CA . GLY C 1 103 ? 33.704 69.634 31.581 1.00 57.11 103 GLY C CA 1
ATOM 3041 C C . GLY C 1 103 ? 33.546 70.982 31.039 1.00 57.79 103 GLY C C 1
ATOM 3042 O O . GLY C 1 103 ? 32.861 71.889 31.622 1.00 57.42 103 GLY C O 1
ATOM 3043 N N . ILE C 1 104 ? 34.248 71.080 29.926 1.00 57.81 104 ILE C N 1
ATOM 3044 C CA . ILE C 1 104 ? 34.139 72.181 29.014 1.00 59.13 104 ILE C CA 1
ATOM 3045 C C . ILE C 1 104 ? 32.761 71.977 28.297 1.00 58.24 104 ILE C C 1
ATOM 3046 O O . ILE C 1 104 ? 32.587 71.043 27.522 1.00 58.11 104 ILE C O 1
ATOM 3051 N N . PRO C 1 105 ? 31.767 72.809 28.651 1.00 57.73 105 PRO C N 1
ATOM 3052 C CA . PRO C 1 105 ? 30.370 72.658 28.247 1.00 57.89 105 PRO C CA 1
ATOM 3053 C C . PRO C 1 105 ? 30.105 72.273 26.776 1.00 58.11 105 PRO C C 1
ATOM 3054 O O . PRO C 1 105 ? 29.384 71.283 26.494 1.00 57.26 105 PRO C O 1
ATOM 3058 N N . TRP C 1 106 ? 30.656 73.050 25.846 1.00 58.69 106 TRP C N 1
ATOM 3059 C CA . TRP C 1 106 ? 30.449 72.709 24.443 1.00 58.94 106 TRP C CA 1
ATOM 3060 C C . TRP C 1 106 ? 31.003 71.306 24.121 1.00 57.48 106 TRP C C 1
ATOM 3061 O O . TRP C 1 106 ? 30.532 70.634 23.217 1.00 58.01 106 TRP C O 1
ATOM 3072 N N . ASP C 1 107 ? 31.997 70.873 24.869 1.00 54.92 107 ASP C N 1
ATOM 3073 C CA . ASP C 1 107 ? 32.688 69.694 24.510 1.00 52.52 107 ASP C CA 1
ATOM 3074 C C . ASP C 1 107 ? 31.875 68.650 25.111 1.00 50.49 107 ASP C C 1
ATOM 3075 O O . ASP C 1 107 ? 31.780 67.566 24.584 1.00 51.71 107 ASP C O 1
ATOM 3080 N N . GLU C 1 108 ? 31.289 68.948 26.240 1.00 48.08 108 GLU C N 1
ATOM 3081 C CA . GLU C 1 108 ? 30.574 67.909 26.911 1.00 46.23 108 GLU C CA 1
ATOM 3082 C C . GLU C 1 108 ? 29.394 67.546 26.033 1.00 44.20 108 GLU C C 1
ATOM 3083 O O . GLU C 1 108 ? 29.189 66.388 25.678 1.00 43.83 108 GLU C O 1
ATOM 3089 N N . ILE C 1 109 ? 28.677 68.567 25.628 1.00 42.09 109 ILE C N 1
ATOM 3090 C CA . ILE C 1 109 ? 27.542 68.459 24.734 1.00 40.38 109 ILE C CA 1
ATOM 3091 C C . ILE C 1 109 ? 27.785 67.619 23.459 1.00 39.80 109 ILE C C 1
ATOM 3092 O O . ILE C 1 109 ? 27.025 66.645 23.160 1.00 39.46 109 ILE C O 1
ATOM 3097 N N . VAL C 1 110 ? 28.796 68.020 22.689 1.00 38.48 110 VAL C N 1
ATOM 3098 C CA . VAL C 1 110 ? 29.160 67.314 21.479 1.00 37.76 110 VAL C CA 1
ATOM 3099 C C . VAL C 1 110 ? 29.467 65.879 21.825 1.00 40.23 110 VAL C C 1
ATOM 3100 O O . VAL C 1 110 ? 29.358 64.991 20.983 1.00 41.14 110 VAL C O 1
ATOM 3104 N N . LYS C 1 111 ? 29.839 65.642 23.079 1.00 42.49 111 LYS C N 1
ATOM 3105 C CA . LYS C 1 111 ? 30.275 64.311 23.486 1.00 44.28 111 LYS C CA 1
ATOM 3106 C C . LYS C 1 111 ? 29.068 63.427 23.698 1.00 44.32 111 LYS C C 1
ATOM 3107 O O . LYS C 1 111 ? 28.966 62.407 23.117 1.00 44.56 111 LYS C O 1
ATOM 3113 N N . VAL C 1 112 ? 28.126 63.845 24.505 1.00 44.46 112 VAL C N 1
ATOM 3114 C CA . VAL C 1 112 ? 27.047 62.980 24.834 1.00 44.07 112 VAL C CA 1
ATOM 3115 C C . VAL C 1 112 ? 26.092 62.945 23.689 1.00 44.49 112 VAL C C 1
ATOM 3116 O O . VAL C 1 112 ? 25.395 61.946 23.535 1.00 44.03 112 VAL C O 1
ATOM 3120 N N . ALA C 1 113 ? 26.053 63.974 22.844 1.00 46.09 113 ALA C N 1
ATOM 3121 C CA . ALA C 1 113 ? 25.246 63.800 21.596 1.00 49.03 113 ALA C CA 1
ATOM 3122 C C . ALA C 1 113 ? 25.688 62.555 20.784 1.00 50.54 113 ALA C C 1
ATOM 3123 O O . ALA C 1 113 ? 24.870 61.689 20.452 1.00 50.68 113 ALA C O 1
ATOM 3125 N N . GLU C 1 114 ? 26.993 62.520 20.478 1.00 51.58 114 GLU C N 1
ATOM 3126 C CA . GLU C 1 114 ? 27.702 61.367 19.949 1.00 52.08 114 GLU C CA 1
ATOM 3127 C C . GLU C 1 114 ? 27.453 60.047 20.636 1.00 50.42 114 GLU C C 1
ATOM 3128 O O . GLU C 1 114 ? 27.273 59.088 19.979 1.00 49.94 114 GLU C O 1
ATOM 3134 N N . GLU C 1 115 ? 27.556 60.018 21.949 1.00 49.76 115 GLU C N 1
ATOM 3135 C CA . GLU C 1 115 ? 27.371 58.861 22.762 1.00 50.44 115 GLU C CA 1
ATOM 3136 C C . GLU C 1 115 ? 25.956 58.407 22.604 1.00 50.23 115 GLU C C 1
ATOM 3137 O O . GLU C 1 115 ? 25.743 57.402 22.002 1.00 50.00 115 GLU C O 1
ATOM 3143 N N . GLU C 1 116 ? 24.984 59.208 23.070 1.00 50.45 116 GLU C N 1
ATOM 3144 C CA . GLU C 1 116 ? 23.564 58.808 23.210 1.00 49.57 116 GLU C CA 1
ATOM 3145 C C . GLU C 1 116 ? 22.835 58.518 21.913 1.00 48.67 116 GLU C C 1
ATOM 3146 O O . GLU C 1 116 ? 21.707 57.972 21.854 1.00 48.14 116 GLU C O 1
ATOM 3152 N N . ASN C 1 117 ? 23.549 58.863 20.870 1.00 47.63 117 ASN C N 1
ATOM 3153 C CA . ASN C 1 117 ? 23.075 58.712 19.547 1.00 47.41 117 ASN C CA 1
ATOM 3154 C C . ASN C 1 117 ? 21.818 59.539 19.335 1.00 46.34 117 ASN C C 1
ATOM 3155 O O . ASN C 1 117 ? 20.773 59.034 18.927 1.00 46.74 117 ASN C O 1
ATOM 3160 N N . VAL C 1 118 ? 21.908 60.823 19.641 1.00 44.84 118 VAL C N 1
ATOM 3161 C CA . VAL C 1 118 ? 20.729 61.657 19.553 1.00 43.44 118 VAL C CA 1
ATOM 3162 C C . VAL C 1 118 ? 20.444 62.051 18.073 1.00 43.22 118 VAL C C 1
ATOM 3163 O O . VAL C 1 118 ? 21.387 62.032 17.180 1.00 43.49 118 VAL C O 1
ATOM 3167 N N . SER C 1 119 ? 19.167 62.332 17.769 1.00 40.60 119 SER C N 1
ATOM 3168 C CA . SER C 1 119 ? 18.887 62.596 16.386 1.00 38.85 119 SER C CA 1
ATOM 3169 C C . SER C 1 119 ? 19.112 64.046 16.047 1.00 36.87 119 SER C C 1
ATOM 3170 O O . SER C 1 119 ? 19.525 64.347 14.957 1.00 36.98 119 SER C O 1
ATOM 3173 N N . LEU C 1 120 ? 18.870 64.924 16.995 1.00 35.05 120 LEU C N 1
ATOM 3174 C CA . LEU C 1 120 ? 18.937 66.342 16.795 1.00 33.80 120 LEU C CA 1
ATOM 3175 C C . LEU C 1 120 ? 19.347 66.986 18.099 1.00 33.76 120 LEU C C 1
ATOM 3176 O O . LEU C 1 120 ? 18.722 66.694 19.118 1.00 34.20 120 LEU C O 1
ATOM 3181 N N . ILE C 1 121 ? 20.445 67.774 18.090 1.00 33.60 121 ILE C N 1
ATOM 3182 C CA . ILE C 1 121 ? 20.801 68.570 19.247 1.00 32.42 121 ILE C CA 1
ATOM 3183 C C . ILE C 1 121 ? 20.112 69.868 19.137 1.00 33.90 121 ILE C C 1
ATOM 3184 O O . ILE C 1 121 ? 20.303 70.557 18.166 1.00 35.59 121 ILE C O 1
ATOM 3189 N N . ILE C 1 122 ? 19.271 70.220 20.111 1.00 35.43 122 ILE C N 1
ATOM 3190 C CA . ILE C 1 122 ? 18.565 71.529 20.001 1.00 36.25 122 ILE C CA 1
ATOM 3191 C C . ILE C 1 122 ? 18.795 72.451 21.153 1.00 35.56 122 ILE C C 1
ATOM 3192 O O . ILE C 1 122 ? 18.639 72.079 22.291 1.00 34.45 122 ILE C O 1
ATOM 3197 N N . LEU C 1 123 ? 19.256 73.624 20.800 1.00 36.01 123 LEU C N 1
ATOM 3198 C CA . LEU C 1 123 ? 19.696 74.621 21.763 1.00 37.50 123 LEU C CA 1
ATOM 3199 C C . LEU C 1 123 ? 19.307 76.143 21.524 1.00 39.88 123 LEU C C 1
ATOM 3200 O O . LEU C 1 123 ? 19.034 76.614 20.357 1.00 38.23 123 LEU C O 1
ATOM 3205 N N . PRO C 1 124 ? 19.196 76.881 22.668 1.00 41.61 124 PRO C N 1
ATOM 3206 C CA . PRO C 1 124 ? 18.796 78.261 22.773 1.00 43.97 124 PRO C CA 1
ATOM 3207 C C . PRO C 1 124 ? 19.815 79.237 22.223 1.00 47.18 124 PRO C C 1
ATOM 3208 O O . PRO C 1 124 ? 21.006 79.105 22.422 1.00 47.19 124 PRO C O 1
ATOM 3212 N N . SER C 1 125 ? 19.270 80.248 21.595 1.00 52.19 125 SER C N 1
ATOM 3213 C CA . SER C 1 125 ? 19.957 81.214 20.779 1.00 56.79 125 SER C CA 1
ATOM 3214 C C . SER C 1 125 ? 21.020 81.922 21.579 1.00 58.97 125 SER C C 1
ATOM 3215 O O . SER C 1 125 ? 22.186 81.583 21.440 1.00 59.68 125 SER C O 1
ATOM 3218 N N . ARG C 1 126 ? 20.615 82.938 22.362 1.00 61.92 126 ARG C N 1
ATOM 3219 C CA . ARG C 1 126 ? 21.549 83.772 23.135 1.00 63.98 126 ARG C CA 1
ATOM 3220 C C . ARG C 1 126 ? 21.585 82.939 24.367 1.00 66.66 126 ARG C C 1
ATOM 3221 O O . ARG C 1 126 ? 22.649 82.735 24.897 1.00 67.71 126 ARG C O 1
ATOM 3229 N N . GLY C 1 127 ? 20.417 82.451 24.804 1.00 69.63 127 GLY C N 1
ATOM 3230 C CA . GLY C 1 127 ? 20.284 81.634 26.010 1.00 74.27 127 GLY C CA 1
ATOM 3231 C C . GLY C 1 127 ? 20.842 82.352 27.236 1.00 78.10 127 GLY C C 1
ATOM 3232 O O . GLY C 1 127 ? 20.079 82.854 28.091 1.00 79.08 127 GLY C O 1
ATOM 3233 N N . LYS C 1 128 ? 22.174 82.386 27.353 1.00 81.36 128 LYS C N 1
ATOM 3234 C CA . LYS C 1 128 ? 22.877 83.227 28.354 1.00 84.44 128 LYS C CA 1
ATOM 3235 C C . LYS C 1 128 ? 21.959 84.351 28.980 1.00 84.80 128 LYS C C 1
ATOM 3236 O O . LYS C 1 128 ? 21.328 84.176 30.084 1.00 85.31 128 LYS C O 1
ATOM 3242 N N . LEU C 1 129 ? 21.889 85.480 28.255 1.00 84.19 129 LEU C N 1
ATOM 3243 C CA . LEU C 1 129 ? 21.117 86.631 28.696 1.00 83.48 129 LEU C CA 1
ATOM 3244 C C . LEU C 1 129 ? 20.151 86.899 27.565 1.00 82.39 129 LEU C C 1
ATOM 3245 O O . LEU C 1 129 ? 20.603 86.943 26.421 1.00 82.66 129 LEU C O 1
ATOM 3250 N N . SER C 1 130 ? 18.857 87.080 27.879 1.00 81.24 130 SER C N 1
ATOM 3251 C CA . SER C 1 130 ? 17.839 87.735 26.977 1.00 80.13 130 SER C CA 1
ATOM 3252 C C . SER C 1 130 ? 18.125 89.201 26.446 1.00 80.40 130 SER C C 1
ATOM 3253 O O . SER C 1 130 ? 17.419 90.142 26.875 1.00 80.39 130 SER C O 1
ATOM 3256 N N . LEU C 1 131 ? 19.127 89.392 25.533 1.00 80.51 131 LEU C N 1
ATOM 3257 C CA . LEU C 1 131 ? 19.506 90.757 24.882 1.00 79.41 131 LEU C CA 1
ATOM 3258 C C . LEU C 1 131 ? 19.176 90.914 23.358 1.00 79.24 131 LEU C C 1
ATOM 3259 O O . LEU C 1 131 ? 17.993 91.005 22.953 1.00 79.17 131 LEU C O 1
ATOM 3264 N N . SER C 1 132 ? 20.236 90.963 22.538 1.00 78.95 132 SER C N 1
ATOM 3265 C CA . SER C 1 132 ? 20.127 91.182 21.088 1.00 78.71 132 SER C CA 1
ATOM 3266 C C . SER C 1 132 ? 19.872 89.856 20.373 1.00 78.17 132 SER C C 1
ATOM 3267 O O . SER C 1 132 ? 20.658 88.909 20.542 1.00 78.42 132 SER C O 1
ATOM 3270 N N . HIS C 1 133 ? 18.805 89.780 19.568 1.00 77.22 133 HIS C N 1
ATOM 3271 C CA . HIS C 1 133 ? 18.544 88.552 18.790 1.00 76.33 133 HIS C CA 1
ATOM 3272 C C . HIS C 1 133 ? 19.706 88.231 17.845 1.00 74.73 133 HIS C C 1
ATOM 3273 O O . HIS C 1 133 ? 19.717 87.144 17.265 1.00 75.27 133 HIS C O 1
ATOM 3280 N N . GLU C 1 134 ? 20.673 89.150 17.707 1.00 71.82 134 GLU C N 1
ATOM 3281 C CA . GLU C 1 134 ? 21.836 88.938 16.825 1.00 69.90 134 GLU C CA 1
ATOM 3282 C C . GLU C 1 134 ? 22.980 88.282 17.515 1.00 67.90 134 GLU C C 1
ATOM 3283 O O . GLU C 1 134 ? 23.952 87.875 16.878 1.00 66.98 134 GLU C O 1
ATOM 3289 N N . PHE C 1 135 ? 22.866 88.252 18.834 1.00 66.15 135 PHE C N 1
ATOM 3290 C CA . PHE C 1 135 ? 23.845 87.633 19.678 1.00 64.98 135 PHE C CA 1
ATOM 3291 C C . PHE C 1 135 ? 23.601 86.149 19.580 1.00 63.04 135 PHE C C 1
ATOM 3292 O O . PHE C 1 135 ? 22.454 85.703 19.694 1.00 64.00 135 PHE C O 1
ATOM 3300 N N . LEU C 1 136 ? 24.635 85.364 19.361 1.00 60.07 136 LEU C N 1
ATOM 3301 C CA . LEU C 1 136 ? 24.443 83.933 19.465 1.00 57.15 136 LEU C CA 1
ATOM 3302 C C . LEU C 1 136 ? 25.340 83.522 20.567 1.00 55.78 136 LEU C C 1
ATOM 3303 O O . LEU C 1 136 ? 26.491 83.764 20.511 1.00 55.43 136 LEU C O 1
ATOM 3308 N N . GLY C 1 137 ? 24.832 82.912 21.602 1.00 55.42 137 GLY C N 1
ATOM 3309 C CA . GLY C 1 137 ? 25.708 82.494 22.733 1.00 54.50 137 GLY C CA 1
ATOM 3310 C C . GLY C 1 137 ? 27.009 81.875 22.274 1.00 52.51 137 GLY C C 1
ATOM 3311 O O . GLY C 1 137 ? 27.119 81.509 21.126 1.00 51.73 137 GLY C O 1
ATOM 3312 N N . SER C 1 138 ? 27.990 81.751 23.158 1.00 51.84 138 SER C N 1
ATOM 3313 C CA . SER C 1 138 ? 29.296 81.222 22.752 1.00 50.47 138 SER C CA 1
ATOM 3314 C C . SER C 1 138 ? 29.362 79.731 22.574 1.00 49.71 138 SER C C 1
ATOM 3315 O O . SER C 1 138 ? 30.056 79.314 21.662 1.00 50.50 138 SER C O 1
ATOM 3318 N N . THR C 1 139 ? 28.752 78.921 23.451 1.00 48.34 139 THR C N 1
ATOM 3319 C CA . THR C 1 139 ? 28.963 77.485 23.326 1.00 47.93 139 THR C CA 1
ATOM 3320 C C . THR C 1 139 ? 28.103 76.945 22.243 1.00 46.85 139 THR C C 1
ATOM 3321 O O . THR C 1 139 ? 28.434 75.928 21.646 1.00 47.76 139 THR C O 1
ATOM 3325 N N . VAL C 1 140 ? 27.033 77.657 21.937 1.00 45.55 140 VAL C N 1
ATOM 3326 C CA . VAL C 1 140 ? 26.272 77.440 20.669 1.00 44.13 140 VAL C CA 1
ATOM 3327 C C . VAL C 1 140 ? 27.200 77.512 19.425 1.00 45.72 140 VAL C C 1
ATOM 3328 O O . VA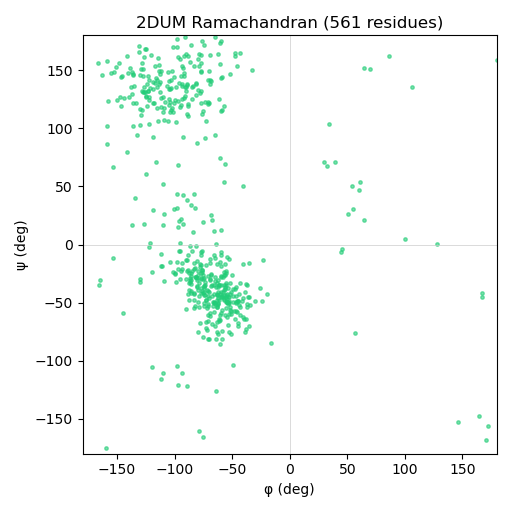L C 1 140 ? 27.496 76.503 18.773 1.00 46.40 140 VAL C O 1
ATOM 3332 N N . MET C 1 141 ? 27.680 78.709 19.143 1.00 47.33 141 MET C N 1
ATOM 3333 C CA . MET C 1 141 ? 28.707 78.895 18.194 1.00 49.45 141 MET C CA 1
ATOM 3334 C C . MET C 1 141 ? 29.695 77.729 18.290 1.00 49.95 141 MET C C 1
ATOM 3335 O O . MET C 1 141 ? 30.143 77.307 17.250 1.00 52.01 141 MET C O 1
ATOM 3340 N N . ARG C 1 142 ? 30.011 77.120 19.429 1.00 49.20 142 ARG C N 1
ATOM 3341 C CA . ARG C 1 142 ? 31.078 76.103 19.311 1.00 49.64 142 ARG C CA 1
ATOM 3342 C C . ARG C 1 142 ? 30.584 74.676 18.935 1.00 48.09 142 ARG C C 1
ATOM 3343 O O . ARG C 1 142 ? 31.128 74.002 18.042 1.00 47.01 142 ARG C O 1
ATOM 3351 N N . VAL C 1 143 ? 29.546 74.238 19.643 1.00 47.17 143 VAL C N 1
ATOM 3352 C CA . VAL C 1 143 ? 28.777 73.017 19.360 1.00 44.90 143 VAL C CA 1
ATOM 3353 C C . VAL C 1 143 ? 28.342 72.914 17.907 1.00 44.28 143 VAL C C 1
ATOM 3354 O O . VAL C 1 143 ? 28.464 71.877 17.275 1.00 41.63 143 VAL C O 1
ATOM 3358 N N . LEU C 1 144 ? 27.850 74.032 17.396 1.00 45.21 144 LEU C N 1
ATOM 3359 C CA . LEU C 1 144 ? 27.629 74.173 15.977 1.00 47.84 144 LEU C CA 1
ATOM 3360 C C . LEU C 1 144 ? 28.726 73.750 15.051 1.00 50.13 144 LEU C C 1
ATOM 3361 O O . LEU C 1 144 ? 28.443 73.162 14.004 1.00 51.99 144 LEU C O 1
ATOM 3366 N N . ARG C 1 145 ? 29.961 74.125 15.374 1.00 51.96 145 ARG C N 1
ATOM 3367 C CA . ARG C 1 145 ? 31.091 73.931 14.465 1.00 53.74 145 ARG C CA 1
ATOM 3368 C C . ARG C 1 145 ? 31.742 72.620 14.822 1.00 53.24 145 ARG C C 1
ATOM 3369 O O . ARG C 1 145 ? 32.406 72.046 14.017 1.00 55.01 145 ARG C O 1
ATOM 3377 N N . LYS C 1 146 ? 31.460 72.064 15.982 1.00 52.85 146 LYS C N 1
ATOM 3378 C CA . LYS C 1 146 ? 32.161 70.883 16.365 1.00 52.41 146 LYS C CA 1
ATOM 3379 C C . LYS C 1 146 ? 31.433 69.622 16.085 1.00 52.30 146 LYS C C 1
ATOM 3380 O O . LYS C 1 146 ? 32.030 68.524 16.110 1.00 53.91 146 LYS C O 1
ATOM 3386 N N . THR C 1 147 ? 30.120 69.734 15.944 1.00 51.23 147 THR C N 1
ATOM 3387 C CA . THR C 1 147 ? 29.277 68.556 16.067 1.00 49.31 147 THR C CA 1
ATOM 3388 C C . THR C 1 147 ? 29.069 67.994 14.705 1.00 49.67 147 THR C C 1
ATOM 3389 O O . THR C 1 147 ? 29.096 68.699 13.736 1.00 49.85 147 THR C O 1
ATOM 3393 N N . LYS C 1 148 ? 28.811 66.699 14.658 1.00 50.63 148 LYS C N 1
ATOM 3394 C CA . LYS C 1 148 ? 28.410 65.951 13.446 1.00 48.96 148 LYS C CA 1
ATOM 3395 C C . LYS C 1 148 ? 26.898 65.762 13.309 1.00 46.76 148 LYS C C 1
ATOM 3396 O O . LYS C 1 148 ? 26.479 65.149 12.308 1.00 47.26 148 LYS C O 1
ATOM 3402 N N . LYS C 1 149 ? 26.122 66.174 14.341 1.00 43.40 149 LYS C N 1
ATOM 3403 C CA . LYS C 1 149 ? 24.638 66.094 14.384 1.00 40.44 149 LYS C CA 1
ATOM 3404 C C . LYS C 1 149 ? 23.858 67.413 13.943 1.00 39.53 149 LYS C C 1
ATOM 3405 O O . LYS C 1 149 ? 24.413 68.525 13.847 1.00 39.22 149 LYS C O 1
ATOM 3411 N N . PRO C 1 150 ? 22.583 67.271 13.565 1.00 37.97 150 PRO C N 1
ATOM 3412 C CA . PRO C 1 150 ? 21.780 68.435 13.247 1.00 36.17 150 PRO C CA 1
ATOM 3413 C C . PRO C 1 150 ? 21.517 69.203 14.459 1.00 35.06 150 PRO C C 1
ATOM 3414 O O . PRO C 1 150 ? 21.230 68.595 15.474 1.00 34.29 150 PRO C O 1
ATOM 3418 N N . VAL C 1 151 ? 21.625 70.536 14.319 1.00 34.09 151 VAL C N 1
ATOM 3419 C CA . VAL C 1 151 ? 21.449 71.495 15.393 1.00 32.39 151 VAL C CA 1
ATOM 3420 C C . VAL C 1 151 ? 20.236 72.389 15.088 1.00 32.22 151 VAL C C 1
ATOM 3421 O O . VAL C 1 151 ? 19.946 72.725 13.918 1.00 31.84 151 VAL C O 1
ATOM 3425 N N . LEU C 1 152 ? 19.498 72.746 16.122 1.00 32.61 152 LEU C N 1
ATOM 3426 C CA . LEU C 1 152 ? 18.357 73.581 15.892 1.00 33.26 152 LEU C CA 1
ATOM 3427 C C . LEU C 1 152 ? 18.482 74.746 16.868 1.00 35.43 152 LEU C C 1
ATOM 3428 O O . LEU C 1 152 ? 18.375 74.541 18.119 1.00 37.00 152 LEU C O 1
ATOM 3433 N N . ILE C 1 153 ? 18.737 75.945 16.337 1.00 35.89 153 ILE C N 1
ATOM 3434 C CA . ILE C 1 153 ? 18.910 77.105 17.173 1.00 36.76 153 ILE C CA 1
ATOM 3435 C C . ILE C 1 153 ? 17.543 77.695 17.318 1.00 39.16 153 ILE C C 1
ATOM 3436 O O . ILE C 1 153 ? 16.785 77.864 16.350 1.00 38.95 153 ILE C O 1
ATOM 3441 N N . ILE C 1 154 ? 17.234 78.054 18.542 1.00 43.43 154 ILE C N 1
ATOM 3442 C CA . ILE C 1 154 ? 15.944 78.599 18.846 1.00 48.23 154 ILE C CA 1
ATOM 3443 C C . ILE C 1 154 ? 15.961 79.975 19.553 1.00 51.79 154 ILE C C 1
ATOM 3444 O O . ILE C 1 154 ? 16.579 80.215 20.678 1.00 51.35 154 ILE C O 1
ATOM 3449 N N . LYS C 1 155 ? 15.190 80.865 18.900 1.00 55.59 155 LYS C N 1
ATOM 3450 C CA . LYS C 1 155 ? 15.221 82.280 19.230 1.00 57.89 155 LYS C CA 1
ATOM 3451 C C . LYS C 1 155 ? 14.092 82.723 20.175 1.00 61.96 155 LYS C C 1
ATOM 3452 O O . LYS C 1 155 ? 14.172 82.462 21.394 1.00 61.81 155 LYS C O 1
ATOM 3458 N N . GLU C 1 156 ? 13.089 83.410 19.622 1.00 66.72 156 GLU C N 1
ATOM 3459 C CA . GLU C 1 156 ? 11.945 83.846 20.405 1.00 71.62 156 GLU C CA 1
ATOM 3460 C C . GLU C 1 156 ? 10.646 83.350 19.764 1.00 75.24 156 GLU C C 1
ATOM 3461 O O . GLU C 1 156 ? 10.659 82.854 18.622 1.00 75.57 156 GLU C O 1
ATOM 3467 N N . VAL C 1 157 ? 9.530 83.467 20.495 1.00 80.38 157 VAL C N 1
ATOM 3468 C CA . VAL C 1 157 ? 8.208 83.069 19.965 1.00 84.43 157 VAL C CA 1
ATOM 3469 C C . VAL C 1 157 ? 7.885 83.935 18.760 1.00 87.93 157 VAL C C 1
ATOM 3470 O O . VAL C 1 157 ? 8.516 84.980 18.566 1.00 88.92 157 VAL C O 1
ATOM 3474 N N . ASP C 1 158 ? 6.907 83.513 17.961 1.00 91.94 158 ASP C N 1
ATOM 3475 C CA . ASP C 1 158 ? 6.407 84.337 16.887 1.00 95.92 158 ASP C CA 1
ATOM 3476 C C . ASP C 1 158 ? 6.108 85.789 17.345 1.00 99.11 158 ASP C C 1
ATOM 3477 O O . ASP C 1 158 ? 6.001 86.100 18.558 1.00 99.55 158 ASP C O 1
ATOM 3482 N N . GLU C 1 159 ? 6.007 86.686 16.368 1.00 102.85 159 GLU C N 1
ATOM 3483 C CA . GLU C 1 159 ? 5.522 88.054 16.607 1.00 106.05 159 GLU C CA 1
ATOM 3484 C C . GLU C 1 159 ? 4.359 88.075 17.637 1.00 107.63 159 GLU C C 1
ATOM 3485 O O . GLU C 1 159 ? 4.531 88.484 18.814 1.00 107.93 159 GLU C O 1
ATOM 3491 N N . ASN C 1 160 ? 3.207 87.591 17.164 1.00 109.43 160 ASN C N 1
ATOM 3492 C CA . ASN C 1 160 ? 1.957 87.458 17.920 1.00 110.93 160 ASN C CA 1
ATOM 3493 C C . ASN C 1 160 ? 2.049 86.595 19.219 1.00 111.76 160 ASN C C 1
ATOM 3494 O O . ASN C 1 160 ? 2.408 85.402 19.186 1.00 111.84 160 ASN C O 1
ATOM 3499 N N . GLU C 1 161 ? 1.744 87.245 20.350 1.00 112.60 161 GLU C N 1
ATOM 3500 C CA . GLU C 1 161 ? 1.856 86.675 21.709 1.00 113.16 161 GLU C CA 1
ATOM 3501 C C . GLU C 1 161 ? 0.686 87.146 22.655 1.00 113.49 161 GLU C C 1
ATOM 3502 O O . GLU C 1 161 ? -0.376 87.608 22.160 1.00 113.68 161 GLU C O 1
ATOM 3508 N N . MET D 1 4 ? -5.804 48.401 16.550 1.00 30.94 4 MET D N 1
ATOM 3509 C CA . MET D 1 4 ? -7.173 47.978 15.974 1.00 33.83 4 MET D CA 1
ATOM 3510 C C . MET D 1 4 ? -7.875 48.330 14.578 1.00 35.34 4 MET D C 1
ATOM 3511 O O . MET D 1 4 ? -8.982 47.776 14.295 1.00 36.37 4 MET D O 1
ATOM 3516 N N . PHE D 1 5 ? -7.336 49.232 13.758 1.00 35.46 5 PHE D N 1
ATOM 3517 C CA . PHE D 1 5 ? -7.768 49.400 12.366 1.00 36.07 5 PHE D CA 1
ATOM 3518 C C . PHE D 1 5 ? -6.559 49.116 11.485 1.00 35.92 5 PHE D C 1
ATOM 3519 O O . PHE D 1 5 ? -6.345 49.710 10.363 1.00 34.97 5 PHE D O 1
ATOM 3527 N N . ARG D 1 6 ? -5.743 48.254 12.049 1.00 35.11 6 ARG D N 1
ATOM 3528 C CA . ARG D 1 6 ? -4.469 47.927 11.536 1.00 36.19 6 ARG D CA 1
ATOM 3529 C C . ARG D 1 6 ? -4.666 47.269 10.222 1.00 36.23 6 ARG D C 1
ATOM 3530 O O . ARG D 1 6 ? -3.888 47.522 9.303 1.00 36.33 6 ARG D O 1
ATOM 3538 N N . LYS D 1 7 ? -5.746 46.466 10.147 1.00 36.48 7 LYS D N 1
ATOM 3539 C CA . LYS D 1 7 ? -6.046 45.639 8.998 1.00 36.00 7 LYS D CA 1
ATOM 3540 C C . LYS D 1 7 ? -7.490 45.309 9.012 1.00 35.18 7 LYS D C 1
ATOM 3541 O O . LYS D 1 7 ? -7.929 44.245 9.481 1.00 34.32 7 LYS D O 1
ATOM 3547 N N . VAL D 1 8 ? -8.217 46.234 8.416 1.00 34.92 8 VAL D N 1
ATOM 3548 C CA . VAL D 1 8 ? -9.671 46.252 8.352 1.00 35.13 8 VAL D CA 1
ATOM 3549 C C . VAL D 1 8 ? -10.248 45.589 7.069 1.00 36.81 8 VAL D C 1
ATOM 3550 O O . VAL D 1 8 ? -9.691 45.819 5.964 1.00 39.14 8 VAL D O 1
ATOM 3554 N N . LEU D 1 9 ? -11.319 44.789 7.140 1.00 36.23 9 LEU D N 1
ATOM 3555 C CA . LEU D 1 9 ? -11.857 44.313 5.886 1.00 36.35 9 LEU D CA 1
ATOM 3556 C C . LEU D 1 9 ? -13.260 44.745 5.633 1.00 36.64 9 LEU D C 1
ATOM 3557 O O . LEU D 1 9 ? -14.116 44.743 6.525 1.00 37.45 9 LEU D O 1
ATOM 3562 N N . PHE D 1 10 ? -13.509 45.086 4.390 1.00 36.94 10 PHE D N 1
ATOM 3563 C CA . PHE D 1 10 ? -14.742 45.760 4.046 1.00 37.34 10 PHE D CA 1
ATOM 3564 C C . PHE D 1 10 ? -15.300 45.140 2.787 1.00 37.36 10 PHE D C 1
ATOM 3565 O O . PHE D 1 10 ? -14.768 45.379 1.688 1.00 35.99 10 PHE D O 1
ATOM 3573 N N . PRO D 1 11 ? -16.316 44.296 2.979 1.00 37.62 11 PRO D N 1
ATOM 3574 C CA . PRO D 1 11 ? -17.105 43.557 2.073 1.00 38.94 11 PRO D CA 1
ATOM 3575 C C . PRO D 1 11 ? -18.107 44.483 1.457 1.00 41.87 11 PRO D C 1
ATOM 3576 O O . PRO D 1 11 ? -18.804 45.238 2.140 1.00 42.75 11 PRO D O 1
ATOM 3580 N N . THR D 1 12 ? -18.172 44.431 0.137 1.00 44.95 12 THR D N 1
ATOM 3581 C CA . THR D 1 12 ? -19.048 45.286 -0.652 1.00 46.26 12 THR D CA 1
ATOM 3582 C C . THR D 1 12 ? -19.903 44.455 -1.621 1.00 49.40 12 THR D C 1
ATOM 3583 O O . THR D 1 12 ? -19.367 43.815 -2.492 1.00 50.91 12 THR D O 1
ATOM 3587 N N . ASP D 1 13 ? -21.215 44.441 -1.466 1.00 52.51 13 ASP D N 1
ATOM 3588 C CA . ASP D 1 13 ? -22.127 43.685 -2.342 1.00 56.10 13 ASP D CA 1
ATOM 3589 C C . ASP D 1 13 ? -22.395 44.528 -3.560 1.00 57.69 13 ASP D C 1
ATOM 3590 O O . ASP D 1 13 ? -22.973 44.058 -4.547 1.00 59.73 13 ASP D O 1
ATOM 3595 N N . PHE D 1 14 ? -22.059 45.806 -3.433 1.00 58.50 14 PHE D N 1
ATOM 3596 C CA . PHE D 1 14 ? -22.192 46.825 -4.481 1.00 59.29 14 PHE D CA 1
ATOM 3597 C C . PHE D 1 14 ? -23.382 47.693 -4.353 1.00 59.99 14 PHE D C 1
ATOM 3598 O O . PHE D 1 14 ? -23.574 48.583 -5.158 1.00 60.34 14 PHE D O 1
ATOM 3606 N N . SER D 1 15 ? -24.105 47.484 -3.262 1.00 61.18 15 SER D N 1
ATOM 3607 C CA . SER D 1 15 ? -25.274 48.264 -2.912 1.00 61.88 15 SER D CA 1
ATOM 3608 C C . SER D 1 15 ? -24.972 49.737 -2.932 1.00 62.06 15 SER D C 1
ATOM 3609 O O . SER D 1 15 ? -23.874 50.196 -2.615 1.00 61.39 15 SER D O 1
ATOM 3612 N N . GLU D 1 16 ? -25.984 50.485 -3.318 1.00 63.29 16 GLU D N 1
ATOM 3613 C CA . GLU D 1 16 ? -26.021 51.872 -2.936 1.00 64.30 16 GLU D CA 1
ATOM 3614 C C . GLU D 1 16 ? -25.921 51.943 -1.417 1.00 62.88 16 GLU D C 1
ATOM 3615 O O . GLU D 1 16 ? -25.337 52.892 -0.910 1.00 62.77 16 GLU D O 1
ATOM 3621 N N . GLY D 1 17 ? -26.477 50.950 -0.717 1.00 61.08 17 GLY D N 1
ATOM 3622 C CA . GLY D 1 17 ? -26.163 50.752 0.690 1.00 60.61 17 GLY D CA 1
ATOM 3623 C C . GLY D 1 17 ? -24.678 50.638 1.044 1.00 60.13 17 GLY D C 1
ATOM 3624 O O . GLY D 1 17 ? -24.132 51.320 1.970 1.00 59.73 17 GLY D O 1
ATOM 3625 N N . ALA D 1 18 ? -24.021 49.752 0.313 1.00 59.60 18 ALA D N 1
ATOM 3626 C CA . ALA D 1 18 ? -22.594 49.523 0.475 1.00 58.67 18 ALA D CA 1
ATOM 3627 C C . ALA D 1 18 ? -21.814 50.764 0.161 1.00 58.03 18 ALA D C 1
ATOM 3628 O O . ALA D 1 18 ? -20.945 51.144 0.901 1.00 57.68 18 ALA D O 1
ATOM 3630 N N . TYR D 1 19 ? -22.156 51.403 -0.947 1.00 57.82 19 TYR D N 1
ATOM 3631 C CA . TYR D 1 19 ? -21.622 52.718 -1.292 1.00 57.03 19 TYR D CA 1
ATOM 3632 C C . TYR D 1 19 ? -21.869 53.888 -0.346 1.00 55.20 19 TYR D C 1
ATOM 3633 O O . TYR D 1 19 ? -21.061 54.787 -0.295 1.00 55.16 19 TYR D O 1
ATOM 3642 N N . ARG D 1 20 ? -22.946 53.894 0.414 1.00 53.60 20 ARG D N 1
ATOM 3643 C CA . ARG D 1 20 ? -23.173 55.006 1.348 1.00 52.53 20 ARG D CA 1
ATOM 3644 C C . ARG D 1 20 ? -22.270 54.848 2.517 1.00 52.35 20 ARG D C 1
ATOM 3645 O O . ARG D 1 20 ? -21.646 55.814 2.992 1.00 51.71 20 ARG D O 1
ATOM 3653 N N . ALA D 1 21 ? -22.178 53.593 2.961 1.00 52.81 21 ALA D N 1
ATOM 3654 C CA . ALA D 1 21 ? -21.400 53.266 4.156 1.00 52.81 21 ALA D CA 1
ATOM 3655 C C . ALA D 1 21 ? -19.920 53.686 4.053 1.00 53.57 21 ALA D C 1
ATOM 3656 O O . ALA D 1 21 ? -19.313 53.989 5.063 1.00 54.98 21 ALA D O 1
ATOM 3658 N N . VAL D 1 22 ? -19.333 53.742 2.859 1.00 53.08 22 VAL D N 1
ATOM 3659 C CA . VAL D 1 22 ? -18.021 54.338 2.725 1.00 52.02 22 VAL D CA 1
ATOM 3660 C C . VAL D 1 22 ? -18.070 55.856 2.970 1.00 51.98 22 VAL D C 1
ATOM 3661 O O . VAL D 1 22 ? -17.072 56.475 3.363 1.00 52.07 22 VAL D O 1
ATOM 3665 N N . GLU D 1 23 ? -19.217 56.480 2.758 1.00 51.41 23 GLU D N 1
ATOM 3666 C CA . GLU D 1 23 ? -19.176 57.911 2.797 1.00 51.71 23 GLU D CA 1
ATOM 3667 C C . GLU D 1 23 ? -19.276 58.213 4.219 1.00 51.19 23 GLU D C 1
ATOM 3668 O O . GLU D 1 23 ? -18.528 59.060 4.761 1.00 51.73 23 GLU D O 1
ATOM 3674 N N . VAL D 1 24 ? -20.179 57.451 4.838 1.00 50.43 24 VAL D N 1
ATOM 3675 C CA . VAL D 1 24 ? -20.513 57.604 6.255 1.00 49.22 24 VAL D CA 1
ATOM 3676 C C . VAL D 1 24 ? -19.254 57.488 7.131 1.00 48.96 24 VAL D C 1
ATOM 3677 O O . VAL D 1 24 ? -19.028 58.271 8.050 1.00 49.00 24 VAL D O 1
ATOM 3681 N N . PHE D 1 25 ? -18.428 56.510 6.785 1.00 48.26 25 PHE D N 1
ATOM 3682 C CA . PHE D 1 25 ? -17.276 56.162 7.536 1.00 47.71 25 PHE D CA 1
ATOM 3683 C C . PHE D 1 25 ? -16.303 57.276 7.393 1.00 49.76 25 PHE D C 1
ATOM 3684 O O . PHE D 1 25 ? -15.464 57.560 8.280 1.00 49.85 25 PHE D O 1
ATOM 3692 N N . GLU D 1 26 ? -16.386 57.921 6.253 1.00 52.23 26 GLU D N 1
ATOM 3693 C CA . GLU D 1 26 ? -15.426 58.956 6.034 1.00 55.35 26 GLU D CA 1
ATOM 3694 C C . GLU D 1 26 ? -15.778 60.159 6.865 1.00 56.03 26 GLU D C 1
ATOM 3695 O O . GLU D 1 26 ? -14.875 60.953 7.258 1.00 56.70 26 GLU D O 1
ATOM 3701 N N . LYS D 1 27 ? -17.091 60.280 7.116 1.00 55.99 27 LYS D N 1
ATOM 3702 C CA . LYS D 1 27 ? -17.639 61.362 7.906 1.00 55.38 27 LYS D CA 1
ATOM 3703 C C . LYS D 1 27 ? -17.346 61.134 9.332 1.00 54.42 27 LYS D C 1
ATOM 3704 O O . LYS D 1 27 ? -17.001 62.066 10.002 1.00 56.24 27 LYS D O 1
ATOM 3710 N N . ARG D 1 28 ? -17.462 59.902 9.810 1.00 52.63 28 ARG D N 1
ATOM 3711 C CA . ARG D 1 28 ? -17.223 59.600 11.229 1.00 51.45 28 ARG D CA 1
ATOM 3712 C C . ARG D 1 28 ? -15.769 59.322 11.662 1.00 50.69 28 ARG D C 1
ATOM 3713 O O . ARG D 1 28 ? -15.382 59.481 12.823 1.00 49.31 28 ARG D O 1
ATOM 3721 N N . ASN D 1 29 ? -14.980 58.783 10.763 1.00 50.12 29 ASN D N 1
ATOM 3722 C CA . ASN D 1 29 ? -13.713 58.450 11.213 1.00 49.89 29 ASN D CA 1
ATOM 3723 C C . ASN D 1 29 ? -12.807 59.630 11.000 1.00 51.23 29 ASN D C 1
ATOM 3724 O O . ASN D 1 29 ? -12.816 60.243 9.910 1.00 51.92 29 ASN D O 1
ATOM 3729 N N . LYS D 1 30 ? -12.041 59.991 12.037 1.00 52.03 30 LYS D N 1
ATOM 3730 C CA . LYS D 1 30 ? -10.877 60.864 11.796 1.00 51.55 30 LYS D CA 1
ATOM 3731 C C . LYS D 1 30 ? -9.594 60.076 12.053 1.00 50.03 30 LYS D C 1
ATOM 3732 O O . LYS D 1 30 ? -8.505 60.530 11.755 1.00 51.71 30 LYS D O 1
ATOM 3738 N N . MET D 1 31 ? -9.732 58.877 12.578 1.00 48.08 31 MET D N 1
ATOM 3739 C CA . MET D 1 31 ? -8.600 58.036 12.917 1.00 46.56 31 MET D CA 1
ATOM 3740 C C . MET D 1 31 ? -7.981 57.365 11.701 1.00 47.09 31 MET D C 1
ATOM 3741 O O . MET D 1 31 ? -8.647 57.119 10.732 1.00 46.21 31 MET D O 1
ATOM 3746 N N . GLU D 1 32 ? -6.674 57.132 11.758 1.00 47.41 32 GLU D N 1
ATOM 3747 C CA . GLU D 1 32 ? -5.961 56.582 10.656 1.00 49.19 32 GLU D CA 1
ATOM 3748 C C . GLU D 1 32 ? -6.151 55.038 10.626 1.00 47.11 32 GLU D C 1
ATOM 3749 O O . GLU D 1 32 ? -6.136 54.359 11.673 1.00 46.09 32 GLU D O 1
ATOM 3755 N N . VAL D 1 33 ? -6.338 54.474 9.423 1.00 46.52 33 VAL D N 1
ATOM 3756 C CA . VAL D 1 33 ? -6.406 53.012 9.247 1.00 44.88 33 VAL D CA 1
ATOM 3757 C C . VAL D 1 33 ? -5.123 52.364 8.648 1.00 44.21 33 VAL D C 1
ATOM 3758 O O . VAL D 1 33 ? -4.609 52.823 7.657 1.00 44.43 33 VAL D O 1
ATOM 3762 N N . GLY D 1 34 ? -4.647 51.268 9.222 1.00 43.78 34 GLY D N 1
ATOM 3763 C CA . GLY D 1 34 ? -3.591 50.453 8.601 1.00 43.02 34 GLY D CA 1
ATOM 3764 C C . GLY D 1 34 ? -3.916 50.136 7.139 1.00 43.36 34 GLY D C 1
ATOM 3765 O O . GLY D 1 34 ? -3.812 51.015 6.268 1.00 43.02 34 GLY D O 1
ATOM 3766 N N . GLU D 1 35 ? -4.352 48.906 6.882 1.00 42.75 35 GLU D N 1
ATOM 3767 C CA . GLU D 1 35 ? -4.663 48.432 5.562 1.00 43.75 35 GLU D CA 1
ATOM 3768 C C . GLU D 1 35 ? -6.127 48.168 5.451 1.00 42.71 35 GLU D C 1
ATOM 3769 O O . GLU D 1 35 ? -6.748 47.760 6.435 1.00 43.93 35 GLU D O 1
ATOM 3775 N N . VAL D 1 36 ? -6.681 48.333 4.261 1.00 41.25 36 VAL D N 1
ATOM 3776 C CA . VAL D 1 36 ? -8.047 48.002 4.032 1.00 40.62 36 VAL D CA 1
ATOM 3777 C C . VAL D 1 36 ? -8.137 46.983 2.931 1.00 41.51 36 VAL D C 1
ATOM 3778 O O . VAL D 1 36 ? -8.008 47.339 1.725 1.00 41.85 36 VAL D O 1
ATOM 3782 N N . ILE D 1 37 ? -8.388 45.727 3.332 1.00 40.57 37 ILE D N 1
ATOM 3783 C CA . ILE D 1 37 ? -8.719 44.671 2.369 1.00 39.48 37 ILE D CA 1
ATOM 3784 C C . ILE D 1 37 ? -10.132 44.886 1.918 1.00 39.09 37 ILE D C 1
ATOM 3785 O O . ILE D 1 37 ? -11.061 44.780 2.732 1.00 39.55 37 ILE D O 1
ATOM 3790 N N . LEU D 1 38 ? -10.291 45.188 0.646 1.00 37.71 38 LEU D N 1
ATOM 3791 C CA . LEU D 1 38 ? -11.608 45.432 0.177 1.00 38.18 38 LEU D CA 1
ATOM 3792 C C . LEU D 1 38 ? -12.173 44.288 -0.630 1.00 38.04 38 LEU D C 1
ATOM 3793 O O . LEU D 1 38 ? -11.678 43.923 -1.643 1.00 38.41 38 LEU D O 1
ATOM 3798 N N . LEU D 1 39 ? -13.289 43.770 -0.211 1.00 38.54 39 LEU D N 1
ATOM 3799 C CA . LEU D 1 39 ? -13.753 42.534 -0.791 1.00 38.66 39 LEU D CA 1
ATOM 3800 C C . LEU D 1 39 ? -15.167 42.530 -1.418 1.00 39.95 39 LEU D C 1
ATOM 3801 O O . LEU D 1 39 ? -16.158 43.067 -0.871 1.00 38.96 39 LEU D O 1
ATOM 3806 N N . HIS D 1 40 ? -15.245 41.867 -2.565 1.00 41.34 40 HIS D N 1
ATOM 3807 C CA . HIS D 1 40 ? -16.522 41.512 -3.123 1.00 42.66 40 HIS D CA 1
ATOM 3808 C C . HIS D 1 40 ? -16.549 40.046 -3.291 1.00 44.15 40 HIS D C 1
ATOM 3809 O O . HIS D 1 40 ? -15.651 39.519 -3.986 1.00 44.50 40 HIS D O 1
ATOM 3816 N N . VAL D 1 41 ? -17.607 39.403 -2.732 1.00 45.82 41 VAL D N 1
ATOM 3817 C CA . VAL D 1 41 ? -17.984 37.983 -3.063 1.00 45.57 41 VAL D CA 1
ATOM 3818 C C . VAL D 1 41 ? -19.193 38.014 -3.951 1.00 46.25 41 VAL D C 1
ATOM 3819 O O . VAL D 1 41 ? -20.188 38.720 -3.639 1.00 44.45 41 VAL D O 1
ATOM 3823 N N . ILE D 1 42 ? -19.013 37.331 -5.113 1.00 48.56 42 ILE D N 1
ATOM 3824 C CA . ILE D 1 42 ? -20.073 37.031 -6.139 1.00 49.79 42 ILE D CA 1
ATOM 3825 C C . ILE D 1 42 ? -21.045 35.964 -5.539 1.00 52.13 42 ILE D C 1
ATOM 3826 O O . ILE D 1 42 ? -20.634 34.801 -5.062 1.00 51.53 42 ILE D O 1
ATOM 3831 N N . ASP D 1 43 ? -22.317 36.379 -5.513 1.00 54.00 43 ASP D N 1
ATOM 3832 C CA . ASP D 1 43 ? -23.326 35.577 -4.812 1.00 56.78 43 ASP D CA 1
ATOM 3833 C C . ASP D 1 43 ? -23.699 34.314 -5.570 1.00 58.08 43 ASP D C 1
ATOM 3834 O O . ASP D 1 43 ? -24.607 34.302 -6.397 1.00 57.79 43 ASP D O 1
ATOM 3839 N N . GLU D 1 44 ? -22.998 33.244 -5.274 1.00 60.00 44 GLU D N 1
ATOM 3840 C CA . GLU D 1 44 ? -23.256 32.050 -6.008 1.00 62.72 44 GLU D CA 1
ATOM 3841 C C . GLU D 1 44 ? -24.722 31.540 -5.886 1.00 63.95 44 GLU D C 1
ATOM 3842 O O . GLU D 1 44 ? -25.141 30.631 -6.599 1.00 65.23 44 GLU D O 1
ATOM 3848 N N . GLY D 1 45 ? -25.540 32.136 -5.051 1.00 64.73 45 GLY D N 1
ATOM 3849 C CA . GLY D 1 45 ? -26.913 31.733 -5.110 1.00 65.99 45 GLY D CA 1
ATOM 3850 C C . GLY D 1 45 ? -27.736 32.724 -5.890 1.00 67.83 45 GLY D C 1
ATOM 3851 O O . GLY D 1 45 ? -28.905 32.904 -5.609 1.00 69.16 45 GLY D O 1
ATOM 3852 N N . THR D 1 46 ? -27.182 33.411 -6.865 1.00 68.34 46 THR D N 1
ATOM 3853 C CA . THR D 1 46 ? -27.995 34.436 -7.521 1.00 68.84 46 THR D CA 1
ATOM 3854 C C . THR D 1 46 ? -27.737 34.022 -8.872 1.00 68.84 46 THR D C 1
ATOM 3855 O O . THR D 1 46 ? -28.543 34.168 -9.768 1.00 69.42 46 THR D O 1
ATOM 3859 N N . LEU D 1 47 ? -26.555 33.472 -8.976 1.00 68.85 47 LEU D N 1
ATOM 3860 C CA . LEU D 1 47 ? -26.124 32.882 -10.140 1.00 69.77 47 LEU D CA 1
ATOM 3861 C C . LEU D 1 47 ? -27.102 31.735 -10.322 1.00 70.53 47 LEU D C 1
ATOM 3862 O O . LEU D 1 47 ? -27.748 31.626 -11.378 1.00 70.31 47 LEU D O 1
ATOM 3867 N N . GLU D 1 48 ? -27.254 30.915 -9.278 1.00 72.06 48 GLU D N 1
ATOM 3868 C CA . GLU D 1 48 ? -28.248 29.787 -9.301 1.00 73.53 48 GLU D CA 1
ATOM 3869 C C . GLU D 1 48 ? -29.694 30.277 -9.119 1.00 73.51 48 GLU D C 1
ATOM 3870 O O . GLU D 1 48 ? -30.538 29.524 -8.790 1.00 73.69 48 GLU D O 1
ATOM 3876 N N . GLU D 1 49 ? -29.968 31.544 -9.353 1.00 74.73 49 GLU D N 1
ATOM 3877 C CA . GLU D 1 49 ? -31.328 32.055 -9.375 1.00 76.46 49 GLU D CA 1
ATOM 3878 C C . GLU D 1 49 ? -31.581 32.646 -10.774 1.00 76.50 49 GLU D C 1
ATOM 3879 O O . GLU D 1 49 ? -32.724 32.746 -11.246 1.00 75.93 49 GLU D O 1
ATOM 3885 N N . LEU D 1 50 ? -30.481 33.014 -11.430 1.00 76.79 50 LEU D N 1
ATOM 3886 C CA . LEU D 1 50 ? -30.478 33.196 -12.874 1.00 77.06 50 LEU D CA 1
ATOM 3887 C C . LEU D 1 50 ? -30.739 31.915 -13.643 1.00 76.61 50 LEU D C 1
ATOM 3888 O O . LEU D 1 50 ? -31.579 31.934 -14.508 1.00 77.72 50 LEU D O 1
ATOM 3893 N N . MET D 1 51 ? -30.044 30.815 -13.363 1.00 75.86 51 MET D N 1
ATOM 3894 C CA . MET D 1 51 ? -30.255 29.581 -14.177 1.00 74.87 51 MET D CA 1
ATOM 3895 C C . MET D 1 51 ? -31.727 29.108 -14.245 1.00 74.51 51 MET D C 1
ATOM 3896 O O . MET D 1 51 ? -32.300 29.085 -15.355 1.00 74.28 51 MET D O 1
ATOM 3901 N N . ASP D 1 52 ? -32.342 28.745 -13.104 1.00 73.54 52 ASP D N 1
ATOM 3902 C CA . ASP D 1 52 ? -33.815 28.803 -13.043 1.00 72.58 52 ASP D CA 1
ATOM 3903 C C . ASP D 1 52 ? -34.296 30.242 -13.277 1.00 72.44 52 ASP D C 1
ATOM 3904 O O . ASP D 1 52 ? -34.730 30.971 -12.352 1.00 72.88 52 ASP D O 1
ATOM 3909 N N . GLY D 1 53 ? -34.204 30.620 -14.557 1.00 71.73 53 GLY D N 1
ATOM 3910 C CA . GLY D 1 53 ? -34.561 31.931 -15.081 1.00 69.81 53 GLY D CA 1
ATOM 3911 C C . GLY D 1 53 ? -33.982 31.968 -16.471 1.00 69.01 53 GLY D C 1
ATOM 3912 O O . GLY D 1 53 ? -33.027 31.296 -16.914 1.00 69.28 53 GLY D O 1
ATOM 3913 N N . LEU D 1 65 ? -24.148 28.423 -20.500 1.00 89.08 65 LEU D N 1
ATOM 3914 C CA . LEU D 1 65 ? -23.283 27.697 -19.522 1.00 89.55 65 LEU D CA 1
ATOM 3915 C C . LEU D 1 65 ? -23.042 28.656 -18.375 1.00 90.17 65 LEU D C 1
ATOM 3916 O O . LEU D 1 65 ? -22.909 29.870 -18.629 1.00 90.23 65 LEU D O 1
ATOM 3921 N N . LYS D 1 66 ? -22.973 28.117 -17.137 1.00 90.43 66 LYS D N 1
ATOM 3922 C CA . LYS D 1 66 ? -22.630 28.903 -15.906 1.00 90.52 66 LYS D CA 1
ATOM 3923 C C . LYS D 1 66 ? -21.229 29.642 -15.986 1.00 90.10 66 LYS D C 1
ATOM 3924 O O . LYS D 1 66 ? -20.348 29.498 -15.114 1.00 90.60 66 LYS D O 1
ATOM 3930 N N . ASP D 1 67 ? -21.079 30.428 -17.065 1.00 89.03 67 ASP D N 1
ATOM 3931 C CA . ASP D 1 67 ? -19.946 31.295 -17.354 1.00 87.67 67 ASP D CA 1
ATOM 3932 C C . ASP D 1 67 ? -20.409 32.628 -17.813 1.00 87.24 67 ASP D C 1
ATOM 3933 O O . ASP D 1 67 ? -19.914 33.206 -18.781 1.00 87.53 67 ASP D O 1
ATOM 3938 N N . ILE D 1 68 ? -21.460 33.035 -17.123 1.00 86.30 68 ILE D N 1
ATOM 3939 C CA . ILE D 1 68 ? -21.860 34.391 -16.904 1.00 84.99 68 ILE D CA 1
ATOM 3940 C C . ILE D 1 68 ? -20.833 34.716 -15.821 1.00 83.49 68 ILE D C 1
ATOM 3941 O O . ILE D 1 68 ? -20.540 35.869 -15.537 1.00 83.20 68 ILE D O 1
ATOM 3946 N N . LYS D 1 69 ? -20.264 33.639 -15.273 1.00 81.59 69 LYS D N 1
ATOM 3947 C CA . LYS D 1 69 ? -19.233 33.664 -14.256 1.00 79.99 69 LYS D CA 1
ATOM 3948 C C . LYS D 1 69 ? -18.098 34.544 -14.636 1.00 79.34 69 LYS D C 1
ATOM 3949 O O . LYS D 1 69 ? -18.013 35.647 -14.132 1.00 79.31 69 LYS D O 1
ATOM 3955 N N . GLU D 1 70 ? -17.228 34.076 -15.523 1.00 78.49 70 GLU D N 1
ATOM 3956 C CA . GLU D 1 70 ? -16.178 34.939 -16.029 1.00 77.89 70 GLU D CA 1
ATOM 3957 C C . GLU D 1 70 ? -16.622 36.359 -16.395 1.00 76.18 70 GLU D C 1
ATOM 3958 O O . GLU D 1 70 ? -15.866 37.318 -16.218 1.00 76.40 70 GLU D O 1
ATOM 3964 N N . LYS D 1 71 ? -17.844 36.504 -16.870 1.00 74.18 71 LYS D N 1
ATOM 3965 C CA . LYS D 1 71 ? -18.336 37.824 -17.193 1.00 73.36 71 LYS D CA 1
ATOM 3966 C C . LYS D 1 71 ? -18.710 38.526 -15.901 1.00 71.81 71 LYS D C 1
ATOM 3967 O O . LYS D 1 71 ? -18.843 39.758 -15.826 1.00 71.40 71 LYS D O 1
ATOM 3973 N N . LEU D 1 72 ? -18.868 37.709 -14.872 1.00 70.43 72 LEU D N 1
ATOM 3974 C CA . LEU D 1 72 ? -19.229 38.188 -13.535 1.00 68.60 72 LEU D CA 1
ATOM 3975 C C . LEU D 1 72 ? -17.980 38.600 -12.773 1.00 67.66 72 LEU D C 1
ATOM 3976 O O . LEU D 1 72 ? -17.992 39.635 -12.060 1.00 66.66 72 LEU D O 1
ATOM 3981 N N . LYS D 1 73 ? -16.913 37.813 -12.935 1.00 66.17 73 LYS D N 1
ATOM 3982 C CA . LYS D 1 73 ? -15.684 38.214 -12.349 1.00 66.24 73 LYS D CA 1
ATOM 3983 C C . LYS D 1 73 ? -15.376 39.544 -12.972 1.00 66.68 73 LYS D C 1
ATOM 3984 O O . LYS D 1 73 ? -15.356 40.510 -12.260 1.00 68.14 73 LYS D O 1
ATOM 3990 N N . GLU D 1 74 ? -15.240 39.673 -14.276 1.00 66.88 74 GLU D N 1
ATOM 3991 C CA . GLU D 1 74 ? -14.879 41.004 -14.784 1.00 67.11 74 GLU D CA 1
ATOM 3992 C C . GLU D 1 74 ? -15.785 42.188 -14.387 1.00 65.85 74 GLU D C 1
ATOM 3993 O O . GLU D 1 74 ? -15.311 43.249 -14.019 1.00 65.34 74 GLU D O 1
ATOM 3999 N N . GLU D 1 75 ? -17.086 42.043 -14.467 1.00 65.26 75 GLU D N 1
ATOM 4000 C CA . GLU D 1 75 ? -17.886 43.105 -13.917 1.00 65.95 75 GLU D CA 1
ATOM 4001 C C . GLU D 1 75 ? -17.384 43.540 -12.483 1.00 65.88 75 GLU D C 1
ATOM 4002 O O . GLU D 1 75 ? -17.409 44.734 -12.112 1.00 65.91 75 GLU D O 1
ATOM 4008 N N . ALA D 1 76 ? -16.931 42.561 -11.682 1.00 65.55 76 ALA D N 1
ATOM 4009 C CA . ALA D 1 76 ? -16.475 42.802 -10.303 1.00 63.96 76 ALA D CA 1
ATOM 4010 C C . ALA D 1 76 ? -15.053 43.358 -10.346 1.00 63.61 76 ALA D C 1
ATOM 4011 O O . ALA D 1 76 ? -14.885 44.549 -10.187 1.00 64.51 76 ALA D O 1
ATOM 4013 N N . SER D 1 77 ? -14.053 42.535 -10.613 1.00 62.87 77 SER D N 1
ATOM 4014 C CA . SER D 1 77 ? -12.686 42.993 -10.918 1.00 63.30 77 SER D CA 1
ATOM 4015 C C . SER D 1 77 ? -12.518 44.448 -11.368 1.00 63.13 77 SER D C 1
ATOM 4016 O O . SER D 1 77 ? -11.573 45.140 -10.953 1.00 62.49 77 SER D O 1
ATOM 4019 N N . ARG D 1 78 ? -13.442 44.863 -12.247 1.00 63.44 78 ARG D N 1
ATOM 4020 C CA . ARG D 1 78 ? -13.506 46.196 -12.846 1.00 63.19 78 ARG D CA 1
ATOM 4021 C C . ARG D 1 78 ? -13.959 47.141 -11.787 1.00 61.99 78 ARG D C 1
ATOM 4022 O O . ARG D 1 78 ? -13.186 47.880 -11.247 1.00 61.12 78 ARG D O 1
ATOM 4030 N N . LYS D 1 79 ? -15.219 47.022 -11.450 1.00 62.24 79 LYS D N 1
ATOM 4031 C CA . LYS D 1 79 ? -15.872 47.906 -10.492 1.00 63.97 79 LYS D CA 1
ATOM 4032 C C . LYS D 1 79 ? -15.063 48.180 -9.255 1.00 62.88 79 LYS D C 1
ATOM 4033 O O . LYS D 1 79 ? -15.009 49.312 -8.743 1.00 62.47 79 LYS D O 1
ATOM 4039 N N . LEU D 1 80 ? -14.485 47.078 -8.791 1.00 62.26 80 LEU D N 1
ATOM 4040 C CA . LEU D 1 80 ? -13.756 46.962 -7.563 1.00 60.80 80 LEU D CA 1
ATOM 4041 C C . LEU D 1 80 ? -12.431 47.686 -7.682 1.00 61.85 80 LEU D C 1
ATOM 4042 O O . LEU D 1 80 ? -12.030 48.312 -6.720 1.00 62.74 80 LEU D O 1
ATOM 4047 N N . GLN D 1 81 ? -11.726 47.609 -8.813 1.00 62.13 81 GLN D N 1
ATOM 4048 C CA . GLN D 1 81 ? -10.477 48.362 -8.876 1.00 62.13 81 GLN D CA 1
ATOM 4049 C C . GLN D 1 81 ? -10.795 49.758 -9.293 1.00 61.30 81 GLN D C 1
ATOM 4050 O O . GLN D 1 81 ? -10.158 50.676 -8.932 1.00 61.65 81 GLN D O 1
ATOM 4056 N N . GLU D 1 82 ? -11.903 49.939 -9.937 1.00 61.13 82 GLU D N 1
ATOM 4057 C CA . GLU D 1 82 ? -12.368 51.262 -10.166 1.00 60.97 82 GLU D CA 1
ATOM 4058 C C . GLU D 1 82 ? -12.743 51.942 -8.842 1.00 58.02 82 GLU D C 1
ATOM 4059 O O . GLU D 1 82 ? -13.388 52.992 -8.841 1.00 58.88 82 GLU D O 1
ATOM 4065 N N . LYS D 1 83 ? -12.408 51.393 -7.697 1.00 55.31 83 LYS D N 1
ATOM 4066 C CA . LYS D 1 83 ? -13.174 51.864 -6.549 1.00 54.23 83 LYS D CA 1
ATOM 4067 C C . LYS D 1 83 ? -12.440 51.741 -5.309 1.00 54.06 83 LYS D C 1
ATOM 4068 O O . LYS D 1 83 ? -12.852 52.270 -4.239 1.00 54.38 83 LYS D O 1
ATOM 4074 N N . ALA D 1 84 ? -11.352 51.018 -5.441 1.00 53.67 84 ALA D N 1
ATOM 4075 C CA . ALA D 1 84 ? -10.510 50.764 -4.314 1.00 54.20 84 ALA D CA 1
ATOM 4076 C C . ALA D 1 84 ? -9.746 52.022 -3.919 1.00 55.33 84 ALA D C 1
ATOM 4077 O O . ALA D 1 84 ? -9.268 52.080 -2.782 1.00 56.18 84 ALA D O 1
ATOM 4079 N N . GLU D 1 85 ? -9.638 53.036 -4.807 1.00 55.83 85 GLU D N 1
ATOM 4080 C CA . GLU D 1 85 ? -8.854 54.265 -4.437 1.00 55.48 85 GLU D CA 1
ATOM 4081 C C . GLU D 1 85 ? -9.701 55.167 -3.586 1.00 53.50 85 GLU D C 1
ATOM 4082 O O . GLU D 1 85 ? -9.219 55.825 -2.648 1.00 52.37 85 GLU D O 1
ATOM 4088 N N . GLU D 1 86 ? -10.993 55.067 -3.867 1.00 51.90 86 GLU D N 1
ATOM 4089 C CA . GLU D 1 86 ? -11.987 55.854 -3.178 1.00 51.42 86 GLU D CA 1
ATOM 4090 C C . GLU D 1 86 ? -12.076 55.354 -1.787 1.00 47.31 86 GLU D C 1
ATOM 4091 O O . GLU D 1 86 ? -12.137 56.148 -0.895 1.00 44.62 86 GLU D O 1
ATOM 4097 N N . VAL D 1 87 ? -12.035 54.045 -1.624 1.00 44.84 87 VAL D N 1
ATOM 4098 C CA . VAL D 1 87 ? -12.240 53.510 -0.324 1.00 43.64 87 VAL D CA 1
ATOM 4099 C C . VAL D 1 87 ? -11.040 53.715 0.569 1.00 43.27 87 VAL D C 1
ATOM 4100 O O . VAL D 1 87 ? -11.255 54.015 1.786 1.00 43.04 87 VAL D O 1
ATOM 4104 N N . LYS D 1 88 ? -9.820 53.638 -0.002 1.00 40.98 88 LYS D N 1
ATOM 4105 C CA . LYS D 1 88 ? -8.564 53.946 0.773 1.00 41.28 88 LYS D CA 1
ATOM 4106 C C . LYS D 1 88 ? -8.575 55.322 1.375 1.00 43.62 88 LYS D C 1
ATOM 4107 O O . LYS D 1 88 ? -8.040 55.546 2.465 1.00 45.29 88 LYS D O 1
ATOM 4113 N N . ARG D 1 89 ? -9.145 56.262 0.654 1.00 44.93 89 ARG D N 1
ATOM 4114 C CA . ARG D 1 89 ? -9.149 57.584 1.156 1.00 46.42 89 ARG D CA 1
ATOM 4115 C C . ARG D 1 89 ? -10.308 57.785 2.044 1.00 46.28 89 ARG D C 1
ATOM 4116 O O . ARG D 1 89 ? -10.144 58.438 3.034 1.00 48.14 89 ARG D O 1
ATOM 4124 N N . ALA D 1 90 ? -11.486 57.284 1.702 1.00 46.37 90 ALA D N 1
ATOM 4125 C CA . ALA D 1 90 ? -12.652 57.435 2.565 1.00 45.45 90 ALA D CA 1
ATOM 4126 C C . ALA D 1 90 ? -12.276 56.967 3.947 1.00 45.79 90 ALA D C 1
ATOM 4127 O O . ALA D 1 90 ? -12.781 5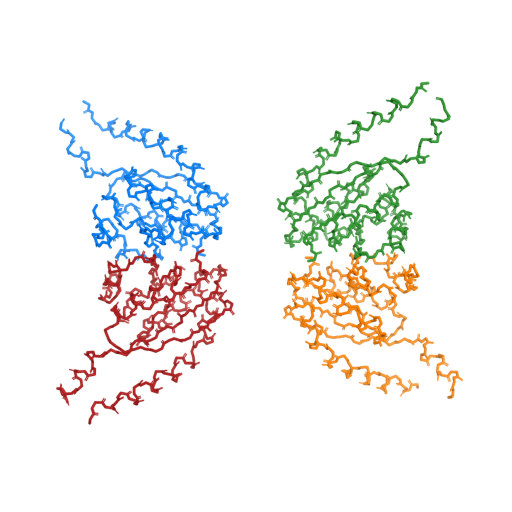7.521 4.950 1.00 45.94 90 ALA D O 1
ATOM 4129 N N . PHE D 1 91 ? -11.395 55.955 4.012 1.00 45.25 91 PHE D N 1
ATOM 4130 C CA . PHE D 1 91 ? -10.853 55.530 5.314 1.00 46.39 91 PHE D CA 1
ATOM 4131 C C . PHE D 1 91 ? -9.585 56.319 5.567 1.00 47.84 91 PHE D C 1
ATOM 4132 O O . PHE D 1 91 ? -9.118 57.166 4.744 1.00 48.97 91 PHE D O 1
ATOM 4140 N N . ARG D 1 92 ? -8.933 56.144 6.674 1.00 47.68 92 ARG D N 1
ATOM 4141 C CA . ARG D 1 92 ? -7.729 56.913 6.522 1.00 47.74 92 ARG D CA 1
ATOM 4142 C C . ARG D 1 92 ? -6.591 55.962 6.385 1.00 46.38 92 ARG D C 1
ATOM 4143 O O . ARG D 1 92 ? -5.619 56.100 7.102 1.00 46.10 92 ARG D O 1
ATOM 4151 N N . ALA D 1 93 ? -6.739 55.023 5.440 1.00 44.98 93 ALA D N 1
ATOM 4152 C CA . ALA D 1 93 ? -5.923 53.815 5.368 1.00 44.07 93 ALA D CA 1
ATOM 4153 C C . ALA D 1 93 ? -4.752 54.044 4.460 1.00 43.88 93 ALA D C 1
ATOM 4154 O O . ALA D 1 93 ? -4.879 54.602 3.370 1.00 44.12 93 ALA D O 1
ATOM 4156 N N . LYS D 1 94 ? -3.597 53.584 4.893 1.00 43.40 94 LYS D N 1
ATOM 4157 C CA . LYS D 1 94 ? -2.401 53.806 4.119 1.00 44.20 94 LYS D CA 1
ATOM 4158 C C . LYS D 1 94 ? -2.322 52.864 2.878 1.00 43.53 94 LYS D C 1
ATOM 4159 O O . LYS D 1 94 ? -1.639 53.196 1.829 1.00 43.88 94 LYS D O 1
ATOM 4165 N N . ASN D 1 95 ? -3.038 51.731 2.974 1.00 41.05 95 ASN D N 1
ATOM 4166 C CA . ASN D 1 95 ? -2.884 50.693 2.025 1.00 39.44 95 ASN D CA 1
ATOM 4167 C C . ASN D 1 95 ? -4.158 49.970 1.823 1.00 39.34 95 ASN D C 1
ATOM 4168 O O . ASN D 1 95 ? -4.714 49.488 2.776 1.00 40.86 95 ASN D O 1
ATOM 4173 N N . VAL D 1 96 ? -4.588 49.855 0.568 1.00 38.48 96 VAL D N 1
ATOM 4174 C CA . VAL D 1 96 ? -5.733 49.106 0.174 1.00 37.29 96 VAL D CA 1
ATOM 4175 C C . VAL D 1 96 ? -5.307 47.964 -0.746 1.00 38.35 96 VAL D C 1
ATOM 4176 O O . VAL D 1 96 ? -4.474 48.132 -1.610 1.00 37.59 96 VAL D O 1
ATOM 4180 N N . ARG D 1 97 ? -5.918 46.789 -0.551 1.00 40.24 97 ARG D N 1
ATOM 4181 C CA . ARG D 1 97 ? -5.932 45.667 -1.515 1.00 40.78 97 ARG D CA 1
ATOM 4182 C C . ARG D 1 97 ? -7.368 45.335 -1.756 1.00 40.45 97 ARG D C 1
ATOM 4183 O O . ARG D 1 97 ? -8.264 45.796 -1.011 1.00 40.80 97 ARG D O 1
ATOM 4191 N N . THR D 1 98 ? -7.551 44.514 -2.792 1.00 40.38 98 THR D N 1
ATOM 4192 C CA . THR D 1 98 ? -8.848 44.094 -3.305 1.00 39.26 98 THR D CA 1
ATOM 4193 C C . THR D 1 98 ? -8.965 42.572 -3.252 1.00 38.31 98 THR D C 1
ATOM 4194 O O . THR D 1 98 ? -8.009 41.944 -3.556 1.00 38.89 98 THR D O 1
ATOM 4198 N N . ILE D 1 99 ? -10.064 41.959 -2.799 1.00 37.41 99 ILE D N 1
ATOM 4199 C CA . ILE D 1 99 ? -10.276 40.530 -3.076 1.00 36.61 99 ILE D CA 1
ATOM 4200 C C . ILE D 1 99 ? -11.649 40.242 -3.741 1.00 38.30 99 ILE D C 1
ATOM 4201 O O . ILE D 1 99 ? -12.664 40.774 -3.262 1.00 39.28 99 ILE D O 1
ATOM 4206 N N . ILE D 1 100 ? -11.660 39.458 -4.850 1.00 39.71 100 ILE D N 1
ATOM 4207 C CA . ILE D 1 100 ? -12.897 38.806 -5.432 1.00 40.14 100 ILE D CA 1
ATOM 4208 C C . ILE D 1 100 ? -13.075 37.381 -4.939 1.00 41.79 100 ILE D C 1
ATOM 4209 O O . ILE D 1 100 ? -12.102 36.620 -4.721 1.00 41.32 100 ILE D O 1
ATOM 4214 N N . ARG D 1 101 ? -14.340 37.010 -4.768 1.00 43.40 101 ARG D N 1
ATOM 4215 C CA . ARG D 1 101 ? -14.587 35.731 -4.227 1.00 44.31 101 ARG D CA 1
ATOM 4216 C C . ARG D 1 101 ? -15.885 35.175 -4.647 1.00 45.68 101 ARG D C 1
ATOM 4217 O O . ARG D 1 101 ? -16.865 35.922 -4.900 1.00 44.20 101 ARG D O 1
ATOM 4225 N N . PHE D 1 102 ? -15.868 33.845 -4.745 1.00 47.94 102 PHE D N 1
ATOM 4226 C CA . PHE D 1 102 ? -17.057 33.165 -5.198 1.00 51.56 102 PHE D CA 1
ATOM 4227 C C . PHE D 1 102 ? -17.591 32.120 -4.282 1.00 52.24 102 PHE D C 1
ATOM 4228 O O . PHE D 1 102 ? -16.914 31.061 -4.039 1.00 54.29 102 PHE D O 1
ATOM 4236 N N . GLY D 1 103 ? -18.831 32.354 -3.832 1.00 52.31 103 GLY D N 1
ATOM 4237 C CA . GLY D 1 103 ? -19.527 31.435 -2.860 1.00 50.42 103 GLY D CA 1
ATOM 4238 C C . GLY D 1 103 ? -20.737 32.130 -2.229 1.00 49.68 103 GLY D C 1
ATOM 4239 O O . GLY D 1 103 ? -21.416 33.009 -2.890 1.00 48.46 103 GLY D O 1
ATOM 4240 N N . ILE D 1 104 ? -21.001 31.770 -0.960 1.00 48.76 104 ILE D N 1
ATOM 4241 C CA . ILE D 1 104 ? -22.011 32.509 -0.166 1.00 48.03 104 ILE D CA 1
ATOM 4242 C C . ILE D 1 104 ? -21.365 33.738 0.470 1.00 46.34 104 ILE D C 1
ATOM 4243 O O . ILE D 1 104 ? -20.247 33.645 0.955 1.00 45.86 104 ILE D O 1
ATOM 4248 N N . PRO D 1 105 ? -22.023 34.909 0.423 1.00 45.37 105 PRO D N 1
ATOM 4249 C CA . PRO D 1 105 ? -21.282 35.987 1.082 1.00 44.63 105 PRO D CA 1
ATOM 4250 C C . PRO D 1 105 ? -20.831 35.709 2.518 1.00 44.41 105 PRO D C 1
ATOM 4251 O O . PRO D 1 105 ? -19.667 35.426 2.740 1.00 43.51 105 PRO D O 1
ATOM 4255 N N . TRP D 1 106 ? -21.712 35.743 3.499 1.00 46.15 106 TRP D N 1
ATOM 4256 C CA . TRP D 1 106 ? -21.206 35.591 4.896 1.00 47.76 106 TRP D CA 1
ATOM 4257 C C . TRP D 1 106 ? -20.30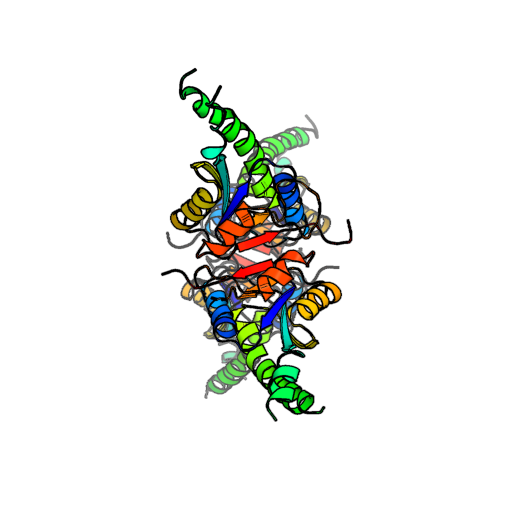4 34.367 5.001 1.00 47.00 106 TRP D C 1
ATOM 4258 O O . TRP D 1 106 ? -19.457 34.309 5.819 1.00 48.41 106 TRP D O 1
ATOM 4269 N N . ASP D 1 107 ? -20.465 33.381 4.173 1.00 45.98 107 ASP D N 1
ATOM 4270 C CA . ASP D 1 107 ? -19.597 32.263 4.296 1.00 45.63 107 ASP D CA 1
ATOM 4271 C C . ASP D 1 107 ? -18.237 32.643 3.817 1.00 44.46 107 ASP D C 1
ATOM 4272 O O . ASP D 1 107 ? -17.291 32.212 4.404 1.00 45.89 107 ASP D O 1
ATOM 4277 N N . GLU D 1 108 ? -18.112 33.434 2.748 1.00 43.08 108 GLU D N 1
ATOM 4278 C CA . GLU D 1 108 ? -16.787 33.829 2.183 1.00 40.38 108 GLU D CA 1
ATOM 4279 C C . GLU D 1 108 ? -16.183 34.972 2.935 1.00 38.46 108 GLU D C 1
ATOM 4280 O O . GLU D 1 108 ? -14.965 35.082 3.053 1.00 39.88 108 GLU D O 1
ATOM 4286 N N . ILE D 1 109 ? -17.001 35.799 3.527 1.00 35.97 109 ILE D N 1
ATOM 4287 C CA . ILE D 1 109 ? -16.426 36.809 4.358 1.00 35.53 109 ILE D CA 1
ATOM 4288 C C . ILE D 1 109 ? -15.663 36.189 5.574 1.00 36.52 109 ILE D C 1
ATOM 4289 O O . ILE D 1 109 ? -14.450 36.485 5.845 1.00 36.26 109 ILE D O 1
ATOM 4294 N N . VAL D 1 110 ? -16.354 35.333 6.328 1.00 35.72 110 VAL D N 1
ATOM 4295 C CA . VAL D 1 110 ? -15.777 34.919 7.584 1.00 35.98 110 VAL D CA 1
ATOM 4296 C C . VAL D 1 110 ? -14.453 34.266 7.199 1.00 36.97 110 VAL D C 1
ATOM 4297 O O . VAL D 1 110 ? -13.400 34.387 7.872 1.00 36.16 110 VAL D O 1
ATOM 4301 N N . LYS D 1 111 ? -14.520 33.614 6.037 1.00 37.93 111 LYS D N 1
ATOM 4302 C CA . LYS D 1 111 ? -13.397 32.866 5.515 1.00 37.37 111 LYS D CA 1
ATOM 4303 C C . LYS D 1 111 ? -12.255 33.835 5.290 1.00 37.00 111 LYS D C 1
ATOM 4304 O O . LYS D 1 111 ? -11.231 33.769 5.995 1.00 35.27 111 LYS D O 1
ATOM 4310 N N . VAL D 1 112 ? -12.459 34.786 4.377 1.00 36.64 112 VAL D N 1
ATOM 4311 C CA . VAL D 1 112 ? -11.417 35.776 4.228 1.00 37.63 112 VAL D CA 1
ATOM 4312 C C . VAL D 1 112 ? -10.851 36.397 5.521 1.00 38.06 112 VAL D C 1
ATOM 4313 O O . VAL D 1 112 ? -9.665 36.459 5.719 1.00 36.97 112 VAL D O 1
ATOM 4317 N N . ALA D 1 113 ? -11.725 36.862 6.395 1.00 39.44 113 ALA D N 1
ATOM 4318 C CA . ALA D 1 113 ? -11.246 37.428 7.611 1.00 41.13 113 ALA D CA 1
ATOM 4319 C C . ALA D 1 113 ? -10.318 36.499 8.370 1.00 43.49 113 ALA D C 1
ATOM 4320 O O . ALA D 1 113 ? -9.281 36.961 8.832 1.00 44.51 113 ALA D O 1
ATOM 4322 N N . GLU D 1 114 ? -10.663 35.206 8.505 1.00 46.05 114 GLU D N 1
ATOM 4323 C CA . GLU D 1 114 ? -9.736 34.303 9.150 1.00 48.63 114 GLU D CA 1
ATOM 4324 C C . GLU D 1 114 ? -8.553 34.247 8.212 1.00 49.03 114 GLU D C 1
ATOM 4325 O O . GLU D 1 114 ? -7.479 34.611 8.600 1.00 49.65 114 GLU D O 1
ATOM 4331 N N . GLU D 1 115 ? -8.733 33.862 6.965 1.00 49.90 115 GLU D N 1
ATOM 4332 C CA . GLU D 1 115 ? -7.576 33.656 6.158 1.00 50.60 115 GLU D CA 1
ATOM 4333 C C . GLU D 1 115 ? -6.584 34.756 6.313 1.00 50.04 115 GLU D C 1
ATOM 4334 O O . GLU D 1 115 ? -5.569 34.503 6.911 1.00 51.36 115 GLU D O 1
ATOM 4340 N N . GLU D 1 116 ? -6.854 35.962 5.815 1.00 49.69 116 GLU D N 1
ATOM 4341 C CA . GLU D 1 116 ? -5.978 37.161 5.964 1.00 49.23 116 GLU D CA 1
ATOM 4342 C C . GLU D 1 116 ? -5.734 37.736 7.353 1.00 48.94 116 GLU D C 1
ATOM 4343 O O . GLU D 1 116 ? -5.086 38.744 7.481 1.00 49.49 116 GLU D O 1
ATOM 4349 N N . ASN D 1 117 ? -6.291 37.147 8.389 1.00 49.22 117 ASN D N 1
ATOM 4350 C CA . ASN D 1 117 ? -5.984 37.527 9.792 1.00 48.85 117 ASN D CA 1
ATOM 4351 C C . ASN D 1 117 ? -6.223 39.028 10.003 1.00 47.27 117 ASN D C 1
ATOM 4352 O O . ASN D 1 117 ? -5.529 39.695 10.804 1.00 47.62 117 ASN D O 1
ATOM 4357 N N . VAL D 1 118 ? -7.192 39.547 9.231 1.00 43.88 118 VAL D N 1
ATOM 4358 C CA . VAL D 1 118 ? -7.842 40.841 9.450 1.00 38.32 118 VAL D CA 1
ATOM 4359 C C . VAL D 1 118 ? -7.989 41.256 10.996 1.00 39.06 118 VAL D C 1
ATOM 4360 O O . VAL D 1 118 ? -8.077 40.399 11.915 1.00 39.19 118 VAL D O 1
ATOM 4364 N N . SER D 1 119 ? -7.977 42.563 11.316 1.00 38.17 119 SER D N 1
ATOM 4365 C CA . SER D 1 119 ? -8.105 42.984 12.748 1.00 35.55 119 SER D CA 1
ATOM 4366 C C . SER D 1 119 ? -9.536 43.276 13.148 1.00 33.02 119 SER D C 1
ATOM 4367 O O . SER D 1 119 ? -9.845 43.285 14.327 1.00 33.14 119 SER D O 1
ATOM 4370 N N . LEU D 1 120 ? -10.380 43.551 12.165 1.00 30.98 120 LEU D N 1
ATOM 4371 C CA . LEU D 1 120 ? -11.755 43.969 12.374 1.00 30.87 120 LEU D CA 1
ATOM 4372 C C . LEU D 1 120 ? -12.485 43.863 11.052 1.00 32.44 120 LEU D C 1
ATOM 4373 O O . LEU D 1 120 ? -11.847 43.956 9.979 1.00 33.03 120 LEU D O 1
ATOM 4378 N N . ILE D 1 121 ? -13.816 43.721 11.105 1.00 33.50 121 ILE D N 1
ATOM 4379 C CA . ILE D 1 121 ? -14.616 43.681 9.863 1.00 34.28 121 ILE D CA 1
ATOM 4380 C C . ILE D 1 121 ? -15.647 44.755 9.884 1.00 35.21 121 ILE D C 1
ATOM 4381 O O . ILE D 1 121 ? -16.346 44.876 10.885 1.00 35.58 121 ILE D O 1
ATOM 4386 N N . ILE D 1 122 ? -15.760 45.507 8.794 1.00 35.75 122 ILE D N 1
ATOM 4387 C CA . ILE D 1 122 ? -16.664 46.652 8.781 1.00 37.43 122 ILE D CA 1
ATOM 4388 C C . ILE D 1 122 ? -17.767 46.405 7.803 1.00 39.18 122 ILE D C 1
ATOM 4389 O O . ILE D 1 122 ? -17.570 46.433 6.600 1.00 39.79 122 ILE D O 1
ATOM 4394 N N . LEU D 1 123 ? -18.935 46.131 8.336 1.00 41.97 123 LEU D N 1
ATOM 4395 C CA . LEU D 1 123 ? -20.131 45.854 7.539 1.00 44.35 123 LEU D CA 1
ATOM 4396 C C . LEU D 1 123 ? -21.096 47.028 7.497 1.00 47.68 123 LEU D C 1
ATOM 4397 O O . LEU D 1 123 ? -21.407 47.639 8.550 1.00 47.28 123 LEU D O 1
ATOM 4402 N N . PRO D 1 124 ? -21.602 47.338 6.288 1.00 50.98 124 PRO D N 1
ATOM 4403 C CA . PRO D 1 124 ? -22.671 48.314 6.228 1.00 53.88 124 PRO D CA 1
ATOM 4404 C C . PRO D 1 124 ? -23.866 47.642 6.873 1.00 57.54 124 PRO D C 1
ATOM 4405 O O . PRO D 1 124 ? -24.046 46.453 6.703 1.00 56.33 124 PRO D O 1
ATOM 4409 N N . SER D 1 125 ? -24.655 48.356 7.643 1.00 63.58 125 SER D N 1
ATOM 4410 C CA . SER D 1 125 ? -25.695 47.653 8.346 1.00 70.83 125 SER D CA 1
ATOM 4411 C C . SER D 1 125 ? -26.679 46.970 7.395 1.00 76.43 125 SER D C 1
ATOM 4412 O O . SER D 1 125 ? -27.077 45.778 7.605 1.00 77.09 125 SER D O 1
ATOM 4415 N N . ARG D 1 126 ? -27.124 47.753 6.387 1.00 82.66 126 ARG D N 1
ATOM 4416 C CA . ARG D 1 126 ? -28.200 47.327 5.473 1.00 87.50 126 ARG D CA 1
ATOM 4417 C C . ARG D 1 126 ? -27.506 46.840 4.251 1.00 90.23 126 ARG D C 1
ATOM 4418 O O . ARG D 1 126 ? -26.920 47.649 3.477 1.00 90.54 126 ARG D O 1
ATOM 4426 N N . GLY D 1 127 ? -27.492 45.512 4.128 1.00 93.37 127 GLY D N 1
ATOM 4427 C CA . GLY D 1 127 ? -27.110 44.918 2.871 1.00 97.96 127 GLY D CA 1
ATOM 4428 C C . GLY D 1 127 ? -27.850 45.797 1.852 1.00 101.20 127 GLY D C 1
ATOM 4429 O O . GLY D 1 127 ? -27.201 46.519 1.032 1.00 101.86 127 GLY D O 1
ATOM 4430 N N . LYS D 1 128 ? -29.198 45.798 1.987 1.00 103.31 128 LYS D N 1
ATOM 4431 C CA . LYS D 1 128 ? -30.169 46.481 1.062 1.00 105.03 128 LYS D CA 1
ATOM 4432 C C . LYS D 1 128 ? -30.059 48.020 0.899 1.00 105.02 128 LYS D C 1
ATOM 4433 O O . LYS D 1 128 ? -29.045 48.499 0.356 1.00 105.39 128 LYS D O 1
ATOM 4439 N N . HIS D 1 133 ? -34.651 51.205 7.268 1.00 99.43 133 HIS D N 1
ATOM 4440 C CA . HIS D 1 133 ? -33.825 51.461 8.509 1.00 100.06 133 HIS D CA 1
ATOM 4441 C C . HIS D 1 133 ? -33.957 50.301 9.535 1.00 100.00 133 HIS D C 1
ATOM 4442 O O . HIS D 1 133 ? -34.803 49.403 9.331 1.00 100.35 133 HIS D O 1
ATOM 4449 N N . GLU D 1 134 ? -33.096 50.325 10.585 1.00 99.38 134 GLU D N 1
ATOM 4450 C CA . GLU D 1 134 ? -33.115 49.472 11.826 1.00 99.14 134 GLU D CA 1
ATOM 4451 C C . GLU D 1 134 ? -33.376 47.961 11.682 1.00 97.76 134 GLU D C 1
ATOM 4452 O O . GLU D 1 134 ? -33.334 47.193 12.670 1.00 97.21 134 GLU D O 1
ATOM 4458 N N . PHE D 1 135 ? -33.695 47.559 10.459 1.00 96.25 135 PHE D N 1
ATOM 4459 C CA . PHE D 1 135 ? -33.742 46.171 10.087 1.00 94.70 135 PHE D CA 1
ATOM 4460 C C . PHE D 1 135 ? -32.322 45.822 9.635 1.00 91.79 135 PHE D C 1
ATOM 4461 O O . PHE D 1 135 ? -31.838 46.421 8.672 1.00 91.84 135 PHE D O 1
ATOM 4469 N N . LEU D 1 136 ? -31.660 44.870 10.310 1.00 88.26 136 LEU D N 1
ATOM 4470 C CA . LEU D 1 136 ? -30.310 44.388 9.894 1.00 84.22 136 LEU D CA 1
ATOM 4471 C C . LEU D 1 136 ? -30.382 43.372 8.801 1.00 81.47 136 LEU D C 1
ATOM 4472 O O . LEU D 1 136 ? -31.114 42.371 8.914 1.00 81.37 136 LEU D O 1
ATOM 4477 N N . GLY D 1 137 ? -29.603 43.632 7.754 1.00 78.51 137 GLY D N 1
ATOM 4478 C CA . GLY D 1 137 ? -29.415 42.680 6.657 1.00 74.43 137 GLY D CA 1
ATOM 4479 C C . GLY D 1 137 ? -29.104 41.282 7.143 1.00 71.02 137 GLY D C 1
ATOM 4480 O O . GLY D 1 137 ? -28.756 41.071 8.298 1.00 70.40 137 GLY D O 1
ATOM 4481 N N . SER D 1 138 ? -29.228 40.320 6.255 1.00 68.61 138 SER D N 1
ATOM 4482 C CA . SER D 1 138 ? -29.160 38.928 6.678 1.00 66.89 138 SER D CA 1
ATOM 4483 C C . SER D 1 138 ? -27.731 38.426 6.709 1.00 64.81 138 SER D C 1
ATOM 4484 O O . SER D 1 138 ? -27.380 37.497 7.512 1.00 63.98 138 SER D O 1
ATOM 4487 N N . THR D 1 139 ? -26.916 38.999 5.810 1.00 61.95 139 THR D N 1
ATOM 4488 C CA . THR D 1 139 ? -25.592 38.417 5.630 1.00 59.47 139 THR D CA 1
ATOM 4489 C C . THR D 1 139 ? -24.675 39.040 6.682 1.00 58.29 139 THR D C 1
ATOM 4490 O O . THR D 1 139 ? -23.698 38.405 7.126 1.00 58.19 139 THR D O 1
ATOM 4494 N N . VAL D 1 140 ? -25.064 40.242 7.127 1.00 56.16 140 VAL D N 1
ATOM 4495 C CA . VAL D 1 140 ? -24.455 40.885 8.307 1.00 54.39 140 VAL D CA 1
ATOM 4496 C C . VAL D 1 140 ? -24.788 40.183 9.613 1.00 54.13 140 VAL D C 1
ATOM 4497 O O . VAL D 1 140 ? -23.879 39.670 10.269 1.00 55.40 140 VAL D O 1
ATOM 4501 N N . MET D 1 141 ? -26.066 40.117 9.985 1.00 52.88 141 MET D N 1
ATOM 4502 C CA . MET D 1 141 ? -26.549 39.195 11.035 1.00 51.37 141 MET D CA 1
ATOM 4503 C C . MET D 1 141 ? -25.811 37.830 10.964 1.00 48.98 141 MET D C 1
ATOM 4504 O O . MET D 1 141 ? -25.552 37.272 11.952 1.00 48.54 141 MET D O 1
ATOM 4509 N N . ARG D 1 142 ? -25.413 37.285 9.822 1.00 47.40 142 ARG D N 1
ATOM 4510 C CA . ARG D 1 142 ? -24.877 35.953 9.920 1.00 46.45 142 ARG D CA 1
ATOM 4511 C C . ARG D 1 142 ? -23.427 35.865 10.195 1.00 46.14 142 ARG D C 1
ATOM 4512 O O . ARG D 1 142 ? -23.016 34.907 10.885 1.00 46.86 142 ARG D O 1
ATOM 4520 N N . VAL D 1 143 ? -22.649 36.772 9.558 1.00 44.44 143 VAL D N 1
ATOM 4521 C CA . VAL D 1 143 ? -21.166 36.867 9.690 1.00 42.37 143 VAL D CA 1
ATOM 4522 C C . VAL D 1 143 ? -20.971 37.159 11.127 1.00 42.63 143 VAL D C 1
ATOM 4523 O O . VAL D 1 143 ? -20.001 36.675 11.773 1.00 42.66 143 VAL D O 1
ATOM 4527 N N . LEU D 1 144 ? -21.945 37.942 11.614 1.00 42.48 144 LEU D N 1
ATOM 4528 C CA . LEU D 1 144 ? -21.980 38.496 12.936 1.00 43.56 144 LEU D CA 1
ATOM 4529 C C . LEU D 1 144 ? -22.157 37.485 14.044 1.00 44.90 144 LEU D C 1
ATOM 4530 O O . LEU D 1 144 ? -22.563 37.822 15.127 1.00 45.64 144 LEU D O 1
ATOM 4535 N N . ARG D 1 145 ? -21.853 36.238 13.794 1.00 46.31 145 ARG D N 1
ATOM 4536 C CA . ARG D 1 145 ? -22.281 35.224 14.684 1.00 47.40 145 ARG D CA 1
ATOM 4537 C C . ARG D 1 145 ? -21.428 34.089 14.217 1.00 46.60 145 ARG D C 1
ATOM 4538 O O . ARG D 1 145 ? -20.962 33.293 15.023 1.00 46.72 145 ARG D O 1
ATOM 4546 N N . LYS D 1 146 ? -21.170 34.016 12.927 1.00 45.21 146 LYS D N 1
ATOM 4547 C CA . LYS D 1 146 ? -20.265 33.008 12.566 1.00 46.45 146 LYS D CA 1
ATOM 4548 C C . LYS D 1 146 ? -18.772 33.340 12.769 1.00 46.04 146 LYS D C 1
ATOM 4549 O O . LYS D 1 146 ? -17.924 32.421 12.731 1.00 47.03 146 LYS D O 1
ATOM 4555 N N . THR D 1 147 ? -18.432 34.621 12.989 1.00 44.43 147 THR D N 1
ATOM 4556 C CA . THR D 1 147 ? -17.001 35.012 13.027 1.00 41.81 147 THR D CA 1
ATOM 4557 C C . THR D 1 147 ? -16.336 35.213 14.361 1.00 41.09 147 THR D C 1
ATOM 4558 O O . THR D 1 147 ? -16.876 35.756 15.314 1.00 39.41 147 THR D O 1
ATOM 4562 N N . LYS D 1 148 ? -15.081 34.832 14.389 1.00 41.00 148 LYS D N 1
ATOM 4563 C CA . LYS D 1 148 ? -14.316 35.067 15.608 1.00 40.26 148 LYS D CA 1
ATOM 4564 C C . LYS D 1 148 ? -13.693 36.530 15.767 1.00 40.47 148 LYS D C 1
ATOM 4565 O O . LYS D 1 148 ? -13.447 37.021 16.914 1.00 40.63 148 LYS D O 1
ATOM 4571 N N . LYS D 1 149 ? -13.541 37.233 14.623 1.00 38.90 149 LYS D N 1
ATOM 4572 C CA . LYS D 1 149 ? -12.995 38.590 14.515 1.00 37.10 149 LYS D CA 1
ATOM 4573 C C . LYS D 1 149 ? -13.990 39.620 15.152 1.00 35.76 149 LYS D C 1
ATOM 4574 O O . LYS D 1 149 ? -15.154 39.278 15.511 1.00 37.70 149 LYS D O 1
ATOM 4580 N N . PRO D 1 150 ? -13.534 40.836 15.458 1.00 33.33 150 PRO D N 1
ATOM 4581 C CA . PRO D 1 150 ? -14.577 41.722 15.919 1.00 32.13 150 PRO D CA 1
ATOM 4582 C C . PRO D 1 150 ? -15.164 42.448 14.758 1.00 31.34 150 PRO D C 1
ATOM 4583 O O . PRO D 1 150 ? -14.582 42.408 13.704 1.00 32.02 150 PRO D O 1
ATOM 4587 N N . VAL D 1 151 ? -16.333 43.051 14.933 1.00 30.04 151 VAL D N 1
ATOM 4588 C CA . VAL D 1 151 ? -16.997 43.646 13.848 1.00 29.44 151 VAL D CA 1
ATOM 4589 C C . VAL D 1 151 ? -17.749 44.875 14.257 1.00 29.71 151 VAL D C 1
ATOM 4590 O O . VAL D 1 151 ? -18.236 45.018 15.353 1.00 28.75 151 VAL D O 1
ATOM 4594 N N . LEU D 1 152 ? -17.748 45.811 13.334 1.00 32.41 152 LEU D N 1
ATOM 4595 C CA . LEU D 1 152 ? -18.121 47.186 13.542 1.00 34.15 152 LEU D CA 1
ATOM 4596 C C . LEU D 1 152 ? -19.056 47.395 12.449 1.00 36.77 152 LEU D C 1
ATOM 4597 O O . LEU D 1 152 ? -18.655 47.331 11.252 1.00 38.29 152 LEU D O 1
ATOM 4602 N N . ILE D 1 153 ? -20.286 47.663 12.835 1.00 39.31 153 ILE D N 1
ATOM 4603 C CA . ILE D 1 153 ? -21.366 47.811 11.880 1.00 42.70 153 ILE D CA 1
ATOM 4604 C C . ILE D 1 153 ? -21.581 49.268 11.656 1.00 44.77 153 ILE D C 1
ATOM 4605 O O . ILE D 1 153 ? -21.647 50.035 12.582 1.00 44.20 153 ILE D O 1
ATOM 4610 N N . ILE D 1 154 ? -21.744 49.707 10.443 1.00 49.34 154 ILE D N 1
ATOM 4611 C CA . ILE D 1 154 ? -22.096 51.094 10.450 1.00 54.25 154 ILE D CA 1
ATOM 4612 C C . ILE D 1 154 ? -23.331 51.457 9.663 1.00 57.53 154 ILE D C 1
ATOM 4613 O O . ILE D 1 154 ? -23.650 50.879 8.602 1.00 58.28 154 ILE D O 1
ATOM 4618 N N . LYS D 1 155 ? -24.019 52.436 10.237 1.00 61.11 155 LYS D N 1
ATOM 4619 C CA . LYS D 1 155 ? -25.235 52.950 9.685 1.00 65.18 155 LYS D CA 1
ATOM 4620 C C . LYS D 1 155 ? -25.063 54.182 8.757 1.00 66.30 155 LYS D C 1
ATOM 4621 O O . LYS D 1 155 ? -24.544 54.031 7.620 1.00 66.75 155 LYS D O 1
ATOM 4627 N N . GLU D 1 156 ? -25.527 55.348 9.232 1.00 69.07 156 GLU D N 1
ATOM 4628 C CA . GLU D 1 156 ? -25.589 56.644 8.470 1.00 71.23 156 GLU D CA 1
ATOM 4629 C C . GLU D 1 156 ? -24.978 57.857 9.268 1.00 74.84 156 GLU D C 1
ATOM 4630 O O . GLU D 1 156 ? -24.680 57.717 10.458 1.00 75.88 156 GLU D O 1
ATOM 4636 N N . VAL D 1 157 ? -24.785 59.037 8.661 1.00 77.68 157 VAL D N 1
ATOM 4637 C CA . VAL D 1 157 ? -24.143 60.115 9.448 1.00 80.30 157 VAL D CA 1
ATOM 4638 C C . VAL D 1 157 ? -25.133 60.694 10.465 1.00 81.97 157 VAL D C 1
ATOM 4639 O O . VAL D 1 157 ? -26.314 60.308 10.472 1.00 82.27 157 VAL D O 1
ATOM 4643 N N . ASP D 1 158 ? -24.640 61.553 11.358 1.00 84.15 158 ASP D N 1
ATOM 4644 C CA . ASP D 1 158 ? -25.467 62.051 12.447 1.00 86.26 158 ASP D CA 1
ATOM 4645 C C . ASP D 1 158 ? -26.426 63.158 12.002 1.00 87.11 158 ASP D C 1
ATOM 4646 O O . ASP D 1 158 ? -26.735 63.261 10.790 1.00 86.93 158 ASP D O 1
ATOM 4651 N N . GLU D 1 159 ? -26.914 63.939 12.986 1.00 88.16 159 GLU D N 1
ATOM 4652 C CA . GLU D 1 159 ? -27.821 65.090 12.743 1.00 88.54 159 GLU D CA 1
ATOM 4653 C C . GLU D 1 159 ? -27.196 66.538 12.832 1.00 88.01 159 GLU D C 1
ATOM 4654 O O . GLU D 1 159 ? -26.275 66.920 12.071 1.00 87.87 159 GLU D O 1
#